Protein AF-A0A962REX4-F1 (afdb_monomer_lite)

Sequence (390 aa):
MAAAGMGGTAQAEADRLYALRTRDGTAVWGGYGGSGVDFFDTALGLSALRSGDPAYASKAAATPSNNGLLSAFCGLATGRISEGAGKQAWPATEAVTGQSAGQGQPSVVITALLLNELHSMQVAVSSSFSVATCGSSTYAFAALTSEAQAWLPDQQNADGGFGERRSDGSSGASSVVVTALVYQALNKQSTPSQPQTSDAQTWLLGAQDPVTGSWQHDALVTAQAIVALPVAAGGQLTDSSGDGITDVVALQLGIDPGLANARQYIGNPSLATPGETYSAFVVEAIKGVSFSLALDGSGPFGLRSGSLPPGLMINASTGQISGTPIQPGSYSFDYLSGDGHVIGRIDVVEPVVVAGDDEVVSLPSWSLTVLGVVLIGVFMRRRRATATPT

Secondary structure (DSSP, 8-state):
-GGGT-HHHHHHHHHHHHHTS-TTS-----SSTT-S-BHHHHHHHHHHHHHH-TTHHHHTTS-GGG-HHHHHHHHHHHS-EEEETTEEE-BSBPPPTT--TTSSSBPHHHHHHHHHHHHHHHHHHTTT-SEEEETTEEEEHHHHHHHHHHHGGGGB-TTS-B-PBPTTSPBPPP-HHHHHHHHHHHHHS-SSPPHHHHHHHHHHHHTS-TTT--STT-HHHHHHHHHHSPPP-GGGG--SS-SSS-HHHHHHTT--TTS--HHHHS-S-SSS-TT-EEEEEEEEEETTS-EEEEPSSSS-EEEEEE-PPTTEEEETTTTEEEE---S-EEEEEEEEESSEEEEEEEEEEPP-----S-------HHHHHHHHHHHHHHHHHHHHTT----

Structure (mmCIF, N/CA/C/O backbone):
data_AF-A0A962REX4-F1
#
_entry.id   AF-A0A962REX4-F1
#
loop_
_atom_site.group_PDB
_atom_site.id
_atom_site.type_symbol
_atom_site.label_atom_id
_atom_site.label_alt_id
_atom_site.label_comp_id
_atom_site.label_asym_id
_atom_site.label_entity_id
_atom_site.label_seq_id
_atom_site.pdbx_PDB_ins_code
_atom_site.Cartn_x
_atom_site.Cartn_y
_atom_site.Cartn_z
_atom_site.occupancy
_atom_site.B_iso_or_equiv
_atom_site.auth_seq_id
_atom_site.auth_comp_id
_atom_site.auth_asym_id
_atom_site.auth_atom_id
_atom_site.pdbx_PDB_model_num
ATOM 1 N N . MET A 1 1 ? -3.098 0.912 -13.110 1.00 53.56 1 MET A N 1
ATOM 2 C CA . MET A 1 1 ? -4.094 0.805 -14.205 1.00 53.56 1 MET A CA 1
ATOM 3 C C . MET A 1 1 ? -5.023 2.012 -14.251 1.00 53.56 1 MET A C 1
ATOM 5 O O . MET A 1 1 ? -4.961 2.737 -15.234 1.00 53.56 1 MET A O 1
ATOM 9 N N . ALA A 1 2 ? -5.802 2.304 -13.201 1.00 44.44 2 ALA A N 1
ATOM 10 C CA . ALA A 1 2 ? -6.689 3.477 -13.181 1.00 44.44 2 ALA A CA 1
ATOM 11 C C . ALA A 1 2 ? -5.942 4.809 -13.416 1.00 44.44 2 ALA A C 1
ATOM 13 O O . ALA A 1 2 ? -6.302 5.569 -14.308 1.00 44.44 2 ALA A O 1
ATOM 14 N N . ALA A 1 3 ? -4.826 5.032 -12.712 1.00 50.00 3 ALA A N 1
ATOM 15 C CA . ALA A 1 3 ? -3.970 6.213 -12.898 1.00 50.00 3 ALA A CA 1
ATOM 16 C C . ALA A 1 3 ? -3.296 6.301 -14.287 1.00 50.00 3 ALA A C 1
ATOM 18 O O . ALA A 1 3 ? -2.842 7.367 -14.679 1.00 50.00 3 ALA A O 1
ATOM 19 N N . ALA A 1 4 ? -3.254 5.194 -15.037 1.00 50.91 4 ALA A N 1
ATOM 20 C CA . ALA A 1 4 ? -2.715 5.127 -16.397 1.00 50.91 4 ALA A CA 1
ATOM 21 C C . ALA A 1 4 ? -3.816 5.260 -17.474 1.00 50.91 4 ALA A C 1
ATOM 23 O O . ALA A 1 4 ? -3.590 4.926 -18.632 1.00 50.91 4 ALA A O 1
ATOM 24 N N . GLY A 1 5 ? -5.032 5.681 -17.097 1.00 59.22 5 GLY A N 1
ATOM 25 C CA . GLY A 1 5 ? -6.163 5.841 -18.019 1.00 59.22 5 GLY A CA 1
ATOM 26 C C . GLY A 1 5 ? -6.875 4.537 -18.401 1.00 59.22 5 GLY A C 1
ATOM 27 O O . GLY A 1 5 ? -7.839 4.562 -19.162 1.00 59.22 5 GLY A O 1
ATOM 28 N N . MET A 1 6 ? -6.467 3.392 -17.846 1.00 69.19 6 MET A N 1
ATOM 29 C CA . MET A 1 6 ? -7.071 2.078 -18.109 1.00 69.19 6 MET A CA 1
ATOM 30 C C . MET A 1 6 ? -8.227 1.776 -17.142 1.00 69.19 6 MET A C 1
ATOM 32 O O . MET A 1 6 ? -8.194 0.790 -16.402 1.00 69.19 6 MET A O 1
ATOM 36 N N . GLY A 1 7 ? -9.246 2.639 -17.117 1.00 73.62 7 GLY A N 1
ATOM 37 C CA . GLY A 1 7 ? -10.366 2.528 -16.172 1.00 73.62 7 GLY A CA 1
ATOM 38 C C . GLY A 1 7 ? -11.144 1.210 -16.287 1.00 73.62 7 GLY A C 1
ATOM 39 O O . GLY A 1 7 ? -11.427 0.579 -15.276 1.00 73.62 7 GLY A O 1
ATOM 40 N N . GLY A 1 8 ? -11.414 0.740 -17.511 1.00 74.62 8 GLY A N 1
ATOM 41 C CA . GLY A 1 8 ? -12.147 -0.515 -17.735 1.00 74.62 8 GLY A CA 1
ATOM 42 C C . GLY A 1 8 ? -11.405 -1.762 -17.236 1.00 74.62 8 GLY A C 1
ATOM 43 O O . GLY A 1 8 ? -12.009 -2.634 -16.620 1.00 74.62 8 GLY A O 1
ATOM 44 N N . THR A 1 9 ? -10.086 -1.830 -17.441 1.00 75.81 9 THR A N 1
ATOM 45 C CA . THR A 1 9 ? -9.257 -2.934 -16.926 1.00 75.81 9 THR A CA 1
ATOM 46 C C . THR A 1 9 ? -9.150 -2.886 -15.404 1.00 75.81 9 THR A C 1
ATOM 48 O O . THR A 1 9 ? -9.207 -3.922 -14.751 1.00 75.81 9 THR A O 1
ATOM 51 N N . ALA A 1 10 ? -9.026 -1.683 -14.832 1.00 75.38 10 ALA A N 1
ATOM 52 C CA . ALA A 1 10 ? -8.995 -1.506 -13.385 1.00 75.38 10 ALA A CA 1
ATOM 53 C C . ALA A 1 10 ? -10.309 -1.962 -12.727 1.00 75.38 10 ALA A C 1
ATOM 55 O O . ALA A 1 10 ? -10.254 -2.660 -11.717 1.00 75.38 10 ALA A O 1
ATOM 56 N N . GLN A 1 11 ? -11.455 -1.652 -13.345 1.00 82.38 11 GLN A N 1
ATOM 57 C CA . GLN A 1 11 ? -12.765 -2.126 -12.898 1.00 82.38 11 GLN A CA 1
ATOM 58 C C . GLN A 1 11 ? -12.853 -3.650 -12.913 1.00 82.38 11 GLN A C 1
ATOM 60 O O . GLN A 1 11 ? -13.224 -4.252 -11.911 1.00 82.38 11 GLN A O 1
ATOM 65 N N . ALA A 1 12 ? -12.506 -4.277 -14.041 1.00 79.56 12 ALA A N 1
ATOM 66 C CA . ALA A 1 12 ? -12.602 -5.727 -14.190 1.00 79.56 12 ALA A CA 1
ATOM 67 C C . ALA A 1 12 ? -11.751 -6.460 -13.142 1.00 79.56 12 ALA A C 1
ATOM 69 O O . ALA A 1 12 ? -12.203 -7.436 -12.544 1.00 79.56 12 ALA A O 1
ATOM 70 N N . GLU A 1 13 ? -10.544 -5.957 -12.869 1.00 82.00 13 GLU A N 1
ATOM 71 C CA . GLU A 1 13 ? -9.688 -6.530 -11.833 1.00 82.00 13 GLU A CA 1
ATOM 72 C C . GLU A 1 13 ? -10.237 -6.283 -10.425 1.00 82.00 13 GLU A C 1
ATOM 74 O O . GLU A 1 13 ? -10.168 -7.172 -9.580 1.00 82.00 13 GLU A O 1
ATOM 79 N N . ALA A 1 14 ? -10.821 -5.112 -10.164 1.00 82.38 14 ALA A N 1
ATOM 80 C CA . ALA A 1 14 ? -11.448 -4.831 -8.881 1.00 82.38 14 ALA A CA 1
ATOM 81 C C . ALA A 1 14 ? -12.676 -5.725 -8.635 1.00 82.38 14 ALA A C 1
ATOM 83 O O . ALA A 1 14 ? -12.845 -6.248 -7.536 1.00 82.38 14 ALA A O 1
ATOM 84 N N . ASP A 1 15 ? -13.502 -5.976 -9.650 1.00 80.94 15 ASP A N 1
ATOM 85 C CA . ASP A 1 15 ? -14.633 -6.902 -9.539 1.00 80.94 15 ASP A CA 1
ATOM 86 C C . ASP A 1 15 ? -14.166 -8.343 -9.307 1.00 80.94 15 ASP A C 1
ATOM 88 O O . ASP A 1 15 ? -14.712 -9.036 -8.442 1.00 80.94 15 ASP A O 1
ATOM 92 N N . ARG A 1 16 ? -13.099 -8.771 -9.995 1.00 78.19 16 ARG A N 1
ATOM 93 C CA . ARG A 1 16 ? -12.457 -10.071 -9.765 1.00 78.19 16 ARG A CA 1
ATOM 94 C C . ARG A 1 16 ? -11.942 -10.196 -8.333 1.00 78.19 16 ARG A C 1
ATOM 96 O O . ARG A 1 16 ? -12.260 -11.159 -7.640 1.00 78.19 16 ARG A O 1
ATOM 103 N N . LEU A 1 17 ? -11.188 -9.204 -7.865 1.00 78.62 17 LEU A N 1
ATOM 104 C CA . LEU A 1 17 ? -10.632 -9.164 -6.515 1.00 78.62 17 LEU A CA 1
ATOM 105 C C . LEU A 1 17 ? -11.730 -9.166 -5.443 1.00 78.62 17 LEU A C 1
ATOM 107 O O . LEU A 1 17 ? -11.599 -9.846 -4.425 1.00 78.62 17 LEU A O 1
ATOM 111 N N . TYR A 1 18 ? -12.828 -8.446 -5.685 1.00 76.88 18 TYR A N 1
ATOM 112 C CA . TYR A 1 18 ? -13.997 -8.415 -4.806 1.00 76.88 18 TYR A CA 1
ATOM 113 C C . TYR A 1 18 ? -14.721 -9.770 -4.739 1.00 76.88 18 TYR A C 1
ATOM 115 O O . TYR A 1 18 ? -15.312 -10.105 -3.707 1.00 76.88 18 TYR A O 1
ATOM 123 N N . ALA A 1 19 ? -14.677 -10.552 -5.822 1.00 72.69 19 ALA A N 1
ATOM 124 C CA . ALA A 1 19 ? -15.233 -11.901 -5.894 1.00 72.69 19 ALA A CA 1
ATOM 125 C C . ALA A 1 19 ? -14.328 -12.971 -5.253 1.00 72.69 19 ALA A C 1
ATOM 127 O O . ALA A 1 19 ? -14.845 -13.963 -4.749 1.00 72.69 19 ALA A O 1
ATOM 128 N N . LEU A 1 20 ? -13.005 -12.756 -5.212 1.00 69.12 20 LEU A N 1
ATOM 129 C CA . LEU A 1 20 ? -12.018 -13.654 -4.584 1.00 69.12 20 LEU A CA 1
ATOM 130 C C . LEU A 1 20 ? -12.032 -13.651 -3.045 1.00 69.12 20 LEU A C 1
ATOM 132 O O . LEU A 1 20 ? -11.232 -14.349 -2.422 1.00 69.12 20 LEU A O 1
ATOM 136 N N . ARG A 1 21 ? -12.934 -12.887 -2.425 1.00 65.69 21 ARG A N 1
ATOM 137 C CA . ARG A 1 21 ? -13.184 -12.934 -0.982 1.00 65.69 21 ARG A CA 1
ATOM 138 C C . ARG A 1 21 ? -13.429 -14.372 -0.505 1.00 65.69 21 ARG A C 1
ATOM 140 O O . ARG A 1 21 ? -13.979 -15.180 -1.255 1.00 65.69 21 ARG A O 1
ATOM 147 N N . THR A 1 22 ? -13.030 -14.700 0.726 1.00 53.88 22 THR A N 1
ATOM 148 C CA . THR A 1 22 ? -13.147 -16.075 1.244 1.00 53.88 22 THR A CA 1
ATOM 149 C C . THR A 1 22 ? -14.566 -16.636 1.062 1.00 53.88 22 THR A C 1
ATOM 151 O O . THR A 1 22 ? -15.564 -15.908 1.128 1.00 53.88 22 THR A O 1
ATOM 154 N N . ARG A 1 23 ? -14.661 -17.955 0.819 1.00 47.84 23 ARG A N 1
ATOM 155 C CA . ARG A 1 23 ? -15.917 -18.690 0.551 1.00 47.84 23 ARG A CA 1
ATOM 156 C C . ARG A 1 23 ? -16.993 -18.518 1.636 1.00 47.84 23 ARG A C 1
ATOM 158 O O . ARG A 1 23 ? -18.156 -18.792 1.355 1.00 47.84 23 ARG A O 1
ATOM 165 N N . ASP A 1 24 ? -16.621 -18.014 2.811 1.00 50.16 24 ASP A N 1
ATOM 166 C CA . ASP A 1 24 ? -17.514 -17.741 3.942 1.00 50.16 24 ASP A CA 1
ATOM 167 C C . ASP A 1 24 ? -18.150 -16.336 3.894 1.00 50.16 24 ASP A C 1
ATOM 169 O O . ASP A 1 24 ? -18.850 -15.926 4.818 1.00 50.16 24 ASP A O 1
ATOM 173 N N . GLY A 1 25 ? -17.933 -15.580 2.811 1.00 52.78 25 GLY A N 1
ATOM 174 C CA . GLY A 1 25 ? -18.589 -14.292 2.581 1.00 52.78 25 GLY A CA 1
ATOM 175 C C . GLY A 1 25 ? -17.895 -13.084 3.218 1.00 52.78 25 GLY A C 1
ATOM 176 O O . GLY A 1 25 ? -18.470 -11.996 3.196 1.00 52.78 25 GLY A O 1
ATOM 177 N N . THR A 1 26 ? -16.668 -13.223 3.733 1.00 56.44 26 THR A N 1
ATOM 178 C CA . THR A 1 26 ? -15.885 -12.102 4.285 1.00 56.44 26 THR A CA 1
ATOM 179 C C . THR A 1 26 ? -14.882 -11.581 3.247 1.00 56.44 26 THR A C 1
ATOM 181 O O . THR A 1 26 ? -14.109 -12.360 2.692 1.00 56.44 26 THR A O 1
ATOM 184 N N . ALA A 1 27 ? -14.858 -10.266 2.964 1.00 54.44 27 ALA A N 1
ATOM 185 C CA . ALA A 1 27 ? -13.838 -9.652 2.087 1.00 54.44 27 ALA A CA 1
ATOM 186 C C . ALA A 1 27 ? -12.521 -9.407 2.821 1.00 54.44 27 ALA A C 1
ATOM 188 O O . ALA A 1 27 ? -12.003 -8.298 2.890 1.00 54.44 27 ALA A O 1
ATOM 189 N N . VAL A 1 28 ? -12.012 -10.477 3.406 1.00 61.69 28 VAL A N 1
ATOM 190 C CA . VAL A 1 28 ? -10.662 -10.541 3.927 1.00 61.69 28 VAL A CA 1
ATOM 191 C C . VAL A 1 28 ? -9.831 -11.272 2.882 1.00 61.69 28 VAL A C 1
ATOM 193 O O . VAL A 1 28 ? -10.227 -12.344 2.418 1.00 61.69 28 VAL A O 1
ATOM 196 N N . TRP A 1 29 ? -8.704 -10.685 2.494 1.00 65.12 29 TRP A N 1
ATOM 197 C CA . TRP A 1 29 ? -7.729 -11.354 1.641 1.00 65.12 29 TRP A CA 1
ATOM 198 C C . TRP A 1 29 ? -6.722 -12.010 2.578 1.00 65.12 29 TRP A C 1
ATOM 200 O O . TRP A 1 29 ? -5.952 -11.332 3.253 1.00 65.12 29 TRP A O 1
ATOM 210 N N . GLY A 1 30 ? -6.845 -13.328 2.726 1.00 55.75 30 GLY A N 1
ATOM 211 C CA . GLY A 1 30 ? -5.923 -14.133 3.516 1.00 55.75 30 GLY A CA 1
ATOM 212 C C . GLY A 1 30 ? -4.706 -14.536 2.689 1.00 55.75 30 GLY A C 1
ATOM 213 O O . GLY A 1 30 ? -4.826 -14.778 1.486 1.00 55.75 30 GLY A O 1
ATOM 214 N N . GLY A 1 31 ? -3.560 -14.661 3.355 1.00 53.03 31 GLY A N 1
ATOM 215 C CA . GLY A 1 31 ? -2.390 -15.337 2.807 1.00 53.03 31 GLY A CA 1
ATOM 216 C C . GLY A 1 31 ? -2.665 -16.827 2.542 1.00 53.03 31 GLY A C 1
ATOM 217 O O . GLY A 1 31 ? -3.754 -17.338 2.815 1.00 53.03 31 GLY A O 1
ATOM 218 N N . TYR A 1 32 ? -1.664 -17.531 1.992 1.00 45.69 32 TYR A N 1
ATOM 219 C CA . TYR A 1 32 ? -1.717 -18.962 1.635 1.00 45.69 32 TYR A CA 1
ATOM 220 C C . TYR A 1 32 ? -2.551 -19.809 2.617 1.00 45.69 32 TYR A C 1
ATOM 222 O O . TYR A 1 32 ? -2.407 -19.691 3.830 1.00 45.69 32 TYR A O 1
ATOM 230 N N . GLY A 1 33 ? -3.406 -20.682 2.065 1.00 39.50 33 GLY A N 1
ATOM 231 C CA . GLY A 1 33 ? -4.506 -21.348 2.774 1.00 39.50 33 GLY A CA 1
ATOM 232 C C . GLY A 1 33 ? -4.202 -21.788 4.211 1.00 39.50 33 GLY A C 1
ATOM 233 O O . GLY A 1 33 ? -3.398 -22.693 4.428 1.00 39.50 33 GLY A O 1
ATOM 234 N N . GLY A 1 34 ? -4.896 -21.173 5.177 1.00 44.81 34 GLY A N 1
ATOM 235 C CA . GLY A 1 34 ? -4.841 -21.538 6.597 1.00 44.81 34 GLY A CA 1
ATOM 236 C C . GLY A 1 34 ? -4.897 -20.370 7.592 1.00 44.81 34 GLY A C 1
ATOM 237 O O . GLY A 1 34 ? -5.187 -20.614 8.761 1.00 44.81 34 GLY A O 1
ATOM 238 N N . SER A 1 35 ? -4.652 -19.125 7.170 1.00 49.56 35 SER A N 1
ATOM 239 C CA . SER A 1 35 ? -4.808 -17.920 8.006 1.00 49.56 35 SER A CA 1
ATOM 240 C C . SER A 1 35 ? -6.197 -17.281 7.839 1.00 49.56 35 SER A C 1
ATOM 242 O O . SER A 1 35 ? -6.775 -17.315 6.755 1.00 49.56 35 SER A O 1
ATOM 244 N N . GLY A 1 36 ? -6.753 -16.729 8.928 1.00 55.03 36 GLY A N 1
ATOM 245 C CA . GLY A 1 36 ? -8.063 -16.058 8.933 1.00 55.03 36 GLY A CA 1
ATOM 246 C C . GLY A 1 36 ? -8.025 -14.689 8.246 1.00 55.03 36 GLY A C 1
ATOM 247 O O . GLY A 1 36 ? -8.785 -14.451 7.309 1.00 55.03 36 GLY A O 1
ATOM 248 N N . VAL A 1 37 ? -7.104 -13.820 8.678 1.00 61.62 37 VAL A N 1
ATOM 249 C CA . VAL A 1 37 ? -6.810 -12.507 8.076 1.00 61.62 37 VAL A CA 1
ATOM 250 C C . VAL A 1 37 ? -5.300 -12.344 7.876 1.00 61.62 37 VAL A C 1
ATOM 252 O O . VAL A 1 37 ? -4.520 -12.521 8.815 1.00 61.62 37 VAL A O 1
ATOM 255 N N . ASP A 1 38 ? -4.887 -11.962 6.664 1.00 75.06 38 ASP A N 1
ATOM 256 C CA . ASP A 1 38 ? -3.573 -11.361 6.412 1.00 75.06 38 ASP A CA 1
ATOM 257 C C . ASP A 1 38 ? -3.760 -9.846 6.280 1.00 75.06 38 ASP A C 1
ATOM 259 O O . ASP A 1 38 ? -4.469 -9.354 5.396 1.00 75.06 38 ASP A O 1
ATOM 263 N N . PHE A 1 39 ? -3.176 -9.099 7.215 1.00 80.50 39 PHE A N 1
ATOM 264 C CA . PHE A 1 39 ? -3.353 -7.654 7.294 1.00 80.50 39 PHE A CA 1
ATOM 265 C C . PHE A 1 39 ? -2.691 -6.918 6.131 1.00 80.50 39 PHE A C 1
ATOM 267 O O . PHE A 1 39 ? -3.194 -5.872 5.716 1.00 80.50 39 PHE A O 1
ATOM 274 N N . PHE A 1 40 ? -1.594 -7.457 5.597 1.00 82.31 40 PHE A N 1
ATOM 275 C CA . PHE A 1 40 ? -0.891 -6.866 4.468 1.00 82.31 40 PHE A CA 1
ATOM 276 C C . PHE A 1 40 ? -1.726 -7.001 3.197 1.00 82.31 40 PHE A C 1
ATOM 278 O O . PHE A 1 40 ? -2.083 -5.996 2.576 1.00 82.31 40 PHE A O 1
ATOM 285 N N . ASP A 1 41 ? -2.115 -8.233 2.865 1.00 79.31 41 ASP A N 1
ATOM 286 C CA . ASP A 1 41 ? -2.917 -8.520 1.675 1.00 79.31 41 ASP A CA 1
ATOM 287 C C . ASP A 1 41 ? -4.290 -7.852 1.758 1.00 79.31 41 ASP A C 1
ATOM 289 O O . ASP A 1 41 ? -4.785 -7.320 0.763 1.00 79.31 41 ASP A O 1
ATOM 293 N N . THR A 1 42 ? -4.884 -7.785 2.953 1.00 82.31 42 THR A N 1
ATOM 294 C CA . THR A 1 42 ? -6.153 -7.080 3.149 1.00 82.31 42 THR A CA 1
ATOM 295 C C . THR A 1 42 ? -6.016 -5.574 2.925 1.00 82.31 42 THR A C 1
ATOM 297 O O . THR A 1 42 ? -6.861 -4.986 2.247 1.00 82.31 42 THR A O 1
ATOM 300 N N . ALA A 1 43 ? -4.953 -4.936 3.426 1.00 87.25 43 ALA A N 1
ATOM 301 C CA . ALA A 1 43 ? -4.703 -3.514 3.180 1.00 87.25 43 ALA A CA 1
ATOM 302 C C . ALA A 1 43 ? -4.509 -3.222 1.681 1.00 87.25 43 ALA A C 1
ATOM 304 O O . ALA A 1 43 ? -5.101 -2.283 1.139 1.00 87.25 43 ALA A O 1
ATOM 305 N N . LEU A 1 44 ? -3.713 -4.048 0.995 1.00 86.56 44 LEU A N 1
ATOM 306 C CA . LEU A 1 44 ? -3.475 -3.910 -0.442 1.00 86.56 44 LEU A CA 1
ATOM 307 C C . LEU A 1 44 ? -4.741 -4.172 -1.259 1.00 86.56 44 LEU A C 1
ATOM 309 O O . LEU A 1 44 ? -5.026 -3.422 -2.195 1.00 86.56 44 LEU A O 1
ATOM 313 N N . GLY A 1 45 ? -5.521 -5.185 -0.884 1.00 84.69 45 GLY A N 1
ATOM 314 C CA . GLY A 1 45 ? -6.777 -5.529 -1.534 1.00 84.69 45 GLY A CA 1
ATOM 315 C C . GLY A 1 45 ? -7.797 -4.395 -1.447 1.00 84.69 45 GLY A C 1
ATOM 316 O O . GLY A 1 45 ? -8.359 -3.985 -2.464 1.00 84.69 45 GLY A O 1
ATOM 317 N N . LEU A 1 46 ? -7.971 -3.805 -0.260 1.00 87.31 46 LEU A N 1
ATOM 318 C CA . LEU A 1 46 ? -8.847 -2.645 -0.060 1.00 87.31 46 LEU A CA 1
ATOM 319 C C . LEU A 1 46 ? -8.400 -1.430 -0.883 1.00 87.31 46 LEU A C 1
ATOM 321 O O . LEU A 1 46 ? -9.232 -0.808 -1.549 1.00 87.31 46 LEU A O 1
ATOM 325 N N . SER A 1 47 ? -7.096 -1.140 -0.915 1.00 89.19 47 SER A N 1
ATOM 326 C CA . SER A 1 47 ? -6.536 -0.050 -1.723 1.00 89.19 47 SER A CA 1
ATOM 327 C C . SER A 1 47 ? -6.742 -0.279 -3.229 1.00 89.19 47 SER A C 1
ATOM 329 O O . SER A 1 47 ? -7.116 0.639 -3.970 1.00 89.19 47 SER A O 1
ATOM 331 N N . ALA A 1 48 ? -6.558 -1.518 -3.695 1.00 85.50 48 ALA A N 1
ATOM 332 C CA . ALA A 1 48 ? -6.782 -1.906 -5.084 1.00 85.50 48 ALA A CA 1
ATOM 333 C C . ALA A 1 48 ? -8.258 -1.761 -5.481 1.00 85.50 48 ALA A C 1
ATOM 335 O O . ALA A 1 48 ? -8.552 -1.151 -6.508 1.00 85.50 48 ALA A O 1
ATOM 336 N N . LEU A 1 49 ? -9.191 -2.223 -4.642 1.00 87.31 49 LEU A N 1
ATOM 337 C CA . LEU A 1 49 ? -10.621 -2.006 -4.867 1.00 87.31 49 LEU A CA 1
ATOM 338 C C . LEU A 1 49 ? -10.963 -0.517 -4.916 1.00 87.31 49 LEU A C 1
ATOM 340 O O . LEU A 1 49 ? -11.605 -0.062 -5.855 1.00 87.31 49 LEU A O 1
ATOM 344 N N . ARG A 1 50 ? -10.502 0.262 -3.935 1.00 89.31 50 ARG A N 1
ATOM 345 C CA . ARG A 1 50 ? -10.806 1.694 -3.834 1.00 89.31 50 ARG A CA 1
ATOM 346 C C . ARG A 1 50 ? -10.273 2.496 -5.020 1.00 89.31 50 ARG A C 1
ATOM 348 O O . ARG A 1 50 ? -10.868 3.501 -5.396 1.00 89.31 50 ARG A O 1
ATOM 355 N N . SER A 1 51 ? -9.147 2.078 -5.592 1.00 86.44 51 SER A N 1
ATOM 356 C CA . SER A 1 51 ? -8.546 2.732 -6.759 1.00 86.44 51 SER A CA 1
ATOM 357 C C . SER A 1 51 ? -9.083 2.224 -8.100 1.00 86.44 51 SER A C 1
ATOM 359 O O . SER A 1 51 ? -9.033 2.964 -9.082 1.00 86.44 51 SER A O 1
ATOM 361 N N . GLY A 1 52 ? -9.562 0.980 -8.161 1.00 83.62 52 GLY A N 1
ATOM 362 C CA . GLY A 1 52 ? -10.012 0.334 -9.393 1.00 83.62 52 GLY A CA 1
ATOM 363 C C . GLY A 1 52 ? -11.519 0.367 -9.631 1.00 83.62 52 GLY A C 1
ATOM 364 O O . GLY A 1 52 ? -11.924 0.281 -10.785 1.00 83.62 52 GLY A O 1
ATOM 365 N N . ASP A 1 53 ? -12.329 0.524 -8.582 1.00 85.44 53 ASP A N 1
ATOM 366 C CA . ASP A 1 53 ? -13.786 0.407 -8.644 1.00 85.44 53 ASP A CA 1
ATOM 367 C C . ASP A 1 53 ? -14.505 1.723 -8.294 1.00 85.44 53 ASP A C 1
ATOM 369 O O . ASP A 1 53 ? -14.606 2.081 -7.117 1.00 85.44 53 ASP A O 1
ATOM 373 N N . PRO A 1 54 ? -15.090 2.445 -9.268 1.00 83.94 54 PRO A N 1
ATOM 374 C CA . PRO A 1 54 ? -15.904 3.628 -9.013 1.00 83.94 54 PRO A CA 1
ATOM 375 C C . PRO A 1 54 ? -17.145 3.341 -8.157 1.00 83.94 54 PRO A C 1
ATOM 377 O O . PRO A 1 54 ? -17.687 4.263 -7.549 1.00 83.94 54 PRO A O 1
ATOM 380 N N . ALA A 1 55 ? -17.601 2.085 -8.077 1.00 83.81 55 ALA A N 1
ATOM 381 C CA . ALA A 1 55 ? -18.722 1.682 -7.236 1.00 83.81 55 ALA A CA 1
ATOM 382 C C . ALA A 1 55 ? -18.306 1.336 -5.793 1.00 83.81 55 ALA A C 1
ATOM 384 O O . ALA A 1 55 ? -19.180 0.985 -4.993 1.00 83.81 55 ALA A O 1
ATOM 385 N N . TYR A 1 56 ? -17.026 1.479 -5.421 1.00 86.25 56 TYR A N 1
ATOM 386 C CA . TYR A 1 56 ? -16.489 1.108 -4.105 1.00 86.25 56 TYR A CA 1
ATOM 387 C C . TYR A 1 56 ? -17.357 1.593 -2.931 1.00 86.25 56 TYR A C 1
ATOM 389 O O . TYR A 1 56 ? -17.776 0.797 -2.092 1.00 86.25 56 TYR A O 1
ATOM 397 N N . ALA A 1 57 ? -17.708 2.884 -2.903 1.00 83.81 57 ALA A N 1
ATOM 398 C CA . ALA A 1 57 ? -18.529 3.457 -1.833 1.00 83.81 57 ALA A CA 1
ATOM 399 C C . ALA A 1 57 ? -19.938 2.840 -1.776 1.00 83.81 57 ALA A C 1
ATOM 401 O O . ALA A 1 57 ? -20.461 2.568 -0.701 1.00 83.81 57 ALA A O 1
ATOM 402 N N . SER A 1 58 ? -20.546 2.550 -2.930 1.00 81.62 58 SER A N 1
ATOM 403 C CA . SER A 1 58 ? -21.874 1.927 -2.987 1.00 81.62 58 SER A CA 1
ATOM 404 C C . SER A 1 58 ? -21.869 0.469 -2.510 1.00 81.62 58 SER A C 1
ATOM 406 O O . SER A 1 58 ? -22.846 0.018 -1.913 1.00 81.62 58 SER A O 1
ATOM 408 N N . LYS A 1 59 ? -20.746 -0.250 -2.673 1.00 79.81 59 LYS A N 1
ATOM 409 C CA . LYS A 1 59 ? -20.563 -1.607 -2.128 1.00 79.81 59 LYS A CA 1
ATOM 410 C C . LYS A 1 59 ? -20.537 -1.610 -0.592 1.00 79.81 59 LYS A C 1
ATOM 412 O O . LYS A 1 59 ? -20.911 -2.614 0.009 1.00 79.81 59 LYS A O 1
ATOM 417 N N . ALA A 1 60 ? -20.180 -0.490 0.046 1.00 76.88 60 ALA A N 1
ATOM 418 C CA . ALA A 1 60 ? -20.263 -0.314 1.500 1.00 76.88 60 ALA A CA 1
ATOM 419 C C . ALA A 1 60 ? -21.694 -0.052 2.005 1.00 76.88 60 ALA A C 1
ATOM 421 O O . ALA A 1 60 ? -21.954 -0.228 3.193 1.00 76.88 60 ALA A O 1
ATOM 422 N N . ALA A 1 61 ? -22.623 0.335 1.127 1.00 70.50 61 ALA A N 1
ATOM 423 C CA . ALA A 1 61 ? -24.042 0.510 1.443 1.00 70.50 61 ALA A CA 1
ATOM 424 C C . ALA A 1 61 ? -24.877 -0.766 1.201 1.00 70.50 61 ALA A C 1
ATOM 426 O O . ALA A 1 61 ? -26.091 -0.765 1.416 1.00 70.50 61 ALA A O 1
ATOM 427 N N . ALA A 1 62 ? -24.248 -1.858 0.746 1.00 67.19 62 ALA A N 1
ATOM 428 C CA . ALA A 1 62 ? -24.911 -3.142 0.549 1.00 67.19 62 ALA A CA 1
ATOM 429 C C . ALA A 1 62 ? -25.445 -3.712 1.876 1.00 67.19 62 ALA A C 1
ATOM 431 O O . ALA A 1 62 ? -24.921 -3.427 2.958 1.00 67.19 62 ALA A O 1
ATOM 432 N N . THR A 1 63 ? -26.485 -4.550 1.792 1.00 62.69 63 THR A N 1
ATOM 433 C CA . THR A 1 63 ? -27.092 -5.210 2.959 1.00 62.69 63 THR A CA 1
ATOM 434 C C . THR A 1 63 ? -26.027 -5.908 3.816 1.00 62.69 63 THR A C 1
ATOM 436 O O . THR A 1 63 ? -25.126 -6.518 3.236 1.00 62.69 63 THR A O 1
ATOM 439 N N . PRO A 1 64 ? -26.133 -5.911 5.162 1.00 63.12 64 PRO A N 1
ATOM 440 C CA . PRO A 1 64 ? -25.081 -6.418 6.055 1.00 63.12 64 PRO A CA 1
ATOM 441 C C . PRO A 1 64 ? -24.576 -7.835 5.739 1.00 63.12 64 PRO A C 1
ATOM 443 O O . PRO A 1 64 ? -23.400 -8.121 5.926 1.00 63.12 64 PRO A O 1
ATOM 446 N N . SER A 1 65 ? -25.438 -8.708 5.209 1.00 60.06 65 SER A N 1
ATOM 447 C CA . SER A 1 65 ? -25.111 -10.084 4.806 1.00 60.06 65 SER A CA 1
ATOM 448 C C . SER A 1 65 ? -24.293 -10.211 3.510 1.00 60.06 65 SER A C 1
ATOM 450 O O . SER A 1 65 ? -23.848 -11.306 3.186 1.00 60.06 65 SER A O 1
ATOM 452 N N . ASN A 1 66 ? -24.103 -9.127 2.753 1.00 63.50 66 ASN A N 1
ATOM 453 C CA . ASN A 1 66 ? -23.342 -9.095 1.497 1.00 63.50 66 ASN A CA 1
ATOM 454 C C . ASN A 1 66 ? -22.385 -7.888 1.445 1.00 63.50 66 ASN A C 1
ATOM 456 O O . ASN A 1 66 ? -22.015 -7.414 0.372 1.00 63.50 66 ASN A O 1
ATOM 460 N N . ASN A 1 67 ? -22.014 -7.352 2.610 1.00 76.88 67 ASN A N 1
ATOM 461 C CA . ASN A 1 67 ? -21.165 -6.175 2.716 1.00 76.88 67 ASN A CA 1
ATOM 462 C C . ASN A 1 67 ? -19.721 -6.583 3.015 1.00 76.88 67 ASN A C 1
ATOM 464 O O . ASN A 1 67 ? -19.269 -6.569 4.159 1.00 76.88 67 ASN A O 1
ATOM 468 N N . GLY A 1 68 ? -18.993 -6.944 1.957 1.00 77.69 68 GLY A N 1
ATOM 469 C CA . GLY A 1 68 ? -17.594 -7.350 2.070 1.00 77.69 68 GLY A CA 1
ATOM 470 C C . GLY A 1 68 ? -16.713 -6.294 2.748 1.00 77.69 68 GLY A C 1
ATOM 471 O O . GLY A 1 68 ? -15.874 -6.640 3.572 1.00 77.69 68 GLY A O 1
ATOM 472 N N . LEU A 1 69 ? -16.949 -5.007 2.475 1.00 83.69 69 LEU A N 1
ATOM 473 C CA . LEU A 1 69 ? -16.181 -3.909 3.069 1.00 83.69 69 LEU A CA 1
ATOM 474 C C . LEU A 1 69 ? -16.406 -3.804 4.584 1.00 83.69 69 LEU A C 1
ATOM 476 O O . LEU A 1 69 ? -15.452 -3.605 5.331 1.00 83.69 69 LEU A O 1
ATOM 480 N N . LEU A 1 70 ? -17.639 -4.004 5.052 1.00 83.88 70 LEU A N 1
ATOM 481 C CA . LEU A 1 70 ? -17.947 -4.087 6.480 1.00 83.88 70 LEU A CA 1
ATOM 482 C C . LEU A 1 70 ? -17.265 -5.295 7.137 1.00 83.88 70 LEU A C 1
ATOM 484 O O . LEU A 1 70 ? -16.713 -5.166 8.227 1.00 83.88 70 LEU A O 1
ATOM 488 N N . SER A 1 71 ? -17.256 -6.455 6.474 1.00 80.56 71 SER A N 1
ATOM 489 C CA . SER A 1 71 ? -16.544 -7.639 6.970 1.00 80.56 71 SER A CA 1
ATOM 490 C C . SER A 1 71 ? -15.034 -7.408 7.063 1.00 80.56 71 SER A C 1
ATOM 492 O O . SER A 1 71 ? -14.435 -7.768 8.073 1.00 80.56 71 SER A O 1
ATOM 494 N N . ALA A 1 72 ? -14.436 -6.772 6.049 1.00 83.88 72 ALA A N 1
ATOM 495 C CA . ALA A 1 72 ? -13.025 -6.396 6.046 1.00 83.88 72 ALA A CA 1
ATOM 496 C C . ALA A 1 72 ? -12.713 -5.451 7.212 1.00 83.88 72 ALA A C 1
ATOM 498 O O . ALA A 1 72 ? -11.823 -5.725 8.011 1.00 83.88 72 ALA A O 1
ATOM 499 N N . PHE A 1 73 ? -13.512 -4.388 7.372 1.00 88.62 73 PHE A N 1
ATOM 500 C CA . PHE A 1 73 ? -13.401 -3.466 8.501 1.00 88.62 73 PHE A CA 1
ATOM 501 C C . PHE A 1 73 ? -13.465 -4.203 9.840 1.00 88.62 73 PHE A C 1
ATOM 503 O O . PHE A 1 73 ? -12.647 -3.944 10.717 1.00 88.62 73 PHE A O 1
ATOM 510 N N . CYS A 1 74 ? -14.406 -5.134 10.000 1.00 85.75 74 CYS A N 1
ATOM 511 C CA . CYS A 1 74 ? -14.545 -5.883 11.239 1.00 85.75 74 CYS A CA 1
ATOM 512 C C . CYS A 1 74 ? -13.339 -6.777 11.532 1.00 85.75 74 CYS A C 1
ATOM 514 O O . CYS A 1 74 ? -12.866 -6.747 12.664 1.00 85.75 74 CYS A O 1
ATOM 516 N N . GLY A 1 75 ? -12.807 -7.494 10.536 1.00 82.25 75 GLY A N 1
ATOM 517 C CA . GLY A 1 75 ? -11.582 -8.285 10.699 1.00 82.25 75 GLY A CA 1
ATOM 518 C C . GLY A 1 75 ? -10.392 -7.417 11.117 1.00 82.25 75 GLY A C 1
ATOM 519 O O . GLY A 1 75 ? -9.697 -7.722 12.084 1.00 82.25 75 GLY A O 1
ATOM 520 N N . LEU A 1 76 ? -10.223 -6.259 10.470 1.00 87.12 76 LEU A N 1
ATOM 521 C CA . LEU A 1 76 ? -9.191 -5.289 10.841 1.00 87.12 76 LEU A CA 1
ATOM 522 C C . LEU A 1 76 ? -9.408 -4.726 12.254 1.00 87.12 76 LEU A C 1
ATOM 524 O O . LEU A 1 76 ? -8.455 -4.593 13.017 1.00 87.12 76 LEU A O 1
ATOM 528 N N . ALA A 1 77 ? -10.643 -4.403 12.636 1.00 88.88 77 ALA A N 1
ATOM 529 C CA . ALA A 1 77 ? -10.951 -3.814 13.936 1.00 88.88 77 ALA A CA 1
ATOM 530 C C . ALA A 1 77 ? -10.715 -4.789 15.103 1.00 88.88 77 ALA A C 1
ATOM 532 O O . ALA A 1 77 ? -10.288 -4.355 16.181 1.00 88.88 77 ALA A O 1
ATOM 533 N N . THR A 1 78 ? -10.977 -6.083 14.896 1.00 85.50 78 THR A N 1
ATOM 534 C CA . THR A 1 78 ? -10.783 -7.133 15.907 1.00 85.50 78 THR A CA 1
ATOM 535 C C . THR A 1 78 ? -9.350 -7.654 15.968 1.00 85.50 78 THR A C 1
ATOM 537 O O . THR A 1 78 ? -8.917 -8.083 17.031 1.00 85.50 78 THR A O 1
ATOM 540 N N . GLY A 1 79 ? -8.600 -7.573 14.868 1.00 82.25 79 GLY A N 1
ATOM 541 C CA . GLY A 1 79 ? -7.240 -8.100 14.729 1.00 82.25 79 GLY A CA 1
ATOM 542 C C . GLY A 1 79 ? -6.111 -7.272 15.365 1.00 82.25 79 GLY A C 1
ATOM 543 O O . GLY A 1 79 ? -4.950 -7.423 14.991 1.00 82.25 79 GLY A O 1
ATOM 544 N N . ARG A 1 80 ? -6.433 -6.356 16.283 1.00 87.94 80 ARG A N 1
ATOM 545 C CA . ARG A 1 80 ? -5.484 -5.399 16.878 1.00 87.94 80 ARG A CA 1
ATOM 546 C C . ARG A 1 80 ? -4.854 -5.904 18.169 1.00 87.94 80 ARG A C 1
ATOM 548 O O . ARG A 1 80 ? -5.434 -6.710 18.892 1.00 87.94 80 ARG A O 1
ATOM 555 N N . ILE A 1 81 ? -3.693 -5.345 18.486 1.00 87.19 81 ILE A N 1
ATOM 556 C CA . ILE A 1 81 ? -2.942 -5.568 19.718 1.00 87.19 81 ILE A CA 1
ATOM 557 C C . ILE A 1 81 ? -2.893 -4.272 20.522 1.00 87.19 81 ILE A C 1
ATOM 559 O O . ILE A 1 81 ? -2.546 -3.210 20.001 1.00 87.19 81 ILE A O 1
ATOM 563 N N . SER A 1 82 ? -3.194 -4.388 21.815 1.00 88.62 82 SER A N 1
ATOM 564 C CA . SER A 1 82 ? -3.114 -3.288 22.773 1.00 88.62 82 SER A CA 1
ATOM 565 C C . SER A 1 82 ? -1.677 -3.086 23.247 1.00 88.62 82 SER A C 1
ATOM 567 O O . SER A 1 82 ? -1.152 -3.919 23.978 1.00 88.62 82 SER A O 1
ATOM 569 N N . GLU A 1 83 ? -1.087 -1.938 22.920 1.00 89.44 83 GLU A N 1
ATOM 570 C CA . GLU A 1 83 ? 0.301 -1.573 23.263 1.00 89.44 83 GLU A CA 1
ATOM 571 C C . GLU A 1 83 ? 0.382 -0.544 24.407 1.00 89.44 83 GLU A C 1
ATOM 573 O O . GLU A 1 83 ? 1.446 -0.019 24.730 1.00 89.44 83 GLU A O 1
ATOM 578 N N . GLY A 1 84 ? -0.751 -0.234 25.039 1.00 85.12 84 GLY A N 1
ATOM 579 C CA . GLY A 1 84 ? -0.836 0.682 26.172 1.00 85.12 84 GLY A CA 1
ATOM 580 C C . GLY A 1 84 ? -2.125 1.495 26.163 1.00 85.12 84 GLY A C 1
ATOM 581 O O . GLY A 1 84 ? -3.011 1.291 25.334 1.00 85.12 84 GLY A O 1
ATOM 582 N N . ALA A 1 85 ? -2.241 2.436 27.100 1.00 89.38 85 ALA A N 1
ATOM 583 C CA . ALA A 1 85 ? -3.413 3.302 27.190 1.00 89.38 85 ALA A CA 1
ATOM 584 C C . ALA A 1 85 ? -3.574 4.139 25.907 1.00 89.38 85 ALA A C 1
ATOM 586 O O . ALA A 1 85 ? -2.732 4.983 25.605 1.00 89.38 85 ALA A O 1
ATOM 587 N N . GLY A 1 86 ? -4.656 3.890 25.162 1.00 87.69 86 GLY A N 1
ATOM 588 C CA . GLY A 1 86 ? -4.973 4.596 23.915 1.00 87.69 86 GLY A CA 1
ATOM 589 C C . GLY A 1 86 ? -4.042 4.281 22.740 1.00 87.69 86 GLY A C 1
ATOM 590 O O . GLY A 1 86 ? -4.025 5.044 21.781 1.00 87.69 86 GLY A O 1
ATOM 591 N N . LYS A 1 87 ? -3.255 3.197 22.811 1.00 92.69 87 LYS A N 1
ATOM 592 C CA . LYS A 1 87 ? -2.309 2.792 21.762 1.00 92.69 87 LYS A CA 1
ATOM 593 C C . LYS A 1 87 ? -2.614 1.379 21.298 1.00 92.69 87 LYS A C 1
ATOM 595 O O . LYS A 1 87 ? -2.611 0.440 22.095 1.00 92.69 87 LYS A O 1
ATOM 600 N N . GLN A 1 88 ? -2.882 1.242 20.007 1.00 92.12 88 GLN A N 1
ATOM 601 C CA . GLN A 1 88 ? -3.169 -0.035 19.364 1.00 92.12 88 GLN A CA 1
ATOM 602 C C . GLN A 1 88 ? -2.341 -0.148 18.090 1.00 92.12 88 GLN A C 1
ATOM 604 O O . GLN A 1 88 ? -2.069 0.850 17.427 1.00 92.12 88 GLN A O 1
ATOM 609 N N . ALA A 1 89 ? -1.974 -1.369 17.736 1.00 92.19 89 ALA A N 1
ATOM 610 C CA . ALA A 1 89 ? -1.232 -1.672 16.523 1.00 92.19 89 ALA A CA 1
ATOM 611 C C . ALA A 1 89 ? -1.694 -3.011 15.946 1.00 92.19 89 ALA A C 1
ATOM 613 O O . ALA A 1 89 ? -2.457 -3.740 16.581 1.00 92.19 89 ALA A O 1
ATOM 614 N N . TRP A 1 90 ? -1.241 -3.339 14.743 1.00 90.50 90 TRP A N 1
ATOM 615 C CA . TRP A 1 90 ? -1.547 -4.618 14.106 1.00 90.50 90 TRP A CA 1
ATOM 616 C C . TRP A 1 90 ? -0.304 -5.490 14.013 1.00 90.50 90 TRP A C 1
ATOM 618 O O . TRP A 1 90 ? 0.783 -4.967 13.753 1.00 90.50 90 TRP A O 1
ATOM 628 N N . PRO A 1 91 ? -0.436 -6.810 14.203 1.00 84.19 91 PRO A N 1
ATOM 629 C CA . PRO A 1 91 ? 0.645 -7.731 13.907 1.00 84.19 91 PRO A CA 1
ATOM 630 C C . PRO A 1 91 ? 0.823 -7.915 12.401 1.00 84.19 91 PRO A C 1
ATOM 632 O O . PRO A 1 91 ? -0.029 -7.527 11.607 1.00 84.19 91 PRO A O 1
ATOM 635 N N . ALA A 1 92 ? 1.925 -8.559 12.015 1.00 72.81 92 ALA A N 1
ATOM 636 C CA . ALA A 1 92 ? 2.139 -9.006 10.639 1.00 72.81 92 ALA A CA 1
ATOM 637 C C . ALA A 1 92 ? 0.997 -9.918 10.143 1.00 72.81 92 ALA A C 1
ATOM 639 O O . ALA A 1 92 ? 0.519 -9.778 9.023 1.00 72.81 92 ALA A O 1
ATOM 640 N N . THR A 1 93 ? 0.542 -10.826 11.007 1.00 66.00 93 THR A N 1
ATOM 641 C CA . THR A 1 93 ? -0.477 -11.843 10.727 1.00 66.00 93 THR A CA 1
ATOM 642 C C . THR A 1 93 ? -1.325 -12.076 11.973 1.00 66.00 93 THR A C 1
ATOM 644 O O . THR A 1 93 ? -0.844 -11.871 13.088 1.00 66.00 93 THR A O 1
ATOM 647 N N . GLU A 1 94 ? -2.568 -12.541 11.828 1.00 63.34 94 GLU A N 1
ATOM 648 C CA . GLU A 1 94 ? -3.311 -13.044 12.990 1.00 63.34 94 GLU A CA 1
ATOM 649 C C . GLU A 1 94 ? -2.599 -14.249 13.625 1.00 63.34 94 GLU A C 1
ATOM 651 O O . GLU A 1 94 ? -2.047 -15.106 12.932 1.00 63.34 94 GLU A O 1
ATOM 656 N N . ALA A 1 95 ? -2.623 -14.330 14.959 1.00 52.72 95 ALA A N 1
ATOM 657 C CA . ALA A 1 95 ? -2.066 -15.465 15.682 1.00 52.72 95 ALA A CA 1
ATOM 658 C C . ALA A 1 95 ? -2.887 -16.733 15.390 1.00 52.72 95 ALA A C 1
ATOM 660 O O . ALA A 1 95 ? -4.062 -16.825 15.752 1.00 52.72 95 ALA A O 1
ATOM 661 N N . VAL A 1 96 ? -2.261 -17.735 14.768 1.00 49.91 96 VAL A N 1
ATOM 662 C CA . VAL A 1 96 ? -2.887 -19.047 14.551 1.00 49.91 96 VAL A CA 1
ATOM 663 C C . VAL A 1 96 ? -2.906 -19.826 15.870 1.00 49.91 96 VAL A C 1
ATOM 665 O O . VAL A 1 96 ? -1.974 -19.746 16.678 1.00 49.91 96 VAL A O 1
ATOM 668 N N . THR A 1 97 ? -3.958 -20.615 16.105 1.00 45.47 97 THR A N 1
ATOM 669 C CA . THR A 1 97 ? -4.061 -21.483 17.286 1.00 45.47 97 THR A CA 1
ATOM 670 C C . THR A 1 97 ? -2.844 -22.416 17.362 1.00 45.47 97 THR A C 1
ATOM 672 O O . THR A 1 97 ? -2.626 -23.228 16.468 1.00 45.47 97 THR A O 1
ATOM 675 N N . GLY A 1 98 ? -2.045 -22.307 18.430 1.00 42.12 98 GLY A N 1
ATOM 676 C CA . GLY A 1 98 ? -0.882 -23.175 18.670 1.00 42.12 98 GLY A CA 1
ATOM 677 C C . GLY A 1 98 ? 0.495 -22.604 18.300 1.00 42.12 98 GLY A C 1
ATOM 678 O O . GLY A 1 98 ? 1.479 -23.332 18.407 1.00 42.12 98 GLY A O 1
ATOM 679 N N . GLN A 1 99 ? 0.611 -21.330 17.912 1.00 45.34 99 GLN A N 1
ATOM 680 C CA . GLN A 1 99 ? 1.918 -20.681 17.729 1.00 45.34 99 GLN A CA 1
ATOM 681 C C . GLN A 1 99 ? 2.476 -20.080 19.035 1.00 45.34 99 GLN A C 1
ATOM 683 O O . GLN A 1 99 ? 1.749 -19.492 19.835 1.00 45.34 99 GLN A O 1
ATOM 688 N N . SER A 1 100 ? 3.790 -20.215 19.245 1.00 39.50 100 SER A N 1
ATOM 689 C CA . SER A 1 100 ? 4.532 -19.624 20.369 1.00 39.50 100 SER A CA 1
ATOM 690 C C . SER A 1 100 ? 4.922 -18.157 20.119 1.00 39.50 100 SER A C 1
ATOM 692 O O . SER A 1 100 ? 5.065 -17.728 18.976 1.00 39.50 100 SER A O 1
ATOM 694 N N . ALA A 1 101 ? 5.103 -17.402 21.210 1.00 39.19 101 ALA A N 1
ATOM 695 C CA . ALA A 1 101 ? 5.334 -15.954 21.257 1.00 39.19 101 ALA A CA 1
ATOM 696 C C . ALA A 1 101 ? 6.333 -15.426 20.201 1.00 39.19 101 ALA A C 1
ATOM 698 O O . ALA A 1 101 ? 7.469 -15.885 20.119 1.00 39.19 101 ALA A O 1
ATOM 699 N N . GLY A 1 102 ? 5.872 -14.446 19.415 1.00 41.41 102 GLY A N 1
ATOM 700 C CA . GLY A 1 102 ? 6.573 -13.839 18.272 1.00 41.41 102 GLY A CA 1
ATOM 701 C C . GLY A 1 102 ? 5.641 -13.504 17.095 1.00 41.41 102 GLY A C 1
ATOM 702 O O . GLY A 1 102 ? 5.958 -12.643 16.289 1.00 41.41 102 GLY A O 1
ATOM 703 N N . GLN A 1 103 ? 4.461 -14.132 17.039 1.00 46.94 103 GLN A N 1
ATOM 704 C CA . GLN A 1 103 ? 3.447 -13.972 15.975 1.00 46.94 103 GLN A CA 1
ATOM 705 C C . GLN A 1 103 ? 2.307 -12.993 16.343 1.00 46.94 103 GLN A C 1
ATOM 707 O O . GLN A 1 103 ? 1.370 -12.809 15.580 1.00 46.94 103 GLN A O 1
ATOM 712 N N . GLY A 1 104 ? 2.386 -12.356 17.516 1.00 62.16 104 GLY A N 1
ATOM 713 C CA . GLY A 1 104 ? 1.455 -11.325 17.996 1.00 62.16 104 GLY A CA 1
ATOM 714 C C . GLY A 1 104 ? 2.179 -10.052 18.434 1.00 62.16 104 GLY A C 1
ATOM 715 O O . GLY A 1 104 ? 1.747 -9.404 19.379 1.00 62.16 104 GLY A O 1
ATOM 716 N N . GLN A 1 105 ? 3.329 -9.750 17.824 1.00 75.75 105 GLN A N 1
ATOM 717 C CA . GLN A 1 105 ? 4.032 -8.485 18.042 1.00 75.75 105 GLN A CA 1
ATOM 718 C C . GLN A 1 105 ? 3.514 -7.439 17.056 1.00 75.75 105 GLN A C 1
ATOM 720 O O . GLN A 1 105 ? 3.239 -7.788 15.906 1.00 75.75 105 GLN A O 1
ATOM 725 N N . PRO A 1 106 ? 3.387 -6.173 17.471 1.00 87.12 106 PRO A N 1
ATOM 726 C CA . PRO A 1 106 ? 2.947 -5.122 16.571 1.00 87.12 106 PRO A CA 1
ATOM 727 C C . PRO A 1 106 ? 3.997 -4.871 15.482 1.00 87.12 106 PRO A C 1
ATOM 729 O O . PRO A 1 106 ? 5.191 -4.761 15.765 1.00 87.12 106 PRO A O 1
ATOM 732 N N . SER A 1 107 ? 3.535 -4.756 14.242 1.00 89.88 107 SER A N 1
ATOM 733 C CA . SER A 1 107 ? 4.352 -4.416 13.082 1.00 89.88 107 SER A CA 1
ATOM 734 C C . SER A 1 107 ? 4.196 -2.937 12.747 1.00 89.88 107 SER A C 1
ATOM 736 O O . SER A 1 107 ? 3.080 -2.421 12.618 1.00 89.88 107 SER A O 1
ATOM 738 N N . VAL A 1 108 ? 5.326 -2.257 12.564 1.00 92.94 108 VAL A N 1
ATOM 739 C CA . VAL A 1 108 ? 5.375 -0.865 12.102 1.00 92.94 108 VAL A CA 1
ATOM 740 C C . VAL A 1 108 ? 4.849 -0.770 10.673 1.00 92.94 108 VAL A C 1
ATOM 742 O O . VAL A 1 108 ? 4.034 0.105 10.378 1.00 92.94 108 VAL A O 1
ATOM 745 N N . VAL A 1 109 ? 5.255 -1.702 9.803 1.00 91.56 109 VAL A N 1
ATOM 746 C CA . VAL A 1 109 ? 4.839 -1.744 8.393 1.00 91.56 109 VAL A CA 1
ATOM 747 C C . VAL A 1 109 ? 3.331 -1.918 8.269 1.00 91.56 109 VAL A C 1
ATOM 749 O O . VAL A 1 109 ? 2.673 -1.111 7.610 1.00 91.56 109 VAL A O 1
ATOM 752 N N . ILE A 1 110 ? 2.771 -2.937 8.926 1.00 91.31 110 ILE A N 1
ATOM 753 C CA . ILE A 1 110 ? 1.337 -3.219 8.839 1.00 91.31 110 ILE A CA 1
ATOM 754 C C . ILE A 1 110 ? 0.521 -2.091 9.455 1.00 91.31 110 ILE A C 1
ATOM 756 O O . ILE A 1 110 ? -0.462 -1.650 8.862 1.00 91.31 110 ILE A O 1
ATOM 760 N N . THR A 1 111 ? 0.936 -1.580 10.614 1.00 94.62 111 THR A N 1
ATOM 761 C CA . THR A 1 111 ? 0.201 -0.503 11.283 1.00 94.62 111 THR A CA 1
ATOM 762 C C . THR A 1 111 ? 0.190 0.774 10.441 1.00 94.62 111 THR A C 1
ATOM 764 O O . THR A 1 111 ? -0.851 1.419 10.341 1.00 94.62 111 THR A O 1
ATOM 767 N N . ALA A 1 112 ? 1.297 1.121 9.776 1.00 94.69 112 ALA A N 1
ATOM 768 C CA . ALA A 1 112 ? 1.345 2.263 8.861 1.00 94.69 112 ALA A CA 1
ATOM 769 C C . ALA A 1 112 ? 0.447 2.062 7.626 1.00 94.69 112 ALA A C 1
ATOM 771 O O . ALA A 1 112 ? -0.335 2.951 7.277 1.00 94.69 112 ALA A O 1
ATOM 772 N N . LEU A 1 113 ? 0.509 0.883 6.997 1.00 92.88 113 LEU A N 1
ATOM 773 C CA . LEU A 1 113 ? -0.336 0.536 5.850 1.00 92.88 113 LEU A CA 1
ATOM 774 C C . LEU A 1 113 ? -1.825 0.611 6.199 1.00 92.88 113 LEU A C 1
ATOM 776 O O . LEU A 1 113 ? -2.592 1.267 5.491 1.00 92.88 113 LEU A O 1
ATOM 780 N N . LEU A 1 114 ? -2.225 -0.008 7.311 1.00 93.44 114 LEU A N 1
ATOM 781 C CA . LEU A 1 114 ? -3.614 -0.029 7.754 1.00 93.44 114 LEU A CA 1
ATOM 782 C C . LEU A 1 114 ? -4.103 1.326 8.244 1.00 93.44 114 LEU A C 1
ATOM 784 O O . LEU A 1 114 ? -5.246 1.668 7.969 1.00 93.44 114 LEU A O 1
ATOM 788 N N . LEU A 1 115 ? -3.272 2.132 8.909 1.00 94.25 115 LEU A N 1
ATOM 789 C CA . LEU A 1 115 ? -3.655 3.495 9.281 1.00 94.25 115 LEU A CA 1
ATOM 790 C C . LEU A 1 115 ? -4.009 4.326 8.037 1.00 94.25 115 LEU A C 1
ATOM 792 O O . LEU A 1 115 ? -5.040 5.004 8.003 1.00 94.25 115 LEU A O 1
ATOM 796 N N . ASN A 1 116 ? -3.172 4.248 7.001 1.00 92.00 116 ASN A N 1
ATOM 797 C CA . ASN A 1 116 ? -3.418 4.918 5.729 1.00 92.00 116 ASN A CA 1
ATOM 798 C C . ASN A 1 116 ? -4.677 4.378 5.023 1.00 92.00 116 ASN A C 1
ATOM 800 O O . ASN A 1 116 ? -5.489 5.166 4.523 1.00 92.00 116 ASN A O 1
ATOM 804 N N . GLU A 1 117 ? -4.857 3.056 4.983 1.00 92.75 117 GLU A N 1
ATOM 805 C CA . GLU A 1 117 ? -6.006 2.454 4.305 1.00 92.75 117 GLU A CA 1
ATOM 806 C C . GLU A 1 117 ? -7.316 2.694 5.060 1.00 92.75 117 GLU A C 1
ATOM 808 O O . GLU A 1 117 ? -8.287 3.110 4.442 1.00 92.75 117 GLU A O 1
ATOM 813 N N . LEU A 1 118 ? -7.350 2.545 6.387 1.00 92.88 118 LEU A N 1
ATOM 814 C CA . LEU A 1 118 ? -8.536 2.823 7.203 1.00 92.88 118 LEU A CA 1
ATOM 815 C C . LEU A 1 118 ? -8.969 4.284 7.097 1.00 92.88 118 LEU A C 1
ATOM 817 O O . LEU A 1 118 ? -10.163 4.554 7.003 1.00 92.88 118 LEU A O 1
ATOM 821 N N . HIS A 1 119 ? -8.022 5.224 7.062 1.00 92.12 119 HIS A N 1
ATOM 822 C CA . HIS A 1 119 ? -8.338 6.631 6.825 1.00 92.12 119 HIS A CA 1
ATOM 823 C C . HIS A 1 119 ? -8.911 6.853 5.419 1.00 92.12 119 HIS A C 1
ATOM 825 O O . HIS A 1 119 ? -9.940 7.508 5.251 1.00 92.12 119 HIS A O 1
ATOM 831 N N . SER A 1 120 ? -8.287 6.267 4.395 1.00 91.50 120 SER A N 1
ATOM 832 C CA . SER A 1 120 ? -8.760 6.386 3.009 1.00 91.50 120 SER A CA 1
ATOM 833 C C . SER A 1 120 ? -10.140 5.745 2.817 1.00 91.50 120 SER A C 1
ATOM 835 O O . SER A 1 120 ? -10.999 6.303 2.131 1.00 91.50 120 SER A O 1
ATOM 837 N N . MET A 1 121 ? -10.375 4.605 3.466 1.00 90.94 121 MET A N 1
ATOM 838 C CA . MET A 1 121 ? -11.660 3.924 3.524 1.00 90.94 121 MET A CA 1
ATOM 839 C C . MET A 1 121 ? -12.696 4.796 4.231 1.00 90.94 121 MET A C 1
ATOM 841 O O . MET A 1 121 ? -13.759 5.017 3.661 1.00 90.94 121 MET A O 1
ATOM 845 N N . GLN A 1 122 ? -12.383 5.348 5.409 1.00 91.50 122 GLN A N 1
ATOM 846 C CA . GLN A 1 122 ? -13.271 6.240 6.159 1.00 91.50 122 GLN A CA 1
ATOM 847 C C . GLN A 1 122 ? -13.754 7.406 5.295 1.00 91.50 122 GLN A C 1
ATOM 849 O O . GLN A 1 122 ? -14.945 7.708 5.289 1.00 91.50 122 GLN A O 1
ATOM 854 N N . VAL A 1 123 ? -12.850 8.048 4.550 1.00 90.31 123 VAL A N 1
ATOM 855 C CA . VAL A 1 123 ? -13.208 9.137 3.631 1.00 90.31 123 VAL A CA 1
ATOM 856 C C . VAL A 1 123 ? -14.135 8.623 2.525 1.00 90.31 123 VAL A C 1
ATOM 858 O O . VAL A 1 123 ? -15.193 9.213 2.290 1.00 90.31 123 VAL A O 1
ATOM 861 N N . ALA A 1 124 ? -13.783 7.501 1.891 1.00 89.94 124 ALA A N 1
ATOM 862 C CA . ALA A 1 124 ? -14.520 6.932 0.764 1.00 89.94 124 ALA A CA 1
ATOM 863 C C . ALA A 1 124 ? -15.925 6.415 1.127 1.00 89.94 124 ALA A C 1
ATOM 865 O O . ALA A 1 124 ? -16.843 6.537 0.319 1.00 89.94 124 ALA A O 1
ATOM 866 N N . VAL A 1 125 ? -16.110 5.852 2.326 1.00 89.81 125 VAL A N 1
ATOM 867 C CA . VAL A 1 125 ? -17.381 5.245 2.774 1.00 89.81 125 VAL A CA 1
ATOM 868 C C . VAL A 1 125 ? -18.120 6.084 3.817 1.00 89.81 125 VAL A C 1
ATOM 870 O O . VAL A 1 125 ? -19.107 5.620 4.384 1.00 89.81 125 VAL A O 1
ATOM 873 N N . SER A 1 126 ? -17.685 7.325 4.055 1.00 87.00 126 SER A N 1
ATOM 874 C CA . SER A 1 126 ? -18.215 8.223 5.096 1.00 87.00 126 SER A CA 1
ATOM 875 C C . SER A 1 126 ? -19.737 8.418 5.062 1.00 87.00 126 SER A C 1
ATOM 877 O O . SER A 1 126 ? -20.356 8.602 6.109 1.00 87.00 126 SER A O 1
ATOM 879 N N . SER A 1 127 ? -20.352 8.347 3.879 1.00 85.38 127 SER A N 1
ATOM 880 C CA . SER A 1 127 ? -21.807 8.422 3.687 1.00 85.38 127 SER A CA 1
ATOM 881 C C . SER A 1 127 ? -22.551 7.115 3.989 1.00 85.38 127 SER A C 1
ATOM 883 O O . SER A 1 127 ? -23.767 7.135 4.158 1.00 85.38 127 SER A O 1
ATOM 885 N N . SER A 1 128 ? -21.837 5.989 4.038 1.00 86.31 128 SER A N 1
ATOM 886 C CA . SER A 1 128 ? -22.386 4.648 4.268 1.00 86.31 128 SER A CA 1
ATOM 887 C C . SER A 1 128 ? -22.300 4.254 5.738 1.00 86.31 128 SER A C 1
ATOM 889 O O . SER A 1 128 ? -23.308 3.875 6.330 1.00 86.31 128 SER A O 1
ATOM 891 N N . PHE A 1 129 ? -21.114 4.358 6.346 1.00 87.12 129 PHE A N 1
ATOM 892 C CA . PHE A 1 129 ? -20.938 4.152 7.781 1.00 87.12 129 PHE A CA 1
ATOM 893 C C . PHE A 1 129 ? -19.643 4.791 8.293 1.00 87.12 129 PHE A C 1
ATOM 895 O O . PHE A 1 129 ? -18.632 4.858 7.599 1.00 87.12 129 PHE A O 1
ATOM 902 N N . SER A 1 130 ? -19.667 5.225 9.550 1.00 88.38 130 SER A N 1
ATOM 903 C CA . SER A 1 130 ? -18.489 5.693 10.299 1.00 88.38 130 SER A CA 1
ATOM 904 C C . SER A 1 130 ? -18.195 4.831 11.533 1.00 88.38 130 SER A C 1
ATOM 906 O O . SER A 1 130 ? -17.118 4.919 12.131 1.00 88.38 130 SER A O 1
ATOM 908 N N . VAL A 1 131 ? -19.163 3.987 11.898 1.00 90.06 131 VAL A N 1
ATOM 909 C CA . VAL A 1 131 ? -19.167 3.092 13.050 1.00 90.06 131 VAL A CA 1
ATOM 910 C C . VAL A 1 131 ? -19.798 1.774 12.616 1.00 90.06 131 VAL A C 1
ATOM 912 O O . VAL A 1 131 ? -20.788 1.778 11.886 1.00 90.06 131 VAL A O 1
ATOM 915 N N . ALA A 1 132 ? -19.243 0.658 13.077 1.00 89.31 132 ALA A N 1
ATOM 916 C CA . ALA A 1 132 ? -19.763 -0.672 12.808 1.00 89.31 132 ALA A CA 1
ATOM 917 C C . ALA A 1 132 ? -19.726 -1.550 14.060 1.00 89.31 132 ALA A C 1
ATOM 919 O O . ALA A 1 132 ? -18.785 -1.500 14.853 1.00 89.31 132 ALA A O 1
ATOM 920 N N . THR A 1 133 ? -20.758 -2.375 14.220 1.00 89.69 133 THR A N 1
ATOM 921 C CA . THR A 1 133 ? -20.808 -3.406 15.258 1.00 89.69 133 THR A CA 1
ATOM 922 C C . THR A 1 133 ? -20.273 -4.711 14.685 1.00 89.69 133 THR A C 1
ATOM 924 O O . THR A 1 133 ? -20.849 -5.278 13.760 1.00 89.69 133 THR A O 1
ATOM 927 N N . CYS A 1 134 ? -19.163 -5.176 15.246 1.00 87.25 134 CYS A N 1
ATOM 928 C CA . CYS A 1 134 ? -18.456 -6.385 14.856 1.00 87.25 134 CYS A CA 1
ATOM 929 C C . CYS A 1 134 ? -18.574 -7.394 16.003 1.00 87.25 134 CYS A C 1
ATOM 931 O O . CYS A 1 134 ? -17.945 -7.246 17.054 1.00 87.25 134 CYS A O 1
ATOM 933 N N . GLY A 1 135 ? -19.445 -8.391 15.833 1.00 84.81 135 GLY A N 1
ATOM 934 C CA . GLY A 1 135 ? -19.823 -9.296 16.918 1.00 84.81 135 GLY A CA 1
ATOM 935 C C . GLY A 1 135 ? -20.564 -8.548 18.031 1.00 84.81 135 GLY A C 1
ATOM 936 O O . GLY A 1 135 ? -21.617 -7.963 17.792 1.00 84.81 135 GLY A O 1
ATOM 937 N N . SER A 1 136 ? -20.018 -8.564 19.248 1.00 87.81 136 SER A N 1
ATOM 938 C CA . SER A 1 136 ? -20.590 -7.874 20.415 1.00 87.81 136 SER A CA 1
ATOM 939 C C . SER A 1 136 ? -20.052 -6.458 20.637 1.00 87.81 136 SER A C 1
ATOM 941 O O . SER A 1 136 ? -20.516 -5.773 21.547 1.00 87.81 136 SER A O 1
ATOM 943 N N . SER A 1 137 ? -19.055 -6.034 19.859 1.00 90.44 137 SER A N 1
ATOM 944 C CA . SER A 1 137 ? -18.311 -4.795 20.091 1.00 90.44 137 SER A CA 1
ATOM 945 C C . SER A 1 137 ? -18.543 -3.799 18.963 1.00 90.44 137 SER A C 1
ATOM 947 O O . SER A 1 137 ? -18.648 -4.172 17.797 1.00 90.44 137 SER A O 1
ATOM 949 N N . THR A 1 138 ? -18.602 -2.516 19.305 1.00 93.38 138 THR A N 1
ATOM 950 C CA . THR A 1 138 ? -18.788 -1.432 18.336 1.00 93.38 138 THR A CA 1
ATOM 951 C C . THR A 1 138 ? -17.480 -0.679 18.144 1.00 93.38 138 THR A C 1
ATOM 953 O O . THR A 1 138 ? -16.867 -0.241 19.115 1.00 93.38 138 THR A O 1
ATOM 956 N N . TYR A 1 139 ? -17.073 -0.511 16.888 1.00 93.31 139 TYR A N 1
ATOM 957 C CA . TYR A 1 139 ? -15.820 0.123 16.495 1.00 93.31 139 TYR A CA 1
ATOM 958 C C . TYR A 1 139 ? -16.094 1.310 15.576 1.00 93.31 139 TYR A C 1
ATOM 960 O O . TYR A 1 139 ? -16.910 1.228 14.659 1.00 93.31 139 TYR A O 1
ATOM 968 N N . ALA A 1 140 ? -15.393 2.416 15.811 1.00 94.00 140 ALA A N 1
ATOM 969 C CA . ALA A 1 140 ? -15.458 3.620 14.991 1.00 94.00 140 ALA A CA 1
ATOM 970 C C . ALA A 1 140 ? -14.134 3.813 14.251 1.00 94.00 140 ALA A C 1
ATOM 972 O O . ALA A 1 140 ? -13.084 3.677 14.878 1.00 94.00 140 ALA A O 1
ATOM 973 N N . PHE A 1 141 ? -14.170 4.204 12.971 1.00 92.44 141 PHE A N 1
ATOM 974 C CA . PHE A 1 141 ? -12.948 4.490 12.200 1.00 92.44 141 PHE A CA 1
ATOM 975 C C . PHE A 1 141 ? -12.019 5.457 12.936 1.00 92.44 141 PHE A C 1
ATOM 977 O O . PHE A 1 141 ? -10.839 5.169 13.090 1.00 92.44 141 PHE A O 1
ATOM 984 N N . ALA A 1 142 ? -12.579 6.550 13.463 1.00 91.19 142 ALA A N 1
ATOM 985 C CA . ALA A 1 142 ? -11.821 7.571 14.180 1.00 91.19 142 ALA A CA 1
ATOM 986 C C . ALA A 1 142 ? -11.067 7.017 15.402 1.00 91.19 142 ALA A C 1
ATOM 988 O O . ALA A 1 142 ? -9.948 7.442 15.672 1.00 91.19 142 ALA A O 1
ATOM 989 N N . ALA A 1 143 ? -11.648 6.052 16.126 1.00 91.81 143 ALA A N 1
ATOM 990 C CA . ALA A 1 143 ? -10.966 5.413 17.248 1.00 91.81 143 ALA A CA 1
ATOM 991 C C . ALA A 1 143 ? -9.794 4.557 16.744 1.00 91.81 143 ALA A C 1
ATOM 993 O O . ALA A 1 143 ? -8.672 4.744 17.205 1.00 91.81 143 ALA A O 1
ATOM 994 N N . LEU A 1 144 ? -10.034 3.709 15.731 1.00 92.38 144 LEU A N 1
ATOM 995 C CA . LEU A 1 144 ? -9.003 2.843 15.144 1.00 92.38 144 LEU A CA 1
ATOM 996 C C . LEU A 1 144 ? -7.797 3.645 14.639 1.00 92.38 144 LEU A C 1
ATOM 998 O O . LEU A 1 144 ? -6.655 3.282 14.917 1.00 92.38 144 LEU A O 1
ATOM 1002 N N . THR A 1 145 ? -8.047 4.730 13.900 1.00 92.62 145 THR A N 1
ATOM 1003 C CA . THR A 1 145 ? -6.980 5.556 13.328 1.00 92.62 145 THR A CA 1
ATOM 1004 C C . THR A 1 145 ? -6.245 6.347 14.405 1.00 92.62 145 THR A C 1
ATOM 1006 O O . THR A 1 145 ? -5.017 6.385 14.384 1.00 92.62 145 THR A O 1
ATOM 1009 N N . SER A 1 146 ? -6.958 6.918 15.384 1.00 92.06 146 SER A N 1
ATOM 1010 C CA . SER A 1 146 ? -6.330 7.695 16.462 1.00 92.06 146 SER A CA 1
ATOM 1011 C C . SER A 1 146 ? -5.419 6.851 17.360 1.00 92.06 146 SER A C 1
ATOM 1013 O O . SER A 1 146 ? -4.328 7.296 17.713 1.00 92.06 146 SER A O 1
ATOM 1015 N N . GLU A 1 147 ? -5.812 5.615 17.680 1.00 93.25 147 GLU A N 1
ATOM 1016 C CA . GLU A 1 147 ? -5.026 4.715 18.533 1.00 93.25 147 GLU A CA 1
ATOM 1017 C C . GLU A 1 147 ? -3.742 4.237 17.834 1.00 93.25 147 GLU A C 1
ATOM 1019 O O . GLU A 1 147 ? -2.697 4.108 18.473 1.00 93.25 147 GLU A O 1
ATOM 1024 N N . ALA A 1 148 ? -3.797 4.027 16.516 1.00 93.38 148 ALA A N 1
ATOM 1025 C CA . ALA A 1 148 ? -2.631 3.682 15.704 1.00 93.38 148 ALA A CA 1
ATOM 1026 C C . ALA A 1 148 ? -1.700 4.881 15.475 1.00 93.38 148 ALA A C 1
ATOM 1028 O O . ALA A 1 148 ? -0.477 4.759 15.574 1.00 93.38 148 ALA A O 1
ATOM 1029 N N . GLN A 1 149 ? -2.274 6.065 15.239 1.00 92.88 149 GLN A N 1
ATOM 1030 C CA . GLN A 1 149 ? -1.536 7.325 15.139 1.00 92.88 149 GLN A CA 1
ATOM 1031 C C . GLN A 1 149 ? -0.840 7.690 16.459 1.00 92.88 149 GLN A C 1
ATOM 1033 O O . GLN A 1 149 ? 0.195 8.349 16.436 1.00 92.88 149 GLN A O 1
ATOM 1038 N N . ALA A 1 150 ? -1.372 7.259 17.604 1.00 92.12 150 ALA A N 1
ATOM 1039 C CA . ALA A 1 150 ? -0.732 7.446 18.903 1.00 92.12 150 ALA A CA 1
ATOM 1040 C C . ALA A 1 150 ? 0.445 6.484 19.151 1.00 92.12 150 ALA A C 1
ATOM 1042 O O . ALA A 1 150 ? 1.302 6.787 19.979 1.00 92.12 150 ALA A O 1
ATOM 1043 N N . TRP A 1 151 ? 0.489 5.332 18.472 1.00 93.88 151 TRP A N 1
ATOM 1044 C CA . TRP A 1 151 ? 1.528 4.314 18.658 1.00 93.88 151 TRP A CA 1
ATOM 1045 C C . TRP A 1 151 ? 2.711 4.461 17.692 1.00 93.88 151 TRP A C 1
ATOM 1047 O O . TRP A 1 151 ? 3.862 4.336 18.109 1.00 93.88 151 TRP A O 1
ATOM 1057 N N . LEU A 1 152 ? 2.447 4.746 16.411 1.00 94.38 152 LEU A N 1
ATOM 1058 C CA . LEU A 1 152 ? 3.483 4.834 15.369 1.00 94.38 152 LEU A CA 1
ATOM 1059 C C . LEU A 1 152 ? 4.634 5.809 15.687 1.00 94.38 152 LEU A C 1
ATOM 1061 O O . LEU A 1 152 ? 5.782 5.419 15.491 1.00 94.38 152 LEU A O 1
ATOM 1065 N N . PRO A 1 153 ? 4.392 7.034 16.191 1.00 93.81 153 PRO A N 1
ATOM 1066 C CA . PRO A 1 153 ? 5.457 8.000 16.462 1.00 93.81 153 PRO A CA 1
ATOM 1067 C C . PRO A 1 153 ? 6.454 7.541 17.534 1.00 93.81 153 PRO A C 1
ATOM 1069 O O . PRO A 1 153 ? 7.600 7.980 17.519 1.00 93.81 153 PRO A O 1
ATOM 1072 N N . ASP A 1 154 ? 6.053 6.639 18.436 1.00 93.06 154 ASP A N 1
ATOM 1073 C CA . ASP A 1 154 ? 6.953 6.070 19.450 1.00 93.06 154 ASP A CA 1
ATOM 1074 C C . ASP A 1 154 ? 7.980 5.098 18.850 1.00 93.06 154 ASP A C 1
ATOM 1076 O O . ASP A 1 154 ? 8.947 4.736 19.516 1.00 93.06 154 ASP A O 1
ATOM 1080 N N . GLN A 1 155 ? 7.768 4.645 17.610 1.00 94.12 155 GLN A N 1
ATOM 1081 C CA . GLN A 1 155 ? 8.629 3.662 16.947 1.00 94.12 155 GLN A CA 1
ATOM 1082 C C . GLN A 1 155 ? 9.810 4.309 16.210 1.00 94.12 155 GLN A C 1
ATOM 1084 O O . GLN A 1 155 ? 10.580 3.611 15.549 1.00 94.12 155 GLN A O 1
ATOM 1089 N N . GLN A 1 156 ? 9.942 5.635 16.283 1.00 96.12 156 GLN A N 1
ATOM 1090 C CA . GLN A 1 156 ? 10.990 6.358 15.580 1.00 96.12 156 GLN A CA 1
ATOM 1091 C C . GLN A 1 156 ? 12.360 6.090 16.206 1.00 96.12 156 GLN A C 1
ATOM 1093 O O . GLN A 1 156 ? 12.538 6.145 17.424 1.00 96.12 156 GLN A O 1
ATOM 1098 N N . ASN A 1 157 ? 13.348 5.834 15.357 1.00 96.44 157 ASN A N 1
ATOM 1099 C CA . ASN A 1 157 ? 14.733 5.716 15.776 1.00 96.44 157 ASN A CA 1
ATOM 1100 C C . ASN A 1 157 ? 15.348 7.098 16.032 1.00 96.44 157 ASN A C 1
ATOM 1102 O O . ASN A 1 157 ? 14.885 8.120 15.532 1.00 96.44 157 ASN A O 1
ATOM 1106 N N . ALA A 1 158 ? 16.456 7.130 16.772 1.00 95.56 158 ALA A N 1
ATOM 1107 C CA . ALA A 1 158 ? 17.156 8.376 17.097 1.00 95.56 158 ALA A CA 1
ATOM 1108 C C . ALA A 1 158 ? 17.702 9.133 15.869 1.00 95.56 158 ALA A C 1
ATOM 1110 O O . ALA A 1 158 ? 18.015 10.315 15.976 1.00 95.56 158 ALA A O 1
ATOM 1111 N N . ASP A 1 159 ? 17.839 8.465 14.720 1.00 96.00 159 ASP A N 1
ATOM 1112 C CA . ASP A 1 159 ? 18.235 9.091 13.458 1.00 96.00 159 ASP A CA 1
ATOM 1113 C C . ASP A 1 159 ? 17.067 9.792 12.740 1.00 96.00 159 ASP A C 1
ATOM 1115 O O . ASP A 1 159 ? 17.297 10.472 11.746 1.00 96.00 159 ASP A O 1
ATOM 1119 N N . GLY A 1 160 ? 15.832 9.655 13.234 1.00 95.88 160 GLY A N 1
ATOM 1120 C CA . GLY A 1 160 ? 14.616 10.195 12.621 1.00 95.88 160 GLY A CA 1
ATOM 1121 C C . GLY A 1 160 ? 13.927 9.233 11.646 1.00 95.88 160 GLY A C 1
ATOM 1122 O O . GLY A 1 160 ? 12.814 9.514 11.196 1.00 95.88 160 GLY A O 1
ATOM 1123 N N . GLY A 1 161 ? 14.538 8.088 11.339 1.00 95.94 161 GLY A N 1
ATOM 1124 C CA . GLY A 1 161 ? 13.953 7.058 10.485 1.00 95.94 161 GLY A CA 1
ATOM 1125 C C . GLY A 1 161 ? 13.126 6.026 11.258 1.00 95.94 161 GLY A C 1
ATOM 1126 O O . GLY A 1 161 ? 13.066 6.024 12.489 1.00 95.94 161 GLY A O 1
ATOM 1127 N N . PHE A 1 162 ? 12.490 5.119 10.518 1.00 96.25 162 PHE A N 1
ATOM 1128 C CA . PHE A 1 162 ? 11.712 4.008 11.069 1.00 96.25 162 PHE A CA 1
ATOM 1129 C C . PHE A 1 162 ? 12.203 2.665 10.531 1.00 96.25 162 PHE A C 1
ATOM 1131 O O . PHE A 1 162 ? 12.548 2.522 9.352 1.00 96.25 162 PHE A O 1
ATOM 1138 N N . GLY A 1 163 ? 12.193 1.661 11.402 1.00 91.00 163 GLY A N 1
ATOM 1139 C CA . GLY A 1 163 ? 12.482 0.268 11.083 1.00 91.00 163 GLY A CA 1
ATOM 1140 C C . GLY A 1 163 ? 11.414 -0.653 11.661 1.00 91.00 163 GLY A C 1
ATOM 1141 O O . GLY A 1 163 ? 10.704 -0.280 12.591 1.00 91.00 163 GLY A O 1
ATOM 1142 N N . GLU A 1 164 ? 11.293 -1.858 11.109 1.00 89.25 164 GLU A N 1
ATOM 1143 C CA . GLU A 1 164 ? 10.388 -2.867 11.667 1.00 89.25 164 GLU A CA 1
ATOM 1144 C C . GLU A 1 164 ? 10.907 -3.374 13.020 1.00 89.25 164 GLU A C 1
ATOM 1146 O O . GLU A 1 164 ? 12.119 -3.443 13.237 1.00 89.25 164 GLU A O 1
ATOM 1151 N N . ARG A 1 165 ? 10.016 -3.738 13.944 1.00 85.19 165 ARG A N 1
ATOM 1152 C CA . ARG A 1 165 ? 10.421 -4.281 15.244 1.00 85.19 165 ARG A CA 1
ATOM 1153 C C . ARG A 1 165 ? 11.064 -5.654 15.077 1.00 85.19 165 ARG A C 1
ATOM 1155 O O . ARG A 1 165 ? 10.622 -6.493 14.294 1.00 85.19 165 ARG A O 1
ATOM 1162 N N . ARG A 1 166 ? 12.131 -5.893 15.836 1.00 80.81 166 ARG A N 1
ATOM 1163 C CA . ARG A 1 166 ? 12.760 -7.211 15.940 1.00 80.81 166 ARG A CA 1
ATOM 1164 C C . ARG A 1 166 ? 11.985 -8.085 16.918 1.00 80.81 166 ARG A C 1
ATOM 1166 O O . ARG A 1 166 ? 11.284 -7.588 17.794 1.00 80.81 166 ARG A O 1
ATOM 1173 N N . SER A 1 167 ? 12.206 -9.394 16.829 1.00 76.81 167 SER A N 1
ATOM 1174 C CA . SER A 1 167 ? 11.577 -10.387 17.709 1.00 76.81 167 SER A CA 1
ATOM 1175 C C . SER A 1 167 ? 11.870 -10.180 19.200 1.00 76.81 167 SER A C 1
ATOM 1177 O O . SER A 1 167 ? 11.111 -10.657 20.040 1.00 76.81 167 SER A O 1
ATOM 1179 N N . ASP A 1 168 ? 12.960 -9.487 19.541 1.00 77.25 168 ASP A N 1
ATOM 1180 C CA . ASP A 1 168 ? 13.330 -9.121 20.915 1.00 77.25 168 ASP A CA 1
ATOM 1181 C C . ASP A 1 168 ? 12.642 -7.834 21.418 1.00 77.25 168 ASP A C 1
ATOM 1183 O O . ASP A 1 168 ? 12.882 -7.400 22.543 1.00 77.25 168 ASP A O 1
ATOM 1187 N N . GLY A 1 169 ? 11.781 -7.224 20.597 1.00 76.38 169 GLY A N 1
ATOM 1188 C CA . GLY A 1 169 ? 11.054 -5.996 20.900 1.00 76.38 169 GLY A CA 1
ATOM 1189 C C . GLY A 1 169 ? 11.821 -4.706 20.602 1.00 76.38 169 GLY A C 1
ATOM 1190 O O . GLY A 1 169 ? 11.213 -3.637 20.712 1.00 76.38 169 GLY A O 1
ATOM 1191 N N . SER A 1 170 ? 13.100 -4.785 20.210 1.00 82.31 170 SER A N 1
ATOM 1192 C CA . SER A 1 170 ? 13.912 -3.628 19.811 1.00 82.31 170 SER A CA 1
ATOM 1193 C C . SER A 1 170 ? 13.515 -3.084 18.437 1.00 82.31 170 SER A C 1
ATOM 1195 O O . SER A 1 170 ? 13.039 -3.821 17.569 1.00 82.31 170 SER A O 1
ATOM 1197 N N . SER A 1 171 ? 13.749 -1.791 18.209 1.00 85.81 171 SER A N 1
ATOM 1198 C CA . SER A 1 171 ? 13.528 -1.168 16.902 1.00 85.81 171 SER A CA 1
ATOM 1199 C C . SER A 1 171 ? 14.567 -1.641 15.888 1.00 85.81 171 SER A C 1
ATOM 1201 O O . SER A 1 171 ? 15.778 -1.596 16.140 1.00 85.81 171 SER A O 1
ATOM 1203 N N . GLY A 1 172 ? 14.107 -2.102 14.726 1.00 87.00 172 GLY A N 1
ATOM 1204 C CA . GLY A 1 172 ? 14.957 -2.400 13.579 1.00 87.00 172 GLY A CA 1
ATOM 1205 C C . GLY A 1 172 ? 15.701 -1.169 13.073 1.00 87.00 172 GLY A C 1
ATOM 1206 O O . GLY A 1 172 ? 15.369 -0.033 13.406 1.00 87.00 172 GLY A O 1
ATOM 1207 N N . ALA A 1 173 ? 16.723 -1.396 12.248 1.00 90.12 173 ALA A N 1
ATOM 1208 C CA . ALA A 1 173 ? 17.423 -0.300 11.586 1.00 90.12 173 ALA A CA 1
ATOM 1209 C C . ALA A 1 173 ? 16.460 0.483 10.680 1.00 90.12 173 ALA A C 1
ATOM 1211 O O . ALA A 1 173 ? 15.573 -0.108 10.056 1.00 90.12 173 ALA A O 1
ATOM 1212 N N . SER A 1 174 ? 16.661 1.797 10.602 1.00 94.75 174 SER A N 1
ATOM 1213 C CA . SER A 1 174 ? 15.870 2.669 9.741 1.00 94.75 174 SER A CA 1
ATOM 1214 C C . SER A 1 174 ? 15.993 2.244 8.279 1.00 94.75 174 SER A C 1
ATOM 1216 O O . SER A 1 174 ? 17.091 1.993 7.780 1.00 94.75 174 SER A O 1
ATOM 1218 N N . SER A 1 175 ? 14.860 2.143 7.587 1.00 94.06 175 SER A N 1
ATOM 1219 C CA . SER A 1 175 ? 14.808 1.767 6.172 1.00 94.06 175 SER A CA 1
ATOM 1220 C C . SER A 1 175 ? 13.917 2.718 5.386 1.00 94.06 175 SER A C 1
ATOM 1222 O O . SER A 1 175 ? 12.951 3.265 5.923 1.00 94.06 175 SER A O 1
ATOM 1224 N N . VAL A 1 176 ? 14.220 2.893 4.099 1.00 93.19 176 VAL A N 1
ATOM 1225 C CA . VAL A 1 176 ? 13.475 3.808 3.223 1.00 93.19 176 VAL A CA 1
ATOM 1226 C C . VAL A 1 176 ? 12.010 3.404 3.118 1.00 93.19 176 VAL A C 1
ATOM 1228 O O . VAL A 1 176 ? 11.140 4.244 3.313 1.00 93.19 176 VAL A O 1
ATOM 1231 N N . VAL A 1 177 ? 11.729 2.121 2.881 1.00 91.75 177 VAL A N 1
ATOM 1232 C CA . VAL A 1 177 ? 10.357 1.623 2.705 1.00 91.75 177 VAL A CA 1
ATOM 1233 C C . VAL A 1 177 ? 9.522 1.842 3.966 1.00 91.75 177 VAL A C 1
ATOM 1235 O O . VAL A 1 177 ? 8.435 2.410 3.884 1.00 91.75 177 VAL A O 1
ATOM 1238 N N . VAL A 1 178 ? 10.033 1.449 5.138 1.00 93.94 178 VAL A N 1
ATOM 1239 C CA . VAL A 1 178 ? 9.294 1.597 6.404 1.00 93.94 178 VAL A CA 1
ATOM 1240 C C . VAL A 1 178 ? 9.100 3.077 6.736 1.00 93.94 178 VAL A C 1
ATOM 1242 O O . VAL A 1 178 ? 7.985 3.494 7.037 1.00 93.94 178 VAL A O 1
ATOM 1245 N N . THR A 1 179 ? 10.151 3.891 6.613 1.00 96.25 179 THR A N 1
ATOM 1246 C CA . THR A 1 179 ? 10.079 5.337 6.882 1.00 96.25 179 THR A CA 1
ATOM 1247 C C . THR A 1 179 ? 9.093 6.035 5.945 1.00 96.25 179 THR A C 1
ATOM 1249 O O . THR A 1 179 ? 8.288 6.841 6.403 1.00 96.25 179 THR A O 1
ATOM 1252 N N . ALA A 1 180 ? 9.092 5.693 4.653 1.00 95.50 180 ALA A N 1
ATOM 1253 C CA . ALA A 1 180 ? 8.157 6.231 3.667 1.00 95.50 180 ALA A CA 1
ATOM 1254 C C . ALA A 1 180 ? 6.702 5.855 3.983 1.00 95.50 180 ALA A C 1
ATOM 1256 O O . ALA A 1 180 ? 5.823 6.716 3.937 1.00 95.50 180 ALA A O 1
ATOM 1257 N N . LEU A 1 181 ? 6.438 4.599 4.354 1.00 94.25 181 LEU A N 1
ATOM 1258 C CA . LEU A 1 181 ? 5.100 4.150 4.750 1.00 94.25 181 LEU A CA 1
ATOM 1259 C C . LEU A 1 181 ? 4.596 4.881 5.999 1.00 94.25 181 LEU A C 1
ATOM 1261 O O . LEU A 1 181 ? 3.467 5.373 6.006 1.00 94.25 181 LEU A O 1
ATOM 1265 N N . VAL A 1 182 ? 5.433 4.994 7.035 1.00 95.19 182 VAL A N 1
ATOM 1266 C CA . VAL A 1 182 ? 5.077 5.703 8.273 1.00 95.19 182 VAL A CA 1
ATOM 1267 C C . VAL A 1 182 ? 4.853 7.189 8.002 1.00 95.19 182 VAL A C 1
ATOM 1269 O O . VAL A 1 182 ? 3.833 7.732 8.427 1.00 95.19 182 VAL A O 1
ATOM 1272 N N . TYR A 1 183 ? 5.748 7.835 7.250 1.00 94.69 183 TYR A N 1
ATOM 1273 C CA . TYR A 1 183 ? 5.593 9.233 6.848 1.00 94.69 183 TYR A CA 1
ATOM 1274 C C . TYR A 1 183 ? 4.262 9.457 6.129 1.00 94.69 183 TYR A C 1
ATOM 1276 O O . TYR A 1 183 ? 3.492 10.336 6.512 1.00 94.69 183 TYR A O 1
ATOM 1284 N N . GLN A 1 184 ? 3.953 8.628 5.128 1.00 92.25 184 GLN A N 1
ATOM 1285 C CA . GLN A 1 184 ? 2.713 8.734 4.369 1.00 92.25 184 GLN A CA 1
ATOM 1286 C C . GLN A 1 184 ? 1.480 8.561 5.266 1.00 92.25 184 GLN A C 1
ATOM 1288 O O . GLN A 1 184 ? 0.511 9.312 5.131 1.00 92.25 184 GLN A O 1
ATOM 1293 N N . ALA A 1 185 ? 1.509 7.585 6.176 1.00 92.44 185 ALA A N 1
ATOM 1294 C CA . ALA A 1 185 ? 0.408 7.311 7.088 1.00 92.44 185 ALA A CA 1
ATOM 1295 C C . ALA A 1 185 ? 0.161 8.480 8.050 1.00 92.44 185 ALA A C 1
ATOM 1297 O O . ALA A 1 185 ? -0.981 8.920 8.178 1.00 92.44 185 ALA A O 1
ATOM 1298 N N . LEU A 1 186 ? 1.219 9.008 8.676 1.00 91.38 186 LEU A N 1
ATOM 1299 C CA . LEU A 1 186 ? 1.133 10.118 9.628 1.00 91.38 186 LEU A CA 1
ATOM 1300 C C . LEU A 1 186 ? 0.763 11.440 8.947 1.00 91.38 186 LEU A C 1
ATOM 1302 O O . LEU A 1 186 ? -0.108 12.147 9.444 1.00 91.38 186 LEU A O 1
ATOM 1306 N N . ASN A 1 187 ? 1.359 11.749 7.792 1.00 88.94 187 ASN A N 1
ATOM 1307 C CA . ASN A 1 187 ? 1.099 12.989 7.056 1.00 88.94 187 ASN A CA 1
ATOM 1308 C C . ASN A 1 187 ? -0.347 13.074 6.533 1.00 88.94 187 ASN A C 1
ATOM 1310 O O . ASN A 1 187 ? -0.898 14.163 6.386 1.00 88.94 187 ASN A O 1
ATOM 1314 N N . LYS A 1 188 ? -0.988 11.926 6.270 1.00 84.94 188 LYS A N 1
ATOM 1315 C CA . LYS A 1 188 ? -2.400 11.868 5.864 1.00 84.94 188 LYS A CA 1
ATOM 1316 C C . LYS A 1 188 ? -3.391 12.029 7.017 1.00 84.94 188 LYS A C 1
ATOM 1318 O O . LYS A 1 188 ? -4.523 12.433 6.764 1.00 84.94 188 LYS A O 1
ATOM 1323 N N . GLN A 1 189 ? -3.006 11.746 8.264 1.00 78.75 189 GLN A N 1
ATOM 1324 C CA . GLN A 1 189 ? -3.889 11.991 9.406 1.00 78.75 189 GLN A CA 1
ATOM 1325 C C . GLN A 1 189 ? -3.927 13.498 9.696 1.00 78.75 189 GLN A C 1
ATOM 1327 O O . GLN A 1 189 ? -2.962 14.087 10.177 1.00 78.75 189 GLN A O 1
ATOM 1332 N N . SER A 1 190 ? -5.042 14.151 9.380 1.00 59.72 190 SER A N 1
ATOM 1333 C CA . SER A 1 190 ? -5.217 15.591 9.579 1.00 59.72 190 SER A CA 1
ATOM 1334 C C . SER A 1 190 ? -5.069 15.978 11.063 1.00 59.72 190 SER A C 1
ATOM 1336 O O . SER A 1 190 ? -5.912 15.612 11.866 1.00 59.72 190 SER A O 1
ATOM 1338 N N . THR A 1 191 ? -4.019 16.742 11.391 1.00 62.81 191 THR A N 1
ATOM 1339 C CA . THR A 1 191 ? -3.700 17.475 12.645 1.00 62.81 191 THR A CA 1
ATOM 1340 C C . THR A 1 191 ? -3.879 16.815 14.033 1.00 62.81 191 THR A C 1
ATOM 1342 O O . THR A 1 191 ? -4.911 16.220 14.324 1.00 62.81 191 THR A O 1
ATOM 1345 N N . PRO A 1 192 ? -2.954 17.083 14.983 1.00 59.38 192 PRO A N 1
ATOM 1346 C CA . PRO A 1 192 ? -1.796 17.972 14.850 1.00 59.38 192 PRO A CA 1
ATOM 1347 C C . PRO A 1 192 ? -0.620 17.304 14.125 1.00 59.38 192 PRO A C 1
ATOM 1349 O O . PRO A 1 192 ? -0.424 16.094 14.206 1.00 59.38 192 PRO A O 1
ATOM 1352 N N . SER A 1 193 ? 0.162 18.122 13.415 1.00 69.56 193 SER A N 1
ATOM 1353 C CA . SER A 1 193 ? 1.437 17.702 12.829 1.00 69.56 193 SER A CA 1
ATOM 1354 C C . SER A 1 193 ? 2.365 17.194 13.929 1.00 69.56 193 SER A C 1
ATOM 1356 O O . SER A 1 193 ? 2.543 17.877 14.941 1.00 69.56 193 SER A O 1
ATOM 1358 N N . GLN A 1 194 ? 2.975 16.032 13.727 1.00 81.19 194 GLN A N 1
ATOM 1359 C CA . GLN A 1 194 ? 3.899 15.457 14.700 1.00 81.19 194 GLN A CA 1
ATOM 1360 C C . GLN A 1 194 ? 5.355 15.719 14.287 1.00 81.19 194 GLN A C 1
ATOM 1362 O O . GLN A 1 194 ? 5.660 15.551 13.104 1.00 81.19 194 GLN A O 1
ATOM 1367 N N . PRO A 1 195 ? 6.263 16.086 15.214 1.00 88.50 195 PRO A N 1
ATOM 1368 C CA . PRO A 1 195 ? 7.692 16.267 14.919 1.00 88.50 195 PRO A CA 1
ATOM 1369 C C . PRO A 1 195 ? 8.323 15.064 14.204 1.00 88.50 195 PRO A C 1
ATOM 1371 O O . PRO A 1 195 ? 9.080 15.215 13.250 1.00 88.50 195 PRO A O 1
ATOM 1374 N N . GLN A 1 196 ? 7.894 13.856 14.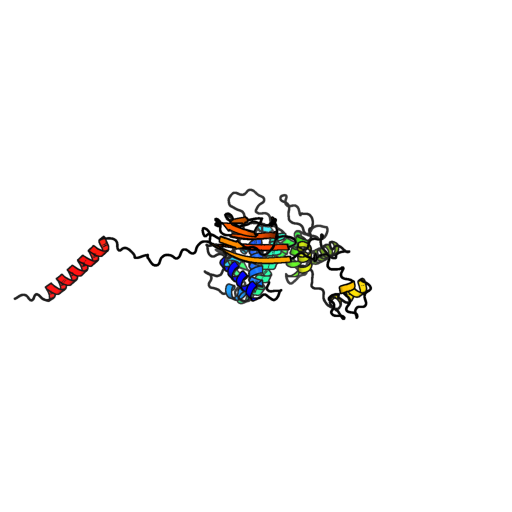564 1.00 93.19 196 GLN A N 1
ATOM 1375 C CA . GLN A 1 196 ? 8.344 12.612 13.945 1.00 93.19 196 GLN A CA 1
ATOM 1376 C C . GLN A 1 196 ? 8.033 12.553 12.441 1.00 93.19 196 GLN A C 1
ATOM 1378 O O . GLN A 1 196 ? 8.734 11.893 11.681 1.00 93.19 196 GLN A O 1
ATOM 1383 N N . THR A 1 197 ? 7.007 13.280 11.982 1.00 91.69 197 THR A N 1
ATOM 1384 C CA . THR A 1 197 ? 6.677 13.390 10.553 1.00 91.69 197 THR A CA 1
ATOM 1385 C C . THR A 1 197 ? 7.718 14.235 9.813 1.00 91.69 197 THR A C 1
ATOM 1387 O O . THR A 1 197 ? 8.166 13.839 8.738 1.00 91.69 197 THR A O 1
ATOM 1390 N N . SER A 1 198 ? 8.152 15.367 10.382 1.00 91.56 198 SER A N 1
ATOM 1391 C CA . SER A 1 198 ? 9.211 16.196 9.783 1.00 91.56 198 SER A CA 1
ATOM 1392 C C . SER A 1 198 ? 10.580 15.522 9.834 1.00 91.56 198 SER A C 1
ATOM 1394 O O . SER A 1 198 ? 11.352 15.623 8.879 1.00 91.56 198 SER A O 1
ATOM 1396 N N . ASP A 1 199 ? 10.863 14.792 10.909 1.00 95.25 199 ASP A N 1
ATOM 1397 C CA . ASP A 1 199 ? 12.113 14.049 11.066 1.00 95.25 199 ASP A CA 1
ATOM 1398 C C . ASP A 1 199 ? 12.193 12.902 10.046 1.00 95.25 199 ASP A C 1
ATOM 1400 O O . ASP A 1 199 ? 13.203 12.765 9.358 1.00 95.25 199 ASP A O 1
ATOM 1404 N N . ALA A 1 200 ? 11.095 12.162 9.840 1.00 95.56 200 ALA A N 1
ATOM 1405 C CA . ALA A 1 200 ? 11.006 11.127 8.807 1.00 95.56 200 ALA A CA 1
ATOM 1406 C C . ALA A 1 200 ? 11.203 11.685 7.394 1.00 95.56 200 ALA A C 1
ATOM 1408 O O . ALA A 1 200 ? 11.910 11.089 6.582 1.00 95.56 200 ALA A O 1
ATOM 1409 N N . GLN A 1 201 ? 10.601 12.841 7.093 1.00 94.62 201 GLN A N 1
ATOM 1410 C CA . GLN A 1 201 ? 10.788 13.509 5.806 1.00 94.62 201 GLN A CA 1
ATOM 1411 C C . GLN A 1 201 ? 12.248 13.913 5.596 1.00 94.62 201 GLN A C 1
ATOM 1413 O O . GLN A 1 201 ? 12.812 13.670 4.532 1.00 94.62 201 GLN A O 1
ATOM 1418 N N . THR A 1 202 ? 12.862 14.510 6.618 1.00 95.38 202 THR A N 1
ATOM 1419 C CA . THR A 1 202 ? 14.267 14.930 6.582 1.00 95.38 202 THR A CA 1
ATOM 1420 C C . THR A 1 202 ? 15.182 13.728 6.377 1.00 95.38 202 THR A C 1
ATOM 1422 O O . THR A 1 202 ? 16.078 13.776 5.537 1.00 95.38 202 THR A O 1
ATOM 1425 N N . TRP A 1 203 ? 14.917 12.625 7.079 1.00 97.25 203 TRP A N 1
ATOM 1426 C CA . TRP A 1 203 ? 15.654 11.376 6.925 1.00 97.25 203 TRP A CA 1
ATOM 1427 C C . TRP A 1 203 ? 15.512 10.800 5.510 1.00 97.25 203 TRP A C 1
ATOM 1429 O O . TRP A 1 203 ? 16.515 10.441 4.899 1.00 97.25 203 TRP A O 1
ATOM 1439 N N . LEU A 1 204 ? 14.296 10.766 4.944 1.00 96.31 204 LEU A N 1
ATOM 1440 C CA . LEU A 1 204 ? 14.061 10.283 3.577 1.00 96.31 204 LEU A CA 1
ATOM 1441 C C . LEU A 1 204 ? 14.823 11.114 2.546 1.00 96.31 204 LEU A C 1
ATOM 1443 O O . LEU A 1 204 ? 15.485 10.543 1.686 1.00 96.31 204 LEU A O 1
ATOM 1447 N N . LEU A 1 205 ? 14.772 12.443 2.647 1.00 93.88 205 LEU A N 1
ATOM 1448 C CA . LEU A 1 205 ? 15.515 13.332 1.750 1.00 93.88 205 LEU A CA 1
ATOM 1449 C C . LEU A 1 205 ? 17.032 13.170 1.918 1.00 93.88 205 LEU A C 1
ATOM 1451 O O . LEU A 1 205 ? 17.759 13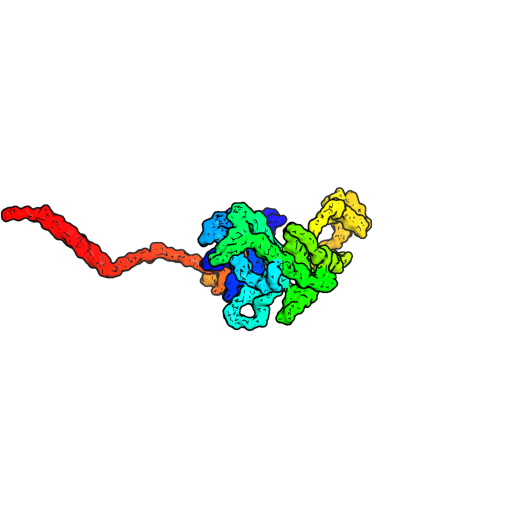.184 0.932 1.00 93.88 205 LEU A O 1
ATOM 1455 N N . GLY A 1 206 ? 17.512 12.954 3.146 1.00 94.44 206 GLY A N 1
ATOM 1456 C CA . GLY A 1 206 ? 18.921 12.658 3.417 1.00 94.44 206 GLY A CA 1
ATOM 1457 C C . GLY A 1 206 ? 19.382 11.287 2.909 1.00 94.44 206 GLY A C 1
ATOM 1458 O O . GLY A 1 206 ? 20.564 11.106 2.634 1.00 94.44 206 GLY A O 1
ATOM 1459 N N . ALA A 1 207 ? 18.461 10.329 2.765 1.00 93.31 207 ALA A N 1
ATOM 1460 C CA . ALA A 1 207 ? 18.728 8.998 2.224 1.00 93.31 207 ALA A CA 1
ATOM 1461 C C . ALA A 1 207 ? 18.688 8.937 0.684 1.00 93.31 207 ALA A C 1
ATOM 1463 O O . ALA A 1 207 ? 18.988 7.883 0.117 1.00 93.31 207 ALA A O 1
ATOM 1464 N N . GLN A 1 208 ? 18.293 10.023 0.012 1.00 94.12 208 GLN A N 1
ATOM 1465 C CA . GLN A 1 208 ? 18.272 10.096 -1.446 1.00 94.12 208 GLN A CA 1
ATOM 1466 C C . GLN A 1 208 ? 19.701 10.132 -1.993 1.00 94.12 208 GLN A C 1
ATOM 1468 O O . GLN A 1 208 ? 20.543 10.897 -1.520 1.00 94.12 208 GLN A O 1
ATOM 1473 N N . ASP A 1 209 ? 19.976 9.329 -3.019 1.00 81.88 209 ASP A N 1
ATOM 1474 C CA . ASP A 1 209 ? 21.253 9.389 -3.715 1.00 81.88 209 ASP A CA 1
ATOM 1475 C C . ASP A 1 209 ? 21.366 10.729 -4.473 1.00 81.88 209 ASP A C 1
ATOM 1477 O O . ASP A 1 209 ? 20.528 11.018 -5.333 1.00 81.88 209 ASP A O 1
ATOM 1481 N N . PRO A 1 210 ? 22.382 11.565 -4.191 1.00 78.12 210 PRO A N 1
ATOM 1482 C CA . PRO A 1 210 ? 22.473 12.910 -4.757 1.00 78.12 210 PRO A CA 1
ATOM 1483 C C . PRO A 1 210 ? 22.871 12.924 -6.239 1.00 78.12 210 PRO A C 1
ATOM 1485 O O . PRO A 1 210 ? 22.816 13.977 -6.869 1.00 78.12 210 PRO A O 1
ATOM 1488 N N . VAL A 1 211 ? 23.308 11.788 -6.792 1.00 73.38 211 VAL A N 1
ATOM 1489 C CA . VAL A 1 211 ? 23.747 11.667 -8.188 1.00 73.38 211 VAL A CA 1
ATOM 1490 C C . VAL A 1 211 ? 22.614 11.138 -9.058 1.00 73.38 211 VAL A C 1
ATOM 1492 O O . VAL A 1 211 ? 22.365 11.661 -10.140 1.00 73.38 211 VAL A O 1
ATOM 1495 N N . THR A 1 212 ? 21.931 10.094 -8.597 1.00 74.25 212 THR A N 1
ATOM 1496 C CA . THR A 1 212 ? 20.886 9.405 -9.364 1.00 74.25 212 THR A CA 1
ATOM 1497 C C . THR A 1 212 ? 19.477 9.863 -9.005 1.00 74.25 212 THR A C 1
ATOM 1499 O O . THR A 1 212 ? 18.540 9.573 -9.745 1.00 74.25 212 THR A O 1
ATOM 1502 N N . GLY A 1 213 ? 19.299 10.530 -7.861 1.00 80.88 213 GLY A N 1
ATOM 1503 C CA . GLY A 1 213 ? 17.989 10.881 -7.310 1.00 80.88 213 GLY A CA 1
ATOM 1504 C C . GLY A 1 213 ? 17.177 9.674 -6.827 1.00 80.88 213 GLY A C 1
ATOM 1505 O O . GLY A 1 213 ? 16.035 9.843 -6.399 1.00 80.88 213 GLY A O 1
ATOM 1506 N N . SER A 1 214 ? 17.739 8.465 -6.902 1.00 82.62 214 SER A N 1
ATOM 1507 C CA . SER A 1 214 ? 17.084 7.229 -6.484 1.00 82.62 214 SER A CA 1
ATOM 1508 C C . SER A 1 214 ? 17.244 6.989 -4.985 1.00 82.62 214 SER A C 1
ATOM 1510 O O . SER A 1 214 ? 18.126 7.546 -4.330 1.00 82.62 214 SER A O 1
ATOM 1512 N N . TRP A 1 215 ? 16.421 6.099 -4.442 1.00 86.62 215 TRP A N 1
ATOM 1513 C CA . TRP A 1 215 ? 16.669 5.509 -3.136 1.00 86.62 215 TRP A CA 1
ATOM 1514 C C . TRP A 1 215 ? 17.186 4.093 -3.330 1.00 86.62 215 TRP A C 1
ATOM 1516 O O . TRP A 1 215 ? 16.511 3.245 -3.911 1.00 86.62 215 TRP A O 1
ATOM 1526 N N . GLN A 1 216 ? 18.401 3.847 -2.838 1.00 84.12 216 GLN A N 1
ATOM 1527 C CA . GLN A 1 216 ? 19.078 2.546 -2.902 1.00 84.12 216 GLN A CA 1
ATOM 1528 C C . GLN A 1 216 ? 19.255 1.972 -4.320 1.00 84.12 216 GLN A C 1
ATOM 1530 O O . GLN A 1 216 ? 19.551 0.788 -4.448 1.00 84.12 216 GLN A O 1
ATOM 1535 N N . HIS A 1 217 ? 19.113 2.784 -5.375 1.00 76.06 217 HIS A N 1
ATOM 1536 C CA . HIS A 1 217 ? 19.135 2.324 -6.769 1.00 76.06 217 HIS A CA 1
ATOM 1537 C C . HIS A 1 217 ? 18.081 1.246 -7.084 1.00 76.06 217 HIS A C 1
ATOM 1539 O O . HIS A 1 217 ? 18.223 0.500 -8.051 1.00 76.06 217 HIS A O 1
ATOM 1545 N N . ASP A 1 218 ? 17.015 1.173 -6.285 1.00 82.44 218 ASP A N 1
ATOM 1546 C CA . ASP A 1 218 ? 15.927 0.217 -6.458 1.00 82.44 218 ASP A CA 1
ATOM 1547 C C . ASP A 1 218 ? 14.654 0.952 -6.887 1.00 82.44 218 ASP A C 1
ATOM 1549 O O . ASP A 1 218 ? 14.240 1.940 -6.273 1.00 82.44 218 ASP A O 1
ATOM 1553 N N . ALA A 1 219 ? 14.034 0.484 -7.971 1.00 82.19 219 ALA A N 1
ATOM 1554 C CA . ALA A 1 219 ? 12.873 1.139 -8.563 1.00 82.19 219 ALA A CA 1
ATOM 1555 C C . ALA A 1 219 ? 11.638 1.104 -7.647 1.00 82.19 219 ALA A C 1
ATOM 1557 O O . ALA A 1 219 ? 10.893 2.082 -7.602 1.00 82.19 219 ALA A O 1
ATOM 1558 N N . LEU A 1 220 ? 11.426 0.018 -6.897 1.00 82.19 220 LEU A N 1
ATOM 1559 C CA . LEU A 1 220 ? 10.292 -0.119 -5.982 1.00 82.19 220 LEU A CA 1
ATOM 1560 C C . LEU A 1 220 ? 10.497 0.736 -4.732 1.00 82.19 220 LEU A C 1
ATOM 1562 O O . LEU A 1 220 ? 9.579 1.439 -4.313 1.00 82.19 220 LEU A O 1
ATOM 1566 N N . VAL A 1 221 ? 11.709 0.735 -4.173 1.00 83.38 221 VAL A N 1
ATOM 1567 C CA . VAL A 1 221 ? 12.069 1.588 -3.031 1.00 83.38 221 VAL A CA 1
ATOM 1568 C C . VAL A 1 221 ? 11.957 3.066 -3.411 1.00 83.38 221 VAL A C 1
ATOM 1570 O O . VAL A 1 221 ? 11.372 3.856 -2.670 1.00 83.38 221 VAL A O 1
ATOM 1573 N N . THR A 1 222 ? 12.453 3.430 -4.594 1.00 84.81 222 THR A N 1
ATOM 1574 C CA . THR A 1 222 ? 12.360 4.792 -5.137 1.00 84.81 222 THR A CA 1
ATOM 1575 C C . THR A 1 222 ? 10.906 5.200 -5.358 1.00 84.81 222 THR A C 1
ATOM 1577 O O . THR A 1 222 ? 10.498 6.269 -4.910 1.00 84.81 222 THR A O 1
ATOM 1580 N N . ALA A 1 223 ? 10.092 4.342 -5.980 1.00 85.56 223 ALA A N 1
ATOM 1581 C CA . ALA A 1 223 ? 8.670 4.612 -6.174 1.00 85.56 223 ALA A CA 1
ATOM 1582 C C . ALA A 1 223 ? 7.941 4.806 -4.837 1.00 85.56 223 ALA A C 1
ATOM 1584 O O . ALA A 1 223 ? 7.149 5.738 -4.701 1.00 85.56 223 ALA A O 1
ATOM 1585 N N . GLN A 1 224 ? 8.242 3.981 -3.831 1.00 88.56 224 GLN A N 1
ATOM 1586 C CA . GLN A 1 224 ? 7.639 4.095 -2.506 1.00 88.56 224 GLN A CA 1
ATOM 1587 C C . GLN A 1 224 ? 8.017 5.409 -1.807 1.00 88.56 224 GLN A C 1
ATOM 1589 O O . GLN A 1 224 ? 7.153 6.047 -1.204 1.00 88.56 224 GLN A O 1
ATOM 1594 N N . ALA A 1 225 ? 9.279 5.836 -1.904 1.00 91.31 225 ALA A N 1
ATOM 1595 C CA . ALA A 1 225 ? 9.728 7.116 -1.362 1.00 91.31 225 ALA A CA 1
ATOM 1596 C C . ALA A 1 225 ? 9.030 8.300 -2.055 1.00 91.31 225 ALA A C 1
ATOM 1598 O O . ALA A 1 225 ? 8.500 9.182 -1.381 1.00 91.31 225 ALA A O 1
ATOM 1599 N N . ILE A 1 226 ? 8.952 8.283 -3.389 1.00 89.94 226 ILE A N 1
ATOM 1600 C CA . ILE A 1 226 ? 8.306 9.341 -4.182 1.00 89.94 226 ILE A CA 1
ATOM 1601 C C . ILE A 1 226 ? 6.806 9.437 -3.879 1.00 89.94 226 ILE A C 1
ATOM 1603 O O . ILE A 1 226 ? 6.286 10.537 -3.728 1.00 89.94 226 ILE A O 1
ATOM 1607 N N . VAL A 1 227 ? 6.104 8.305 -3.757 1.00 86.44 227 VAL A N 1
ATOM 1608 C CA . VAL A 1 227 ? 4.665 8.275 -3.424 1.00 86.44 227 VAL A CA 1
ATOM 1609 C C . VAL A 1 227 ? 4.388 8.789 -2.008 1.00 86.44 227 VAL A C 1
ATOM 1611 O O . VAL A 1 227 ? 3.293 9.289 -1.732 1.00 86.44 227 VAL A O 1
ATOM 1614 N N . ALA A 1 228 ? 5.347 8.634 -1.096 1.00 89.75 228 ALA A N 1
ATOM 1615 C CA . ALA A 1 228 ? 5.218 9.107 0.271 1.00 89.75 228 ALA A CA 1
ATOM 1616 C C . ALA A 1 228 ? 5.463 10.614 0.383 1.00 89.75 228 ALA A C 1
ATOM 1618 O O . ALA A 1 228 ? 4.702 11.289 1.076 1.00 89.75 228 ALA A O 1
ATOM 1619 N N . LEU A 1 229 ? 6.507 11.126 -0.276 1.00 89.56 229 LEU A N 1
ATOM 1620 C CA . LEU A 1 229 ? 6.917 12.526 -0.192 1.00 89.56 229 LEU A CA 1
ATOM 1621 C C . LEU A 1 229 ? 5.840 13.479 -0.746 1.00 89.56 229 LEU A C 1
ATOM 1623 O O . LEU A 1 229 ? 5.075 13.113 -1.641 1.00 89.56 229 LEU A O 1
ATOM 1627 N N . PRO A 1 230 ? 5.760 14.721 -0.231 1.00 83.19 230 PRO A N 1
ATOM 1628 C CA . PRO A 1 230 ? 4.829 15.709 -0.752 1.00 83.19 230 PRO A CA 1
ATOM 1629 C C . PRO A 1 230 ? 5.074 15.950 -2.236 1.00 83.19 230 PRO A C 1
ATOM 1631 O O . PRO A 1 230 ? 6.220 16.070 -2.674 1.00 83.19 230 PRO A O 1
ATOM 1634 N N . VAL A 1 231 ? 3.987 16.083 -2.994 1.00 73.50 231 VAL A N 1
ATOM 1635 C CA . VAL A 1 231 ? 4.066 16.543 -4.380 1.00 73.50 231 VAL A CA 1
ATOM 1636 C C . VAL A 1 231 ? 4.770 17.898 -4.375 1.00 73.50 231 VAL A C 1
ATOM 1638 O O . VAL A 1 231 ? 4.356 18.806 -3.647 1.00 73.50 231 VAL A O 1
ATOM 1641 N N . ALA A 1 232 ? 5.844 18.024 -5.159 1.00 69.75 232 ALA A N 1
ATOM 1642 C CA . ALA A 1 232 ? 6.514 19.304 -5.345 1.00 69.75 232 ALA A CA 1
ATOM 1643 C C . ALA A 1 232 ? 5.477 20.343 -5.792 1.00 69.75 232 ALA A C 1
ATOM 1645 O O . ALA A 1 232 ? 4.604 20.051 -6.605 1.00 69.75 232 ALA A O 1
ATOM 1646 N N . ALA A 1 233 ? 5.526 21.545 -5.230 1.00 66.75 233 ALA A N 1
ATOM 1647 C CA . ALA A 1 233 ? 4.535 22.580 -5.494 1.00 66.75 233 ALA A CA 1
ATOM 1648 C C . ALA A 1 233 ? 5.214 23.909 -5.827 1.00 66.75 233 ALA A C 1
ATOM 1650 O O . ALA A 1 233 ? 6.355 24.169 -5.441 1.00 66.75 233 ALA A O 1
A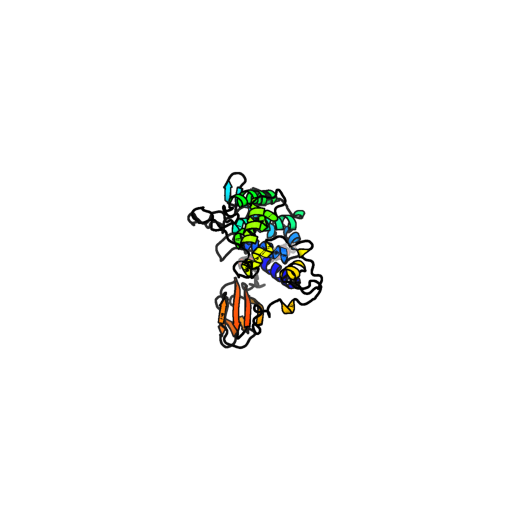TOM 1651 N N . GLY A 1 234 ? 4.489 24.779 -6.531 1.00 70.56 234 GLY A N 1
ATOM 1652 C CA . GLY A 1 234 ? 4.983 26.100 -6.917 1.00 70.56 234 GLY A CA 1
ATOM 1653 C C . GLY A 1 234 ? 6.025 26.043 -8.036 1.00 70.56 234 GLY A C 1
ATOM 1654 O O . GLY A 1 234 ? 5.972 25.173 -8.900 1.00 70.56 234 GLY A O 1
ATOM 1655 N N . GLY A 1 235 ? 6.976 26.984 -8.019 1.00 67.38 235 GLY A N 1
ATOM 1656 C CA . GLY A 1 235 ? 7.949 27.184 -9.102 1.00 67.38 235 GLY A CA 1
ATOM 1657 C C . GLY A 1 235 ? 8.883 26.000 -9.386 1.00 67.38 235 GLY A C 1
ATOM 1658 O O . GLY A 1 235 ? 9.559 25.999 -10.405 1.00 67.38 235 GLY A O 1
ATOM 1659 N N . GLN A 1 236 ? 8.905 24.986 -8.512 1.00 70.81 236 GLN A N 1
ATOM 1660 C CA . GLN A 1 236 ? 9.634 23.733 -8.731 1.00 70.81 236 GLN A CA 1
ATOM 1661 C C . GLN A 1 236 ? 9.029 22.861 -9.831 1.00 70.81 236 GLN A C 1
ATOM 1663 O O . GLN A 1 236 ? 9.740 22.024 -10.363 1.00 70.81 236 GLN A O 1
ATOM 1668 N N . LEU A 1 237 ? 7.746 23.037 -10.159 1.00 74.44 237 LEU A N 1
ATOM 1669 C CA . LEU A 1 237 ? 7.081 22.321 -11.251 1.00 74.44 237 LEU A CA 1
ATOM 1670 C C . LEU A 1 237 ? 7.027 23.123 -12.551 1.00 74.44 237 LEU A C 1
ATOM 1672 O O . LEU A 1 237 ? 6.527 22.608 -13.549 1.00 74.44 237 LEU A O 1
ATOM 1676 N N . THR A 1 238 ? 7.463 24.386 -12.540 1.00 82.81 238 THR A N 1
ATOM 1677 C CA . THR A 1 238 ? 7.486 25.181 -13.765 1.00 82.81 238 THR A CA 1
ATOM 1678 C C . THR A 1 238 ? 8.412 24.489 -14.748 1.00 82.81 238 THR A C 1
ATOM 1680 O O . THR A 1 238 ? 9.566 24.251 -14.421 1.00 82.81 238 THR A O 1
ATOM 1683 N N . ASP A 1 239 ? 7.890 24.146 -15.914 1.00 80.19 239 ASP A N 1
ATOM 1684 C CA . ASP A 1 239 ? 8.644 23.692 -17.075 1.00 80.19 239 ASP A CA 1
ATOM 1685 C C . ASP A 1 239 ? 8.230 24.619 -18.214 1.00 80.19 239 ASP A C 1
ATOM 1687 O O . ASP A 1 239 ? 7.212 24.419 -18.882 1.00 80.19 239 ASP A O 1
ATOM 1691 N N . SER A 1 240 ? 8.968 25.718 -18.344 1.00 82.88 240 SER A N 1
ATOM 1692 C CA . SER A 1 240 ? 8.693 26.773 -19.316 1.00 82.88 240 SER A CA 1
ATOM 1693 C C . SER A 1 240 ? 8.868 26.281 -20.755 1.00 82.88 240 SER A C 1
ATOM 1695 O O . SER A 1 240 ? 8.288 26.858 -21.677 1.00 82.88 240 SER A O 1
ATOM 1697 N N . SER A 1 241 ? 9.642 25.211 -20.950 1.00 78.38 241 SER A N 1
ATOM 1698 C CA . SER A 1 241 ? 9.960 24.639 -22.257 1.00 78.38 241 SER A CA 1
ATOM 1699 C C . SER A 1 241 ? 9.046 23.474 -22.665 1.00 78.38 241 SER A C 1
ATOM 1701 O O . SER A 1 241 ? 8.915 23.185 -23.857 1.00 78.38 241 SER A O 1
ATOM 1703 N N . GLY A 1 242 ? 8.382 22.835 -21.699 1.00 76.88 242 GLY A N 1
ATOM 1704 C CA . GLY A 1 242 ? 7.521 21.671 -21.895 1.00 76.88 242 GLY A CA 1
ATOM 1705 C C . GLY A 1 242 ? 8.279 20.394 -22.267 1.00 76.88 242 GLY A C 1
ATOM 1706 O O . GLY A 1 242 ? 7.705 19.522 -22.927 1.00 76.88 242 GLY A O 1
ATOM 1707 N N . ASP A 1 243 ? 9.563 20.290 -21.924 1.00 69.75 243 ASP A N 1
ATOM 1708 C CA . ASP A 1 243 ? 10.424 19.170 -22.309 1.00 69.75 243 ASP A CA 1
ATOM 1709 C C . ASP A 1 243 ? 10.549 18.071 -21.241 1.00 69.75 243 ASP A C 1
ATOM 1711 O O . ASP A 1 243 ? 11.180 17.036 -21.484 1.00 69.75 243 ASP A O 1
ATOM 1715 N N . GLY A 1 244 ? 9.881 18.256 -20.100 1.00 72.69 244 GLY A N 1
ATOM 1716 C CA . GLY A 1 244 ? 9.835 17.312 -18.991 1.00 72.69 244 GLY A CA 1
ATOM 1717 C C . GLY A 1 244 ? 10.919 17.528 -17.935 1.00 72.69 244 GLY A C 1
ATOM 1718 O O . GLY A 1 244 ? 10.918 16.805 -16.937 1.00 72.69 244 GLY A O 1
ATOM 1719 N N . ILE A 1 245 ? 11.818 18.504 -18.110 1.00 76.31 245 ILE A N 1
ATOM 1720 C CA . ILE A 1 245 ? 12.735 18.972 -17.068 1.00 76.31 245 ILE A CA 1
ATOM 1721 C C . ILE A 1 245 ? 12.204 20.297 -16.522 1.00 76.31 245 ILE A C 1
ATOM 1723 O O . ILE A 1 245 ? 12.092 21.289 -17.227 1.00 76.31 245 ILE A O 1
ATOM 1727 N N . THR A 1 246 ? 11.914 20.344 -15.225 1.00 84.31 246 THR A N 1
ATOM 1728 C CA . THR A 1 246 ? 11.471 21.589 -14.578 1.00 84.31 246 THR A CA 1
ATOM 1729 C C . THR A 1 246 ? 12.574 22.653 -14.610 1.00 84.31 246 THR A C 1
ATOM 1731 O O . THR A 1 246 ? 13.742 22.316 -14.419 1.00 84.31 246 THR A O 1
ATOM 1734 N N . ASP A 1 247 ? 12.219 23.931 -14.717 1.00 84.75 247 ASP A N 1
ATOM 1735 C CA . ASP A 1 247 ? 13.109 25.096 -14.766 1.00 84.75 247 ASP A CA 1
ATOM 1736 C C . ASP A 1 247 ? 14.143 25.102 -13.632 1.00 84.75 247 ASP A C 1
ATOM 1738 O O . ASP A 1 247 ? 15.301 25.466 -13.831 1.00 84.75 247 ASP A O 1
ATOM 1742 N N . VAL A 1 248 ? 13.749 24.668 -12.429 1.00 84.12 248 VAL A N 1
ATOM 1743 C CA . VAL A 1 248 ? 14.657 24.568 -11.274 1.00 84.12 248 VAL A CA 1
ATOM 1744 C C . VAL A 1 248 ? 15.747 23.522 -11.512 1.00 84.12 248 VAL A C 1
ATOM 1746 O O . VAL A 1 248 ? 16.916 23.779 -11.228 1.00 84.12 248 VAL A O 1
ATOM 1749 N N . VAL A 1 249 ? 15.378 22.366 -12.065 1.00 80.38 249 VAL A N 1
ATOM 1750 C CA . VAL A 1 249 ? 16.324 21.304 -12.435 1.00 80.38 249 VAL A CA 1
ATOM 1751 C C . VAL A 1 249 ? 17.161 21.732 -13.642 1.00 80.38 249 VAL A C 1
ATOM 1753 O O . VAL A 1 249 ? 18.371 21.522 -13.635 1.00 80.38 249 VAL A O 1
ATOM 1756 N N . ALA A 1 250 ? 16.571 22.409 -14.632 1.00 82.69 250 ALA A N 1
ATOM 1757 C CA . ALA A 1 250 ? 17.297 22.958 -15.777 1.00 82.69 250 ALA A CA 1
ATOM 1758 C C . ALA A 1 250 ? 18.411 23.916 -15.319 1.00 82.69 250 ALA A C 1
ATOM 1760 O O . ALA A 1 250 ? 19.570 23.736 -15.689 1.00 82.69 250 ALA A O 1
ATOM 1761 N N . LEU A 1 251 ? 18.104 24.851 -14.413 1.00 85.88 251 LEU A N 1
ATOM 1762 C CA . LEU A 1 251 ? 19.095 25.762 -13.830 1.00 85.88 251 LEU A CA 1
ATOM 1763 C C . LEU A 1 251 ? 20.194 25.029 -13.045 1.00 85.88 251 LEU A C 1
ATOM 1765 O O . LEU A 1 251 ? 21.363 25.399 -13.147 1.00 85.88 251 LEU A O 1
ATOM 1769 N N . GLN A 1 252 ? 19.847 23.987 -12.282 1.00 83.94 252 GLN A N 1
ATOM 1770 C CA . GLN A 1 252 ? 20.825 23.169 -11.548 1.00 83.94 252 GLN A CA 1
ATOM 1771 C C . GLN A 1 252 ? 21.759 22.387 -12.480 1.00 83.94 252 GLN A C 1
ATOM 1773 O O . GLN A 1 252 ? 22.935 22.213 -12.164 1.00 83.94 252 GLN A O 1
ATOM 1778 N N . LEU A 1 253 ? 21.254 21.954 -13.636 1.00 77.88 253 LEU A N 1
ATOM 1779 C CA . LEU A 1 253 ? 22.021 21.266 -14.674 1.00 77.88 253 LEU A CA 1
ATOM 1780 C C . LEU A 1 253 ? 22.773 22.232 -15.613 1.00 77.88 253 LEU A C 1
ATOM 1782 O O . LEU A 1 253 ? 23.513 21.777 -16.486 1.00 77.88 253 LEU A O 1
ATOM 1786 N N . GLY A 1 254 ? 22.613 23.552 -15.447 1.00 83.38 254 GLY A N 1
ATOM 1787 C CA . GLY A 1 254 ? 23.225 24.569 -16.312 1.00 83.38 254 GLY A CA 1
ATOM 1788 C C . GLY A 1 254 ? 22.590 24.670 -17.706 1.00 83.38 254 GLY A C 1
ATOM 1789 O O . GLY A 1 254 ? 23.256 25.067 -18.661 1.00 83.38 254 GLY A O 1
ATOM 1790 N N . ILE A 1 255 ? 21.322 24.285 -17.823 1.00 83.56 255 ILE A N 1
ATOM 1791 C CA . ILE A 1 255 ? 20.503 24.285 -19.038 1.00 83.56 255 ILE A CA 1
ATOM 1792 C C . ILE A 1 255 ? 19.647 25.562 -19.061 1.00 83.56 255 ILE A C 1
ATOM 1794 O O . ILE A 1 255 ? 19.197 26.023 -18.014 1.00 83.56 255 ILE A O 1
ATOM 1798 N N . ASP A 1 256 ? 19.414 26.136 -20.246 1.00 84.94 256 ASP A N 1
ATOM 1799 C CA . ASP A 1 256 ? 18.460 27.240 -20.427 1.00 84.94 256 ASP A CA 1
ATOM 1800 C C . ASP A 1 256 ? 17.009 26.737 -20.248 1.00 84.94 256 ASP A C 1
ATOM 1802 O O . ASP A 1 256 ? 16.559 25.943 -21.077 1.00 84.94 256 ASP A O 1
ATOM 1806 N N . PRO A 1 257 ? 16.256 27.207 -19.230 1.00 85.69 257 PRO A N 1
ATOM 1807 C CA . PRO A 1 257 ? 14.872 26.782 -18.987 1.00 85.69 257 PRO A CA 1
ATOM 1808 C C . PRO A 1 257 ? 13.885 27.133 -20.110 1.00 85.69 257 PRO A C 1
ATOM 1810 O O . PRO A 1 257 ? 12.778 26.607 -20.152 1.00 85.69 257 PRO A O 1
ATOM 1813 N N . GLY A 1 258 ? 14.246 28.051 -21.014 1.00 85.44 258 GLY A N 1
ATOM 1814 C CA . GLY A 1 258 ? 13.413 28.420 -22.160 1.00 85.44 258 GLY A CA 1
ATOM 1815 C C . GLY A 1 258 ? 13.571 27.502 -23.375 1.00 85.44 258 GLY A C 1
ATOM 1816 O O . GLY A 1 258 ? 12.857 27.683 -24.364 1.00 85.44 258 GLY A O 1
ATOM 1817 N N . LEU A 1 259 ? 14.510 26.551 -23.344 1.00 81.88 259 LEU A N 1
ATOM 1818 C CA . LEU A 1 259 ? 14.874 25.736 -24.497 1.00 81.88 259 LEU A CA 1
ATOM 1819 C C . LEU A 1 259 ? 14.531 24.262 -24.267 1.00 81.88 259 LEU A C 1
ATOM 1821 O O . LEU A 1 259 ? 15.149 23.609 -23.439 1.00 81.88 259 LEU A O 1
ATOM 1825 N N . ALA A 1 260 ? 13.618 23.725 -25.080 1.00 80.38 260 ALA A N 1
ATOM 1826 C CA . ALA A 1 260 ? 13.207 22.324 -25.014 1.00 80.38 260 ALA A CA 1
ATOM 1827 C C . ALA A 1 260 ? 14.315 21.385 -25.531 1.00 80.38 260 ALA A C 1
ATOM 1829 O O . ALA A 1 260 ? 14.370 21.053 -26.720 1.00 80.38 260 ALA A O 1
ATOM 1830 N N . ASN A 1 261 ? 15.229 20.978 -24.654 1.00 75.56 261 ASN A N 1
ATOM 1831 C CA . ASN A 1 261 ? 16.432 20.219 -24.997 1.00 75.56 261 ASN A CA 1
ATOM 1832 C C . ASN A 1 261 ? 16.707 19.040 -24.051 1.00 75.56 261 ASN A C 1
ATOM 1834 O O . ASN A 1 261 ? 17.775 18.432 -24.154 1.00 75.56 261 ASN A O 1
ATOM 1838 N N . ALA A 1 262 ? 15.746 18.652 -23.208 1.00 67.62 262 ALA A N 1
ATOM 1839 C CA . ALA A 1 262 ? 15.852 17.539 -22.267 1.00 67.62 262 ALA A CA 1
ATOM 1840 C C . ALA A 1 262 ? 16.471 16.271 -22.870 1.00 67.62 262 ALA A C 1
ATOM 1842 O O . ALA A 1 262 ? 17.262 15.597 -22.218 1.00 67.62 262 ALA A O 1
ATOM 1843 N N . ARG A 1 263 ? 16.204 15.970 -24.150 1.00 63.84 263 ARG A N 1
ATOM 1844 C CA . ARG A 1 263 ? 16.787 14.820 -24.872 1.00 63.84 263 ARG A CA 1
ATOM 1845 C C . ARG A 1 263 ? 18.319 14.811 -24.960 1.00 63.84 263 ARG A C 1
ATOM 1847 O O . ARG A 1 263 ? 18.885 13.753 -25.207 1.00 63.84 263 ARG A O 1
ATOM 1854 N N . GLN A 1 264 ? 18.979 15.957 -24.824 1.00 71.12 264 GLN A N 1
ATOM 1855 C CA . GLN A 1 264 ? 20.439 16.074 -24.851 1.00 71.12 264 GLN A CA 1
ATOM 1856 C C . GLN A 1 264 ? 21.071 15.817 -23.472 1.00 71.12 264 GLN A C 1
ATOM 1858 O O . GLN A 1 264 ? 22.249 15.468 -23.398 1.00 71.12 264 GLN A O 1
ATOM 1863 N N . TYR A 1 265 ? 20.295 15.983 -22.397 1.00 63.12 265 TYR A N 1
ATOM 1864 C CA . TYR A 1 265 ? 20.770 15.959 -21.010 1.00 63.12 265 TYR A CA 1
ATOM 1865 C C . TYR A 1 265 ? 20.246 14.768 -20.208 1.00 63.12 265 TYR A C 1
ATOM 1867 O O . TYR A 1 265 ? 20.914 14.294 -19.292 1.00 63.12 265 TYR A O 1
ATOM 1875 N N . ILE A 1 266 ? 19.093 14.227 -20.592 1.00 59.47 266 ILE A N 1
ATOM 1876 C CA . ILE A 1 266 ? 18.703 12.871 -20.237 1.00 59.47 266 ILE A CA 1
ATOM 1877 C C . ILE A 1 266 ? 19.658 11.972 -21.016 1.00 59.47 266 ILE A C 1
ATOM 1879 O O . ILE A 1 266 ? 19.613 11.932 -22.247 1.00 59.47 266 ILE A O 1
ATOM 1883 N N . GLY A 1 267 ? 20.569 11.296 -20.309 1.00 56.16 267 GLY A N 1
ATOM 1884 C CA . GLY A 1 267 ? 21.427 10.290 -20.927 1.00 56.16 267 GLY A CA 1
ATOM 1885 C C . GLY A 1 267 ? 20.571 9.371 -21.796 1.00 56.16 267 GLY A C 1
ATOM 1886 O O . GLY A 1 267 ? 19.470 9.006 -21.382 1.00 56.16 267 GLY A O 1
ATOM 1887 N N . ASN A 1 268 ? 21.051 9.056 -23.007 1.00 51.88 268 ASN A N 1
ATOM 1888 C CA . ASN A 1 268 ? 20.413 8.112 -23.933 1.00 51.88 268 ASN A CA 1
ATOM 1889 C C . ASN A 1 268 ? 19.821 6.974 -23.095 1.00 51.88 268 ASN A C 1
ATOM 1891 O O . ASN A 1 268 ? 20.612 6.411 -22.339 1.00 51.88 268 ASN A O 1
ATOM 1895 N N . PRO A 1 269 ? 18.494 6.738 -23.094 1.00 49.53 269 PRO A N 1
ATOM 1896 C CA . PRO A 1 269 ? 17.816 6.078 -21.985 1.00 49.53 269 PRO A CA 1
ATOM 1897 C C . PRO A 1 269 ? 18.492 4.742 -21.702 1.00 49.53 269 PRO A C 1
ATOM 1899 O O . PRO A 1 269 ? 18.249 3.763 -22.386 1.00 49.53 269 PRO A O 1
ATOM 1902 N N . SER A 1 270 ? 19.389 4.704 -20.720 1.00 46.97 270 SER A N 1
ATOM 1903 C CA . SER A 1 270 ? 20.195 3.515 -20.436 1.00 46.97 270 SER A CA 1
ATOM 1904 C C . SER A 1 270 ? 19.403 2.513 -19.601 1.00 46.97 270 SER A C 1
ATOM 1906 O O . SER A 1 270 ? 19.793 1.355 -19.499 1.00 46.97 270 SER A O 1
ATOM 1908 N N . LEU A 1 271 ? 18.267 2.963 -19.050 1.00 47.94 271 LEU A N 1
ATOM 1909 C CA . LEU A 1 271 ? 17.229 2.148 -18.421 1.00 47.94 271 LEU A CA 1
ATOM 1910 C C . LEU A 1 271 ? 16.172 1.640 -19.412 1.00 47.94 271 LEU A C 1
ATOM 1912 O O . LEU A 1 271 ? 15.460 0.696 -19.089 1.00 47.94 271 LEU A O 1
ATOM 1916 N N . ALA A 1 272 ? 16.065 2.225 -20.608 1.00 41.91 272 ALA A N 1
ATOM 1917 C CA . ALA A 1 272 ? 15.415 1.545 -21.719 1.00 41.91 272 ALA A CA 1
ATOM 1918 C C . ALA A 1 272 ? 16.526 0.833 -22.474 1.00 41.91 272 ALA A C 1
ATOM 1920 O O . ALA A 1 272 ? 17.095 1.400 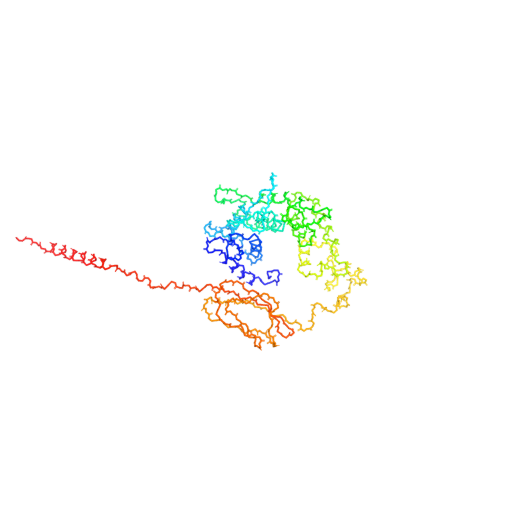-23.399 1.00 41.91 272 ALA A O 1
ATOM 1921 N N . THR A 1 273 ? 16.883 -0.378 -22.057 1.00 44.28 273 THR A N 1
ATOM 1922 C CA . THR A 1 273 ? 17.740 -1.249 -22.864 1.00 44.28 273 THR A CA 1
ATOM 1923 C C . THR A 1 273 ? 17.160 -1.294 -24.281 1.00 44.28 273 THR A C 1
ATOM 1925 O O . THR A 1 273 ? 16.064 -1.830 -24.468 1.00 44.28 273 THR A O 1
ATOM 1928 N N . PRO A 1 274 ? 17.817 -0.689 -25.293 1.00 43.19 274 PRO A N 1
ATOM 1929 C CA . PRO A 1 274 ? 17.313 -0.749 -26.653 1.00 43.19 274 PRO A CA 1
ATOM 1930 C C . PRO A 1 274 ? 17.321 -2.217 -27.070 1.00 43.19 274 PRO A C 1
ATOM 1932 O O . PRO A 1 274 ? 18.386 -2.821 -27.152 1.00 43.19 274 PRO A O 1
ATOM 1935 N N . GLY A 1 275 ? 16.137 -2.793 -27.269 1.00 52.84 275 GLY A N 1
ATOM 1936 C CA . GLY A 1 275 ? 15.975 -4.208 -27.602 1.00 52.84 275 GLY A CA 1
ATOM 1937 C C . GLY A 1 275 ? 15.130 -5.007 -26.613 1.00 52.84 275 GLY A C 1
ATOM 1938 O O . GLY A 1 275 ? 14.533 -5.977 -27.054 1.00 52.84 275 GLY A O 1
ATOM 1939 N N . GLU A 1 276 ? 14.981 -4.578 -25.350 1.00 57.97 276 GLU A N 1
ATOM 1940 C CA . GLU A 1 276 ? 14.175 -5.320 -24.365 1.00 57.97 276 GLU A CA 1
ATOM 1941 C C . GLU A 1 276 ? 12.676 -5.060 -24.551 1.00 57.97 276 GLU A C 1
ATOM 1943 O O . GLU A 1 276 ? 12.165 -3.971 -24.272 1.00 57.97 276 GLU A O 1
ATOM 1948 N N . THR A 1 277 ? 11.955 -6.061 -25.053 1.00 65.38 277 THR A N 1
ATOM 1949 C CA . THR A 1 277 ? 10.504 -5.982 -25.289 1.00 65.38 277 THR A CA 1
ATOM 1950 C C . THR A 1 277 ? 9.735 -6.644 -24.156 1.00 65.38 277 THR A C 1
ATOM 1952 O O . THR A 1 277 ? 9.940 -7.815 -23.877 1.00 65.38 277 THR A O 1
ATOM 1955 N N . TYR A 1 278 ? 8.817 -5.915 -23.517 1.00 70.56 278 TYR A N 1
ATOM 1956 C CA . TYR A 1 278 ? 7.932 -6.462 -22.486 1.00 70.56 278 TYR A CA 1
ATOM 1957 C C . TYR A 1 278 ? 6.548 -6.728 -23.077 1.00 70.56 278 TYR A C 1
ATOM 1959 O O . TYR A 1 278 ? 5.927 -5.832 -23.649 1.00 70.56 278 TYR A O 1
ATOM 1967 N N . SER A 1 279 ? 6.042 -7.942 -22.899 1.00 75.62 279 SER A N 1
ATOM 1968 C CA . SER A 1 279 ? 4.651 -8.312 -23.162 1.00 75.62 279 SER A CA 1
ATOM 1969 C C . SER A 1 279 ? 3.989 -8.737 -21.855 1.00 75.62 279 SER A C 1
ATOM 1971 O O . SER A 1 279 ? 4.654 -9.260 -20.959 1.00 75.62 279 SER A O 1
ATOM 1973 N N . ALA A 1 280 ? 2.690 -8.472 -21.712 1.00 80.00 280 ALA A N 1
ATOM 1974 C CA . ALA A 1 280 ? 1.954 -8.839 -20.511 1.00 80.00 280 ALA A CA 1
ATOM 1975 C C . ALA A 1 280 ? 0.580 -9.418 -20.838 1.00 80.00 280 ALA A C 1
ATOM 1977 O O . ALA A 1 280 ? -0.106 -8.925 -21.734 1.00 80.00 280 ALA A O 1
ATOM 1978 N N . PHE A 1 281 ? 0.164 -10.435 -20.085 1.00 82.19 281 PHE A N 1
ATOM 1979 C CA . PHE A 1 281 ? -1.163 -11.031 -20.220 1.00 82.19 281 PHE A CA 1
ATOM 1980 C C . PHE A 1 281 ? -1.723 -11.509 -18.881 1.00 82.19 281 PHE A C 1
ATOM 1982 O O . PHE A 1 281 ? -0.997 -11.813 -17.932 1.00 82.19 281 PHE A O 1
ATOM 1989 N N . VAL A 1 282 ? -3.048 -11.627 -18.845 1.00 81.81 282 VAL A N 1
ATOM 1990 C CA . VAL A 1 282 ? -3.805 -12.251 -17.762 1.00 81.81 282 VAL A CA 1
ATOM 1991 C C . VAL A 1 282 ? -4.800 -13.211 -18.396 1.00 81.81 282 VAL A C 1
ATOM 1993 O O . VAL A 1 282 ? -5.504 -12.835 -19.333 1.00 81.81 282 VAL A O 1
ATOM 1996 N N . VAL A 1 283 ? -4.850 -14.447 -17.909 1.00 88.56 283 VAL A N 1
ATOM 1997 C CA . VAL A 1 283 ? -5.748 -15.483 -18.432 1.00 88.56 283 VAL A CA 1
ATOM 1998 C C . VAL A 1 283 ? -6.294 -16.351 -17.306 1.00 88.56 283 VAL A C 1
ATOM 2000 O O . VAL A 1 283 ? -5.634 -16.562 -16.289 1.00 88.56 283 VAL A O 1
ATOM 2003 N N . GLU A 1 284 ? -7.495 -16.879 -17.505 1.00 89.56 284 GLU A N 1
ATOM 2004 C CA . GLU A 1 284 ? -8.134 -17.811 -16.580 1.00 89.56 284 GLU A CA 1
ATOM 2005 C C . GLU A 1 284 ? -7.917 -19.267 -17.021 1.00 89.56 284 GLU A C 1
ATOM 2007 O O . GLU A 1 284 ? -7.942 -19.588 -18.212 1.00 89.56 284 GLU A O 1
ATOM 2012 N N . ALA A 1 285 ? -7.721 -20.159 -16.053 1.00 89.06 285 ALA A N 1
ATOM 2013 C CA . ALA A 1 285 ? -7.676 -21.603 -16.236 1.00 89.06 285 ALA A CA 1
ATOM 2014 C C . ALA A 1 285 ? -8.614 -22.289 -15.234 1.00 89.06 285 ALA A C 1
ATOM 2016 O O . ALA A 1 285 ? -8.796 -21.820 -14.115 1.00 89.06 285 ALA A O 1
ATOM 2017 N N . ILE A 1 286 ? -9.186 -23.433 -15.602 1.00 90.88 286 ILE A N 1
ATOM 2018 C CA . ILE A 1 286 ? -10.099 -24.173 -14.722 1.00 90.88 286 ILE A CA 1
ATOM 2019 C C . ILE A 1 286 ? -9.357 -25.371 -14.131 1.00 90.88 286 ILE A C 1
ATOM 2021 O O . ILE A 1 286 ? -8.761 -26.166 -14.862 1.00 90.88 286 ILE A O 1
ATOM 2025 N N . LYS A 1 287 ? -9.406 -25.528 -12.805 1.00 89.31 287 LYS A N 1
ATOM 2026 C CA . LYS A 1 287 ? -8.815 -26.673 -12.102 1.00 89.31 287 LYS A CA 1
ATOM 2027 C C . LYS A 1 287 ? -9.346 -27.989 -12.677 1.00 89.31 287 LYS A C 1
ATOM 2029 O O . LYS A 1 287 ? -10.553 -28.194 -12.783 1.00 89.31 287 LYS A O 1
ATOM 2034 N N . GLY A 1 288 ? -8.432 -28.896 -13.014 1.00 89.88 288 GLY A N 1
ATOM 2035 C CA . GLY A 1 288 ? -8.760 -30.202 -13.589 1.00 89.88 288 GLY A CA 1
ATOM 2036 C C . GLY A 1 288 ? -9.076 -30.192 -15.091 1.00 89.88 288 GLY A C 1
ATOM 2037 O O . GLY A 1 288 ? -9.289 -31.264 -15.653 1.00 89.88 288 GLY A O 1
ATOM 2038 N N . VAL A 1 289 ? -9.069 -29.031 -15.755 1.00 93.19 289 VAL A N 1
ATOM 2039 C CA . VAL A 1 289 ? -9.286 -28.908 -17.206 1.00 93.19 289 VAL A CA 1
ATOM 2040 C C . VAL A 1 289 ? -7.953 -28.684 -17.915 1.00 93.19 289 VAL A C 1
ATOM 2042 O O . VAL A 1 289 ? -7.106 -27.928 -17.444 1.00 93.19 289 VAL A O 1
ATOM 2045 N N . SER A 1 290 ? -7.754 -29.333 -19.063 1.00 95.00 290 SER A N 1
ATOM 2046 C CA . SER A 1 290 ? -6.553 -29.126 -19.873 1.00 95.00 290 SER A CA 1
ATOM 2047 C C . SER A 1 290 ? -6.436 -27.664 -20.304 1.00 95.00 290 SER A C 1
ATOM 2049 O O . SER A 1 290 ? -7.354 -27.119 -20.917 1.00 95.00 290 SER A O 1
ATOM 2051 N N . PHE A 1 291 ? -5.287 -27.060 -20.034 1.00 96.00 291 PHE A N 1
ATOM 2052 C CA . PHE A 1 291 ? -4.963 -25.688 -20.391 1.00 96.00 291 PHE A CA 1
ATOM 2053 C C . PHE A 1 291 ? -3.830 -25.676 -21.420 1.00 96.00 291 PHE A C 1
ATOM 2055 O O . PHE A 1 291 ? -2.891 -26.472 -21.326 1.00 96.00 291 PHE A O 1
ATOM 2062 N N . SER A 1 292 ? -3.905 -24.772 -22.398 1.00 95.69 292 SER A N 1
ATOM 2063 C CA . SER A 1 292 ? -2.815 -24.514 -23.337 1.0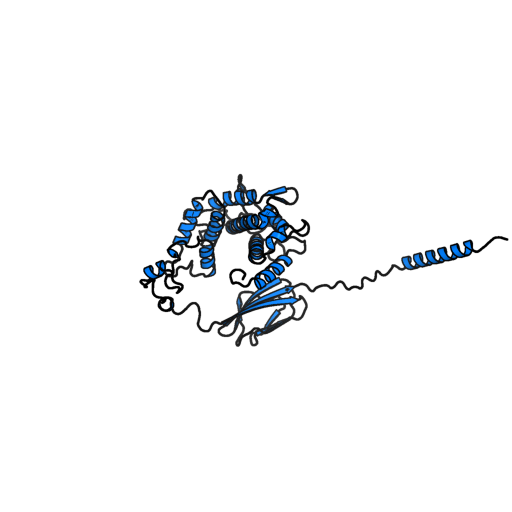0 95.69 292 SER A CA 1
ATOM 2064 C C . SER A 1 292 ? -2.779 -23.041 -23.730 1.00 95.69 292 SER A C 1
ATOM 2066 O O . SER A 1 292 ? -3.794 -22.487 -24.144 1.00 95.69 292 SER A O 1
ATOM 2068 N N . LEU A 1 293 ? -1.604 -22.430 -23.616 1.00 93.56 293 LEU A N 1
ATOM 2069 C CA . LEU A 1 293 ? -1.331 -21.053 -24.009 1.00 93.56 293 LEU A CA 1
ATOM 2070 C C . LEU A 1 293 ? 0.052 -20.989 -24.658 1.00 93.56 293 LEU A C 1
ATOM 2072 O O . LEU A 1 293 ? 1.011 -21.528 -24.111 1.00 93.56 293 LEU A O 1
ATOM 2076 N N . ALA A 1 294 ? 0.165 -20.320 -25.800 1.00 91.69 294 ALA A N 1
ATOM 2077 C CA . ALA A 1 294 ? 1.455 -19.982 -26.390 1.00 91.69 294 ALA A CA 1
ATOM 2078 C C . ALA A 1 294 ? 1.859 -18.574 -25.941 1.00 91.69 294 ALA A C 1
ATOM 2080 O O . ALA A 1 294 ? 1.048 -17.655 -26.034 1.00 91.69 294 ALA A O 1
ATOM 2081 N N . LEU A 1 295 ? 3.083 -18.426 -25.435 1.00 88.50 295 LEU A N 1
ATOM 2082 C CA . LEU A 1 295 ? 3.661 -17.116 -25.152 1.00 88.50 295 LEU A CA 1
ATOM 2083 C C . LEU A 1 295 ? 4.179 -16.467 -26.438 1.00 88.50 295 LEU A C 1
ATOM 2085 O O . LEU A 1 295 ? 4.705 -17.153 -27.317 1.00 88.50 295 LEU A O 1
ATOM 2089 N N . ASP A 1 296 ? 4.069 -15.144 -26.517 1.00 77.75 296 ASP A N 1
ATOM 2090 C CA . ASP A 1 296 ? 4.675 -14.366 -27.592 1.00 77.75 296 ASP A CA 1
ATOM 2091 C C . ASP A 1 296 ? 6.204 -14.316 -27.418 1.00 77.75 296 ASP A C 1
ATOM 2093 O O . ASP A 1 296 ? 6.707 -14.145 -26.307 1.00 77.75 296 ASP A O 1
ATOM 2097 N N . GLY A 1 297 ? 6.947 -14.457 -28.521 1.00 75.12 297 GLY A N 1
ATOM 2098 C CA . GLY A 1 297 ? 8.408 -14.343 -28.547 1.00 75.12 297 GLY A CA 1
ATOM 2099 C C . GLY A 1 297 ? 9.118 -15.474 -29.298 1.00 75.12 297 GLY A C 1
ATOM 2100 O O . GLY A 1 297 ? 8.506 -16.441 -29.750 1.00 75.12 297 GLY A O 1
ATOM 2101 N N . SER A 1 298 ? 10.432 -15.328 -29.481 1.00 72.19 298 SER A N 1
ATOM 2102 C CA . SER A 1 298 ? 11.274 -16.306 -30.174 1.00 72.19 298 SER A CA 1
ATOM 2103 C C . SER A 1 298 ? 12.569 -16.537 -29.405 1.00 72.19 298 SER A C 1
ATOM 2105 O O . SER A 1 298 ? 13.399 -15.636 -29.304 1.00 72.19 298 SER A O 1
ATOM 2107 N N . GLY A 1 299 ? 12.766 -17.745 -28.886 1.00 75.44 299 GLY A N 1
ATOM 2108 C CA . GLY A 1 299 ? 13.985 -18.109 -28.170 1.00 75.44 299 GLY A CA 1
ATOM 2109 C C . GLY A 1 299 ? 13.728 -19.137 -27.072 1.00 75.44 299 GLY A C 1
ATOM 2110 O O . GLY A 1 299 ? 12.601 -19.605 -26.917 1.00 75.44 299 GLY A O 1
ATOM 2111 N N . PRO A 1 300 ? 14.769 -19.525 -26.319 1.00 83.19 300 PRO A N 1
ATOM 2112 C CA . PRO A 1 300 ? 14.584 -20.342 -25.135 1.00 83.19 300 PRO A CA 1
ATOM 2113 C C . PRO A 1 300 ? 13.825 -19.544 -24.065 1.00 83.19 300 PRO A C 1
ATOM 2115 O O . PRO A 1 300 ? 14.265 -18.469 -23.664 1.00 83.19 300 PRO A O 1
ATOM 2118 N N . PHE A 1 301 ? 12.705 -20.088 -23.599 1.00 88.31 301 PHE A N 1
ATOM 2119 C CA . PHE A 1 301 ? 11.898 -19.523 -22.527 1.00 88.31 301 PHE A CA 1
ATOM 2120 C C . PHE A 1 301 ? 12.456 -19.956 -21.174 1.00 88.31 301 PHE A C 1
ATOM 2122 O O . PHE A 1 301 ? 12.525 -21.152 -20.873 1.00 88.31 301 PHE A O 1
ATOM 2129 N N . GLY A 1 302 ? 12.845 -18.983 -20.354 1.00 87.38 302 GLY A N 1
ATOM 2130 C CA . GLY A 1 302 ? 13.404 -19.213 -19.022 1.00 87.38 302 GLY A CA 1
ATOM 2131 C C . GLY A 1 302 ? 12.619 -18.477 -17.947 1.00 87.38 302 GLY A C 1
ATOM 2132 O O . GLY A 1 302 ? 12.379 -17.280 -18.074 1.00 87.38 302 GLY A O 1
ATOM 2133 N N . LEU A 1 303 ? 12.217 -19.182 -16.887 1.00 87.56 303 LEU A N 1
ATOM 2134 C CA . LEU A 1 303 ? 11.534 -18.557 -15.756 1.00 87.56 303 LEU A CA 1
ATOM 2135 C C . LEU A 1 303 ? 12.538 -17.698 -14.983 1.00 87.56 303 LEU A C 1
ATOM 2137 O O . LEU A 1 303 ? 13.521 -18.221 -14.458 1.00 87.56 303 LEU A O 1
ATOM 2141 N N . ARG A 1 304 ? 12.285 -16.393 -14.910 1.00 85.88 304 ARG A N 1
ATOM 2142 C CA . ARG A 1 304 ? 13.125 -15.443 -14.174 1.00 85.88 304 ARG A CA 1
ATOM 2143 C C . ARG A 1 304 ? 12.620 -15.236 -12.753 1.00 85.88 304 ARG A C 1
ATOM 2145 O O . ARG A 1 304 ? 13.416 -15.212 -11.817 1.00 85.88 304 ARG A O 1
ATOM 2152 N N . SER A 1 305 ? 11.307 -15.094 -12.587 1.00 78.12 305 SER A N 1
ATOM 2153 C CA . SER A 1 305 ? 10.670 -14.959 -11.275 1.00 78.12 305 SER A CA 1
ATOM 2154 C C . SER A 1 305 ? 9.219 -15.446 -11.288 1.00 78.12 305 SER A C 1
ATOM 2156 O O . SER A 1 305 ? 8.597 -15.547 -12.346 1.00 78.12 305 SER A O 1
ATOM 2158 N N . GLY A 1 306 ? 8.686 -15.756 -10.104 1.00 85.38 306 GLY A N 1
ATOM 2159 C CA . GLY A 1 306 ? 7.338 -16.298 -9.934 1.00 85.38 306 GLY A CA 1
ATOM 2160 C C . GLY A 1 306 ? 7.258 -17.807 -10.161 1.00 85.38 306 GLY A C 1
ATOM 2161 O O . GLY A 1 306 ? 8.254 -18.522 -10.048 1.00 85.38 306 GLY A O 1
ATOM 2162 N N . SER A 1 307 ? 6.058 -18.306 -10.442 1.00 87.25 307 SER A N 1
ATOM 2163 C CA . SER A 1 307 ? 5.819 -19.729 -10.697 1.00 87.25 307 SER A CA 1
ATOM 2164 C C . SER A 1 307 ? 4.598 -19.942 -11.586 1.00 87.25 307 SER A C 1
ATOM 2166 O O . SER A 1 307 ? 3.679 -19.125 -11.619 1.00 87.25 307 SER A O 1
ATOM 2168 N N . LEU A 1 308 ? 4.586 -21.056 -12.321 1.00 91.12 308 LEU A N 1
ATOM 2169 C CA . LEU A 1 308 ? 3.376 -21.527 -12.992 1.00 91.12 308 LEU A CA 1
ATOM 2170 C C . LEU A 1 308 ? 2.440 -22.204 -11.980 1.00 91.12 308 LEU A C 1
ATOM 2172 O O . LEU A 1 308 ? 2.925 -22.780 -10.999 1.00 91.12 308 LEU A O 1
ATOM 2176 N N . PRO A 1 309 ? 1.119 -22.212 -12.235 1.00 93.75 309 PRO A N 1
ATOM 2177 C CA . PRO A 1 309 ? 0.198 -23.025 -11.459 1.00 93.75 309 PRO A CA 1
ATOM 2178 C C . PRO A 1 309 ? 0.644 -24.495 -11.404 1.00 93.75 309 PRO A C 1
ATOM 2180 O O . PRO A 1 309 ? 1.041 -25.047 -12.437 1.00 93.75 309 PRO A O 1
ATOM 2183 N N . PRO A 1 310 ? 0.546 -25.168 -10.243 1.00 91.69 310 PRO A N 1
ATOM 2184 C CA . PRO A 1 310 ? 0.842 -26.588 -10.128 1.00 91.69 310 PRO A CA 1
ATOM 2185 C C . PRO A 1 310 ? 0.079 -27.397 -11.180 1.00 91.69 310 PRO A C 1
ATOM 2187 O O . PRO A 1 310 ? -1.133 -27.241 -11.324 1.00 91.69 310 PRO A O 1
ATOM 2190 N N . GLY A 1 311 ? 0.787 -28.264 -11.906 1.00 91.38 311 GLY A N 1
ATOM 2191 C CA . GLY A 1 311 ? 0.224 -29.069 -12.997 1.00 91.38 311 GLY A CA 1
ATOM 2192 C C . GLY A 1 311 ? 0.309 -28.428 -14.387 1.00 91.38 311 GLY A C 1
ATOM 2193 O O . GLY A 1 311 ? -0.024 -29.091 -15.370 1.00 91.38 311 GLY A O 1
ATOM 2194 N N . LEU A 1 312 ? 0.801 -27.188 -14.493 1.00 95.00 312 LEU A N 1
ATOM 2195 C CA . LEU A 1 312 ? 1.211 -26.571 -15.755 1.00 95.00 312 LEU A CA 1
ATOM 2196 C C . LEU A 1 312 ? 2.734 -26.568 -15.892 1.00 95.00 312 LEU A C 1
ATOM 2198 O O . LEU A 1 312 ? 3.467 -26.391 -14.921 1.00 95.00 312 LEU A O 1
ATOM 2202 N N . MET A 1 313 ? 3.208 -26.736 -17.121 1.00 94.12 313 MET A N 1
ATOM 2203 C CA . MET A 1 313 ? 4.621 -26.649 -17.477 1.00 94.12 313 MET A CA 1
ATOM 2204 C C . MET A 1 313 ? 4.774 -25.847 -18.763 1.00 94.12 313 MET A C 1
ATOM 2206 O O . MET A 1 313 ? 3.904 -25.894 -19.633 1.00 94.12 313 MET A O 1
ATOM 2210 N N . ILE A 1 314 ? 5.895 -25.145 -18.901 1.00 93.06 314 ILE A N 1
ATOM 2211 C CA . ILE A 1 314 ? 6.268 -24.500 -20.156 1.00 93.06 314 ILE A CA 1
ATOM 2212 C C . ILE A 1 314 ? 7.223 -25.392 -20.942 1.00 93.06 314 ILE A C 1
ATOM 2214 O O . ILE A 1 314 ? 8.162 -25.975 -20.397 1.00 93.06 314 ILE A O 1
ATOM 2218 N N . ASN A 1 315 ? 7.011 -25.474 -22.248 1.00 92.25 315 ASN A N 1
ATOM 2219 C CA . ASN A 1 315 ? 8.017 -25.987 -23.155 1.00 92.25 315 ASN A CA 1
ATOM 2220 C C . ASN A 1 315 ? 9.027 -24.870 -23.453 1.00 92.25 315 ASN A C 1
ATOM 2222 O O . ASN A 1 315 ? 8.735 -23.942 -24.207 1.00 92.25 315 ASN A O 1
ATOM 2226 N N . ALA A 1 316 ? 10.226 -24.987 -22.878 1.00 89.88 316 ALA A N 1
ATOM 2227 C CA . ALA A 1 316 ? 11.276 -23.976 -22.978 1.00 89.88 316 ALA A CA 1
ATOM 2228 C C . ALA A 1 316 ? 11.711 -23.654 -24.420 1.00 89.88 316 ALA A C 1
ATOM 2230 O O . ALA A 1 316 ? 12.293 -22.606 -24.644 1.00 89.88 316 ALA A O 1
ATOM 2231 N N . SER A 1 317 ? 11.450 -24.506 -25.414 1.00 88.31 317 SER A N 1
ATOM 2232 C CA . SER A 1 317 ? 11.832 -24.241 -26.811 1.00 88.31 317 SER A CA 1
ATOM 2233 C C . SER A 1 317 ? 10.740 -23.559 -27.634 1.00 88.31 317 SER A C 1
ATOM 2235 O O . SER A 1 317 ? 11.033 -23.022 -28.696 1.00 88.31 317 SER A O 1
ATOM 2237 N N . THR A 1 318 ? 9.485 -23.620 -27.188 1.00 89.50 318 THR A N 1
ATOM 2238 C CA . THR A 1 318 ? 8.321 -23.152 -27.967 1.00 89.50 318 THR A CA 1
ATOM 2239 C C . THR A 1 318 ? 7.480 -22.113 -27.237 1.00 89.50 318 THR A C 1
ATOM 2241 O O . THR A 1 318 ? 6.593 -21.531 -27.846 1.00 89.50 318 THR A O 1
ATOM 2244 N N . GLY A 1 319 ? 7.710 -21.906 -25.938 1.00 88.50 319 GLY A N 1
ATOM 2245 C CA . GLY A 1 319 ? 6.917 -20.986 -25.123 1.00 88.50 319 GLY A CA 1
ATOM 2246 C C . GLY A 1 319 ? 5.513 -21.496 -24.827 1.00 88.50 319 GLY A C 1
ATOM 2247 O O . GLY A 1 319 ? 4.686 -20.753 -24.310 1.00 88.50 319 GLY A O 1
ATOM 2248 N N . GLN A 1 320 ? 5.210 -22.758 -25.147 1.00 93.88 320 GLN A N 1
ATOM 2249 C CA . GLN A 1 320 ? 3.887 -23.314 -24.912 1.00 93.88 320 GLN A CA 1
ATOM 2250 C C . GLN A 1 320 ? 3.737 -23.742 -23.452 1.00 93.88 320 GLN A C 1
ATOM 2252 O O . GLN A 1 320 ? 4.361 -24.708 -23.007 1.00 93.88 320 GLN A O 1
ATOM 2257 N N . ILE A 1 321 ? 2.882 -23.039 -22.718 1.00 95.06 321 ILE A N 1
ATOM 2258 C CA . ILE A 1 321 ? 2.404 -23.439 -21.399 1.00 95.06 321 ILE A CA 1
ATOM 2259 C C . ILE A 1 321 ? 1.276 -24.441 -21.609 1.00 95.06 321 ILE A C 1
ATOM 2261 O O . ILE A 1 321 ? 0.296 -24.156 -22.296 1.00 95.06 321 ILE A O 1
ATOM 2265 N N . SER A 1 322 ? 1.407 -25.631 -21.036 1.00 96.44 322 SER A N 1
ATOM 2266 C CA . SER A 1 322 ? 0.386 -26.669 -21.136 1.00 96.44 322 SER A CA 1
ATOM 2267 C C . SER A 1 322 ? 0.343 -27.557 -19.901 1.00 96.44 322 SER A C 1
ATOM 2269 O O . SER A 1 322 ? 1.310 -27.646 -19.143 1.00 96.44 322 SER A O 1
ATOM 2271 N N . GLY A 1 323 ? -0.797 -28.205 -19.689 1.00 95.69 323 GLY A N 1
ATOM 2272 C CA . GLY A 1 323 ? -0.986 -29.148 -18.596 1.00 95.69 323 GLY A CA 1
ATOM 2273 C C . GLY A 1 323 ? -2.403 -29.111 -18.051 1.00 95.69 323 GLY A C 1
ATOM 2274 O O . GLY A 1 323 ? -3.333 -28.678 -18.727 1.00 95.69 323 GLY A O 1
ATOM 2275 N N . THR A 1 324 ? -2.573 -29.596 -16.827 1.00 96.25 324 THR A N 1
ATOM 2276 C CA . THR A 1 324 ? -3.852 -29.563 -16.113 1.00 96.25 324 THR A CA 1
ATOM 2277 C C . THR A 1 324 ? -3.602 -28.962 -14.737 1.00 96.25 324 THR A C 1
ATOM 2279 O O . THR A 1 324 ? -2.925 -29.599 -13.929 1.00 96.25 324 THR A O 1
ATOM 2282 N N . PRO A 1 325 ? -4.097 -27.747 -14.453 1.00 94.94 325 PRO A N 1
ATOM 2283 C CA . PRO A 1 325 ? -3.840 -27.104 -13.181 1.00 94.94 325 PRO A CA 1
ATOM 2284 C C . PRO A 1 325 ? -4.581 -27.850 -12.065 1.00 94.94 325 PRO A C 1
ATOM 2286 O O . PRO A 1 325 ? -5.756 -28.198 -12.209 1.00 94.94 325 PRO A O 1
ATOM 2289 N N . ILE A 1 326 ? -3.897 -28.112 -10.951 1.00 91.06 326 ILE A N 1
ATOM 2290 C CA . ILE A 1 326 ? -4.437 -28.925 -9.842 1.00 91.06 326 ILE A CA 1
ATOM 2291 C C . ILE A 1 326 ? -4.827 -28.103 -8.612 1.00 91.06 326 ILE A C 1
ATOM 2293 O O . ILE A 1 326 ? -5.556 -28.598 -7.751 1.00 91.06 326 ILE A O 1
ATOM 2297 N N . GLN A 1 327 ? -4.375 -26.852 -8.532 1.00 83.62 327 GLN A N 1
ATOM 2298 C CA . GLN A 1 327 ? -4.601 -25.985 -7.383 1.00 83.62 327 GLN A CA 1
ATOM 2299 C C . GLN A 1 327 ? -5.151 -24.623 -7.833 1.00 83.62 327 GLN A C 1
ATOM 2301 O O . GLN A 1 327 ? -4.527 -23.983 -8.678 1.00 83.62 327 GLN A O 1
ATOM 2306 N N . PRO A 1 328 ? -6.302 -24.181 -7.289 1.00 79.50 328 PRO A N 1
ATOM 2307 C CA . PRO A 1 328 ? -6.789 -22.820 -7.475 1.00 79.50 328 PRO A CA 1
ATOM 2308 C C . PRO A 1 328 ? -5.832 -21.793 -6.877 1.00 79.50 328 PRO A C 1
ATOM 2310 O O . PRO A 1 328 ? -5.230 -22.034 -5.830 1.00 79.50 328 PRO A O 1
ATOM 2313 N N . GLY A 1 329 ? -5.740 -20.632 -7.511 1.00 77.75 329 GLY A N 1
ATOM 2314 C CA . GLY A 1 329 ? -4.856 -19.556 -7.079 1.00 77.75 329 GLY A CA 1
ATOM 2315 C C . GLY A 1 329 ? -4.521 -18.602 -8.217 1.00 77.75 329 GLY A C 1
ATOM 2316 O O . GLY A 1 329 ? -4.790 -18.890 -9.381 1.00 77.75 329 GLY A O 1
ATOM 2317 N N . SER A 1 330 ? -3.937 -17.457 -7.872 1.00 80.44 330 SER A N 1
ATOM 2318 C CA . SER A 1 330 ? -3.389 -16.510 -8.849 1.00 80.44 330 SER A CA 1
ATOM 2319 C C . SER A 1 330 ? -1.877 -16.698 -8.917 1.00 80.44 330 SER A C 1
ATOM 2321 O O . SER A 1 330 ? -1.193 -16.537 -7.908 1.00 80.44 330 SER A O 1
ATOM 2323 N N . TYR A 1 331 ? -1.361 -17.048 -10.092 1.00 78.50 331 TYR A N 1
ATOM 2324 C CA . TYR A 1 331 ? 0.054 -17.352 -10.294 1.00 78.50 331 TYR A CA 1
ATOM 2325 C C . TYR A 1 331 ? 0.655 -16.358 -11.283 1.00 78.50 331 TYR A C 1
ATOM 2327 O O . TYR A 1 331 ? 0.348 -16.411 -12.476 1.00 78.50 331 TYR A O 1
ATOM 2335 N N . SER A 1 332 ? 1.486 -15.447 -10.778 1.00 84.56 332 SER A N 1
ATOM 2336 C CA . SER A 1 332 ? 2.213 -14.463 -11.585 1.00 84.56 332 SER A CA 1
ATOM 2337 C C . SER A 1 332 ? 3.646 -14.923 -11.836 1.00 84.56 332 SER A C 1
ATOM 2339 O O . SER A 1 332 ? 4.285 -15.489 -10.946 1.00 84.56 332 SER A O 1
ATOM 2341 N N . PHE A 1 333 ? 4.161 -14.654 -13.030 1.00 87.12 333 PHE A N 1
ATOM 2342 C CA . PHE A 1 333 ? 5.511 -15.029 -13.434 1.00 87.12 333 PHE A CA 1
ATOM 2343 C C . PHE A 1 333 ? 6.090 -14.079 -14.485 1.00 87.12 333 PHE A C 1
ATOM 2345 O O . PHE A 1 333 ? 5.361 -13.405 -15.208 1.00 87.12 333 PHE A O 1
ATOM 2352 N N . ASP A 1 334 ? 7.416 -14.079 -14.582 1.00 88.50 334 ASP A N 1
ATOM 2353 C CA . ASP A 1 334 ? 8.199 -13.373 -15.596 1.00 88.50 334 ASP A CA 1
ATOM 2354 C C . ASP A 1 334 ? 9.067 -14.390 -16.346 1.00 88.50 334 ASP A C 1
ATOM 2356 O O . ASP A 1 334 ? 9.934 -15.036 -15.742 1.00 88.50 334 ASP A O 1
ATOM 2360 N N . TYR A 1 335 ? 8.810 -14.559 -17.644 1.00 88.00 335 TYR A N 1
ATOM 2361 C CA . TYR A 1 335 ? 9.623 -15.379 -18.539 1.00 88.00 335 TYR A CA 1
ATOM 2362 C C . TYR A 1 335 ? 10.502 -14.515 -19.430 1.00 88.00 335 TYR A C 1
ATOM 2364 O O . TYR A 1 335 ? 10.023 -13.604 -20.096 1.00 88.00 335 TYR A O 1
ATOM 2372 N N . LEU A 1 336 ? 11.773 -14.886 -19.526 1.00 86.69 336 LEU A N 1
ATOM 2373 C CA . LEU A 1 336 ? 12.665 -14.376 -20.556 1.00 86.69 336 LEU A CA 1
ATOM 2374 C C . LEU A 1 336 ? 12.402 -15.122 -21.871 1.00 86.69 336 LEU A C 1
ATOM 2376 O O . LEU A 1 336 ? 12.351 -16.352 -21.862 1.00 86.69 336 LEU A O 1
ATOM 2380 N N . SER A 1 337 ? 12.276 -14.397 -22.980 1.00 82.50 337 SER A N 1
ATOM 2381 C CA . SER A 1 337 ? 12.154 -14.917 -24.344 1.00 82.50 337 SER A CA 1
ATOM 2382 C C . SER A 1 337 ? 13.032 -14.103 -25.298 1.00 82.50 337 SER A C 1
ATOM 2384 O O . SER A 1 337 ? 12.608 -13.063 -25.803 1.00 82.50 337 SER A O 1
ATOM 2386 N N . GLY A 1 338 ? 14.236 -14.596 -25.598 1.00 78.56 338 GLY A N 1
ATOM 2387 C CA . GLY A 1 338 ? 15.206 -13.837 -26.396 1.00 78.56 338 GLY A CA 1
ATOM 2388 C C . GLY A 1 338 ? 15.659 -12.578 -25.647 1.00 78.56 338 GLY A C 1
ATOM 2389 O O . GLY A 1 338 ? 15.981 -12.674 -24.465 1.00 78.56 338 GLY A O 1
ATOM 2390 N N . ASP A 1 339 ? 15.626 -11.425 -26.318 1.00 68.44 339 ASP A N 1
ATOM 2391 C CA . ASP A 1 339 ? 15.885 -10.096 -25.737 1.00 68.44 339 ASP A CA 1
ATOM 2392 C C . ASP A 1 339 ? 14.583 -9.482 -25.182 1.00 68.44 339 ASP A C 1
ATOM 2394 O O . ASP A 1 339 ? 14.259 -8.334 -25.450 1.00 68.44 339 ASP A O 1
ATOM 2398 N N . GLY A 1 340 ? 13.713 -10.266 -24.549 1.00 76.62 340 GLY A N 1
ATOM 2399 C CA . GLY A 1 340 ? 12.400 -9.778 -24.138 1.00 76.62 340 GLY A CA 1
ATOM 2400 C C . GLY A 1 340 ? 11.826 -10.518 -22.946 1.00 76.62 340 GLY A C 1
ATOM 2401 O O . GLY A 1 340 ? 12.232 -11.629 -22.608 1.00 76.62 340 GLY A O 1
ATOM 2402 N N . HIS A 1 341 ? 10.847 -9.889 -22.317 1.00 84.75 341 HIS A N 1
ATOM 2403 C CA . HIS A 1 341 ? 10.176 -10.320 -21.109 1.00 84.75 341 HIS A CA 1
ATOM 2404 C C . HIS A 1 341 ? 8.692 -10.571 -21.365 1.00 84.75 341 HIS A C 1
ATOM 2406 O O . HIS A 1 341 ? 8.003 -9.782 -22.015 1.00 84.75 341 HIS A O 1
ATOM 2412 N N . VAL A 1 342 ? 8.177 -11.652 -20.794 1.00 86.00 342 VAL A N 1
ATOM 2413 C CA . VAL A 1 342 ? 6.762 -12.012 -20.826 1.00 86.00 342 VAL A CA 1
ATOM 2414 C C . VAL A 1 342 ? 6.257 -12.095 -19.391 1.00 86.00 342 VAL A C 1
ATOM 2416 O O . VAL A 1 342 ? 6.528 -13.062 -18.676 1.00 86.00 342 VAL A O 1
ATOM 2419 N N . ILE A 1 343 ? 5.507 -11.078 -18.974 1.00 86.44 343 ILE A N 1
ATOM 2420 C CA . ILE A 1 343 ? 4.896 -10.991 -17.648 1.00 86.44 343 ILE A CA 1
ATOM 2421 C C . ILE A 1 343 ? 3.490 -11.591 -17.725 1.00 86.44 343 ILE A C 1
ATOM 2423 O O . ILE A 1 343 ? 2.569 -11.001 -18.288 1.00 86.44 343 ILE A O 1
ATOM 2427 N N . GLY A 1 344 ? 3.308 -12.782 -17.167 1.00 86.25 344 GLY A N 1
ATOM 2428 C CA . GLY A 1 344 ? 2.039 -13.503 -17.214 1.00 86.25 344 GLY A CA 1
ATOM 2429 C C . GLY A 1 344 ? 1.394 -13.643 -15.844 1.00 86.25 344 GLY A C 1
ATOM 2430 O O . GLY A 1 344 ? 2.085 -13.826 -14.842 1.00 86.25 344 GLY A O 1
ATOM 2431 N N . ARG A 1 345 ? 0.059 -13.627 -15.808 1.00 88.12 345 ARG A N 1
ATOM 2432 C CA . ARG A 1 345 ? -0.724 -14.152 -14.682 1.00 88.12 345 ARG A CA 1
ATOM 2433 C C . ARG A 1 345 ? -1.716 -15.201 -15.172 1.00 88.12 345 ARG A C 1
ATOM 2435 O O . ARG A 1 345 ? -2.503 -14.927 -16.077 1.00 88.12 345 ARG A O 1
ATOM 2442 N N . ILE A 1 346 ? -1.692 -16.382 -14.556 1.00 87.81 346 ILE A N 1
ATOM 2443 C CA . ILE A 1 346 ? -2.705 -17.424 -14.757 1.00 87.81 346 ILE A CA 1
ATOM 2444 C C . ILE A 1 346 ? -3.526 -17.556 -13.481 1.00 87.81 346 ILE A C 1
ATOM 2446 O O . ILE A 1 346 ? -3.001 -17.882 -12.414 1.00 87.81 346 ILE A O 1
ATOM 2450 N N . ASP A 1 347 ? -4.823 -17.318 -13.615 1.00 85.50 347 ASP A N 1
ATOM 2451 C CA . ASP A 1 347 ? -5.793 -17.411 -12.538 1.00 85.50 347 ASP A CA 1
ATOM 2452 C C . ASP A 1 347 ? -6.510 -18.761 -12.617 1.00 85.50 347 ASP A C 1
ATOM 2454 O O . ASP A 1 347 ? -7.312 -18.992 -13.518 1.00 85.50 347 ASP A O 1
ATOM 2458 N N . VAL A 1 348 ? -6.201 -19.677 -11.697 1.00 85.81 348 VAL A N 1
ATOM 2459 C CA . VAL A 1 348 ? -6.856 -20.988 -11.636 1.00 85.81 348 VAL A CA 1
ATOM 2460 C C . VAL A 1 348 ? -8.109 -20.897 -10.776 1.00 85.81 348 VAL A C 1
ATOM 2462 O O . VAL A 1 348 ? -8.021 -20.682 -9.564 1.00 85.81 348 VAL A O 1
ATOM 2465 N N . VAL A 1 349 ? -9.268 -21.116 -11.391 1.00 84.75 349 VAL A N 1
ATOM 2466 C CA . VAL A 1 349 ? -10.573 -21.147 -10.723 1.00 84.75 349 VAL A CA 1
ATOM 2467 C C . VAL A 1 349 ? -11.043 -22.583 -10.490 1.00 84.75 349 VAL A C 1
ATOM 2469 O O . VAL A 1 349 ? -10.667 -23.515 -11.206 1.00 84.75 349 VAL A O 1
ATOM 2472 N N . GLU A 1 350 ? -11.868 -22.787 -9.463 1.00 84.38 350 GLU A N 1
ATOM 2473 C CA . GLU A 1 350 ? -12.569 -24.064 -9.279 1.00 84.38 350 GLU A CA 1
ATOM 2474 C C . GLU A 1 350 ? -13.571 -24.276 -10.432 1.00 84.38 350 GLU A C 1
ATOM 2476 O O . GLU A 1 350 ? -14.179 -23.304 -10.889 1.00 84.38 350 GLU A O 1
ATOM 2481 N N . PRO A 1 351 ? -13.778 -25.517 -10.911 1.00 82.38 351 PRO A N 1
ATOM 2482 C CA . PRO A 1 351 ? -14.794 -25.788 -11.914 1.00 82.38 351 PRO A CA 1
ATOM 2483 C C . PRO A 1 351 ? -16.163 -25.371 -11.382 1.00 82.38 351 PRO A C 1
ATOM 2485 O O . PRO A 1 351 ? -16.541 -25.703 -10.254 1.00 82.38 351 PRO A O 1
ATOM 2488 N N . VAL A 1 352 ? -16.919 -24.654 -12.212 1.00 76.44 352 VAL A N 1
ATOM 2489 C CA . VAL A 1 352 ? -18.322 -24.369 -11.927 1.00 76.44 352 VAL A CA 1
ATOM 2490 C C . VAL A 1 352 ? -19.053 -25.705 -11.917 1.00 76.44 352 VAL A C 1
ATOM 2492 O O . VAL A 1 352 ? -19.258 -26.326 -12.959 1.00 76.44 352 VAL A O 1
ATOM 2495 N N . VAL A 1 353 ? -19.434 -26.165 -10.727 1.00 66.56 353 VAL A N 1
ATOM 2496 C CA . VAL A 1 353 ? -20.390 -27.257 -10.597 1.00 66.56 353 VAL A CA 1
ATOM 2497 C C . VAL A 1 353 ? -21.727 -26.663 -11.010 1.00 66.56 353 VAL A C 1
ATOM 2499 O O . VAL A 1 353 ? -22.391 -25.999 -10.216 1.00 66.56 353 VAL A O 1
ATOM 2502 N N . VAL A 1 354 ? -22.110 -26.846 -12.273 1.00 53.00 354 VAL A N 1
ATOM 2503 C CA . VAL A 1 354 ? -23.521 -26.731 -12.628 1.00 53.00 354 VAL A CA 1
ATOM 2504 C C . VAL A 1 354 ? -24.178 -27.853 -11.839 1.00 53.00 354 VAL A C 1
ATOM 2506 O O . VAL A 1 354 ? -23.986 -29.025 -12.161 1.00 53.00 354 VAL A O 1
ATOM 2509 N N . ALA A 1 355 ? -24.843 -27.510 -10.733 1.00 51.19 355 ALA A N 1
ATOM 2510 C CA . ALA A 1 355 ? -25.781 -28.427 -10.113 1.00 51.19 355 ALA A CA 1
ATOM 2511 C C . ALA A 1 355 ? -26.707 -28.850 -11.250 1.00 51.19 355 ALA A C 1
ATOM 2513 O O . ALA A 1 355 ? -27.373 -28.000 -11.837 1.00 51.19 355 ALA A O 1
ATOM 2514 N N . GLY A 1 356 ? -26.613 -30.111 -11.671 1.00 46.16 356 GLY A N 1
ATOM 2515 C CA . GLY A 1 356 ? -27.475 -30.604 -12.728 1.00 46.16 356 GLY A CA 1
ATOM 2516 C C . GLY A 1 356 ? -28.910 -30.292 -12.329 1.00 46.16 356 GLY A C 1
ATOM 2517 O O . GLY A 1 356 ? -29.295 -30.562 -11.191 1.00 46.16 356 GLY A O 1
ATOM 2518 N N . ASP A 1 357 ? -29.678 -29.734 -13.258 1.00 52.66 357 ASP A N 1
ATOM 2519 C CA . ASP A 1 357 ? -31.137 -29.614 -13.180 1.00 52.66 357 ASP A CA 1
ATOM 2520 C C . ASP A 1 357 ? -31.803 -31.010 -13.226 1.00 52.66 357 ASP A C 1
ATOM 2522 O O . ASP A 1 357 ? -32.762 -31.236 -13.950 1.00 52.66 357 ASP A O 1
ATOM 2526 N N . ASP A 1 358 ? -31.290 -31.967 -12.452 1.00 51.22 358 ASP A N 1
ATOM 2527 C CA . ASP A 1 358 ? -31.778 -33.337 -12.339 1.00 51.22 358 ASP A CA 1
ATOM 2528 C C . ASP A 1 358 ? -31.786 -33.803 -10.871 1.00 51.22 358 ASP A C 1
ATOM 2530 O O . ASP A 1 358 ? -31.650 -34.993 -10.580 1.00 51.22 358 ASP A O 1
ATOM 2534 N N . GLU A 1 359 ? -32.057 -32.907 -9.911 1.00 48.41 359 GLU A N 1
ATOM 2535 C CA . GLU A 1 359 ? -32.756 -33.355 -8.698 1.00 48.41 359 GLU A CA 1
ATOM 2536 C C . GLU A 1 359 ? -34.235 -33.578 -9.048 1.00 48.41 359 GLU A C 1
ATOM 2538 O O . GLU A 1 359 ? -35.150 -32.896 -8.583 1.00 48.41 359 GLU A O 1
ATOM 2543 N N . VAL A 1 360 ? -34.486 -34.578 -9.898 1.00 53.28 360 VAL A N 1
ATOM 2544 C CA . VAL A 1 360 ? -35.781 -35.244 -9.905 1.00 53.28 360 VAL A CA 1
ATOM 2545 C C . VAL A 1 360 ? -35.865 -35.897 -8.535 1.00 53.28 360 VAL A C 1
ATOM 2547 O O . VAL A 1 360 ? -35.289 -36.961 -8.317 1.00 53.28 360 VAL A O 1
ATOM 2550 N N . VAL A 1 361 ? -36.522 -35.229 -7.584 1.00 55.91 361 VAL A N 1
ATOM 2551 C CA . VAL A 1 361 ? -36.830 -35.803 -6.274 1.00 55.91 361 VAL A CA 1
ATOM 2552 C C . VAL A 1 361 ? -37.537 -37.126 -6.543 1.00 55.91 361 VAL A C 1
ATOM 2554 O O . VAL A 1 361 ? -38.718 -37.162 -6.899 1.00 55.91 361 VAL A O 1
ATOM 2557 N N . SER A 1 362 ? -36.800 -38.232 -6.434 1.00 61.53 362 SER A N 1
ATOM 2558 C CA . SER A 1 362 ? -37.373 -39.556 -6.571 1.00 61.53 362 SER A CA 1
ATOM 2559 C C . SER A 1 362 ? -38.268 -39.730 -5.361 1.00 61.53 362 SER A C 1
ATOM 2561 O O . SER A 1 362 ? -37.796 -39.919 -4.237 1.00 61.53 362 SER A O 1
ATOM 2563 N N . LEU A 1 363 ? -39.567 -39.586 -5.585 1.00 61.47 363 LEU A N 1
ATOM 2564 C CA . LEU A 1 363 ? -40.576 -39.838 -4.580 1.00 61.47 363 LEU A CA 1
ATOM 2565 C C . LEU A 1 363 ? -40.313 -41.235 -3.986 1.00 61.47 363 LEU A C 1
ATOM 2567 O O . LEU A 1 363 ? -40.328 -42.222 -4.728 1.00 61.47 363 LEU A O 1
ATOM 2571 N N . PRO A 1 364 ? -40.021 -41.353 -2.678 1.00 69.75 364 PRO A N 1
ATOM 2572 C CA . PRO A 1 364 ? -39.725 -42.647 -2.074 1.00 69.75 364 PRO A CA 1
ATOM 2573 C C . PRO A 1 364 ? -40.926 -43.579 -2.254 1.00 69.75 364 PRO A C 1
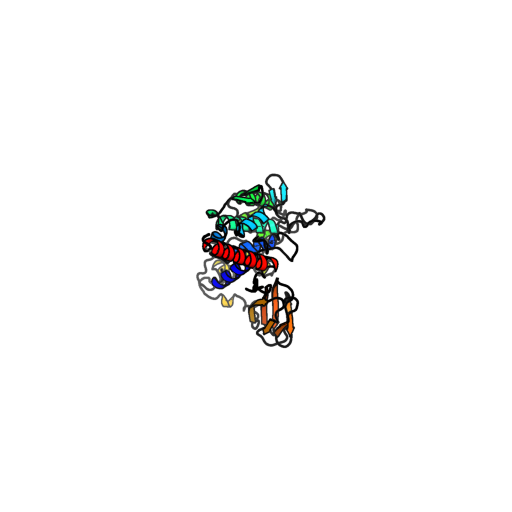ATOM 2575 O O . PRO A 1 364 ? -42.063 -43.115 -2.224 1.00 69.75 364 PRO A O 1
ATOM 2578 N N . SER A 1 365 ? -40.714 -44.886 -2.429 1.00 69.81 365 SER A N 1
ATOM 2579 C CA . SER A 1 365 ? -41.748 -45.839 -2.886 1.00 69.81 365 SER A CA 1
ATOM 2580 C C . SER A 1 365 ? -43.074 -45.782 -2.109 1.00 69.81 365 SER A C 1
ATOM 2582 O O . SER A 1 365 ? -44.133 -46.061 -2.673 1.00 69.81 365 SER A O 1
ATOM 2584 N N . TRP A 1 366 ? -43.025 -45.372 -0.835 1.00 74.88 366 TRP A N 1
ATOM 2585 C CA . TRP A 1 366 ? -44.192 -45.158 0.026 1.00 74.88 366 TRP A CA 1
ATOM 2586 C C . TRP A 1 366 ? -45.104 -44.009 -0.438 1.00 74.88 366 TRP A C 1
ATOM 2588 O O . TRP A 1 366 ? -46.318 -44.066 -0.265 1.00 74.88 366 TRP A O 1
ATOM 2598 N N . SER A 1 367 ? -44.553 -42.963 -1.048 1.00 75.19 367 SER A N 1
ATOM 2599 C CA . SER A 1 367 ? -45.302 -41.769 -1.458 1.00 75.19 367 SER A CA 1
ATOM 2600 C C . SER A 1 367 ? -46.202 -42.032 -2.671 1.00 75.19 367 SER A C 1
ATOM 2602 O O . SER A 1 367 ? -47.340 -41.564 -2.696 1.00 75.19 367 SER A O 1
ATOM 2604 N N . LEU A 1 368 ? -45.783 -42.900 -3.601 1.00 73.75 368 LEU A N 1
ATOM 2605 C CA . LEU A 1 368 ? -46.656 -43.426 -4.660 1.00 73.75 368 LEU A CA 1
ATOM 2606 C C . LEU A 1 368 ? -47.768 -44.322 -4.098 1.00 73.75 368 LEU A C 1
ATOM 2608 O O . LEU A 1 368 ? -48.899 -44.290 -4.585 1.00 73.75 368 LEU A O 1
ATOM 2612 N N . THR A 1 369 ? -47.479 -45.088 -3.043 1.00 76.12 369 THR A N 1
ATOM 2613 C CA . THR A 1 369 ? -48.493 -45.915 -2.373 1.00 76.12 369 THR A CA 1
ATOM 2614 C C . THR A 1 369 ? -49.526 -45.049 -1.657 1.00 76.12 369 THR A C 1
ATOM 2616 O O . THR A 1 369 ? -50.721 -45.305 -1.782 1.00 76.12 369 THR A O 1
ATOM 2619 N N . VAL A 1 370 ? -49.099 -43.980 -0.977 1.00 79.31 370 VAL A N 1
ATOM 2620 C CA . VAL A 1 370 ? -50.002 -43.001 -0.351 1.00 79.31 370 VAL A CA 1
ATOM 2621 C C . VAL A 1 370 ? -50.870 -42.316 -1.406 1.00 79.31 370 VAL A C 1
ATOM 2623 O O . VAL A 1 370 ? -52.086 -42.246 -1.233 1.00 79.31 370 VAL A O 1
ATOM 2626 N N . LEU A 1 371 ? -50.291 -41.884 -2.530 1.00 77.62 371 LEU A N 1
ATOM 2627 C CA . LEU A 1 371 ? -51.048 -41.265 -3.621 1.00 77.62 371 LEU A CA 1
ATOM 2628 C C . LEU A 1 371 ? -52.098 -42.228 -4.206 1.00 77.62 371 LEU A C 1
ATOM 2630 O O . LEU A 1 371 ? -53.249 -41.843 -4.423 1.00 77.62 371 LEU A O 1
ATOM 2634 N N . GLY A 1 372 ? -51.729 -43.500 -4.392 1.00 77.50 372 GLY A N 1
ATOM 2635 C CA . GLY A 1 372 ? -52.638 -44.557 -4.838 1.00 77.50 372 GLY A CA 1
ATOM 2636 C C . GLY A 1 372 ? -53.790 -44.804 -3.860 1.00 77.50 372 GLY A C 1
ATOM 2637 O O . GLY A 1 372 ? -54.949 -44.856 -4.271 1.00 77.50 372 GLY A O 1
ATOM 2638 N N . VAL A 1 373 ? -53.505 -44.882 -2.557 1.00 78.88 373 VAL A N 1
ATOM 2639 C CA . VAL A 1 373 ? -54.527 -45.060 -1.509 1.00 78.88 373 VAL A CA 1
ATOM 2640 C C . VAL A 1 373 ? -55.471 -43.857 -1.442 1.00 78.88 373 VAL A C 1
ATOM 2642 O O . VAL A 1 373 ? -56.685 -44.038 -1.329 1.00 78.88 373 VAL A O 1
ATOM 2645 N N . VAL A 1 374 ? -54.949 -42.635 -1.574 1.00 81.00 374 VAL A N 1
ATOM 2646 C CA . VAL A 1 374 ? -55.760 -41.408 -1.593 1.00 81.00 374 VAL A CA 1
ATOM 2647 C C . VAL A 1 374 ? -56.690 -41.387 -2.808 1.00 81.00 374 VAL A C 1
ATOM 2649 O O . VAL A 1 374 ? -57.884 -41.127 -2.653 1.00 81.00 374 VAL A O 1
ATOM 2652 N N . LEU A 1 375 ? -56.197 -41.728 -4.002 1.00 78.94 375 LEU A N 1
ATOM 2653 C CA . LEU A 1 375 ? -57.014 -41.784 -5.220 1.00 78.94 375 LEU A CA 1
ATOM 2654 C C . LEU A 1 375 ? -58.104 -42.861 -5.142 1.00 78.94 375 LEU A C 1
ATOM 2656 O O . LEU A 1 375 ? -59.254 -42.590 -5.497 1.00 78.94 375 LEU A O 1
ATOM 2660 N N . ILE A 1 376 ? -57.785 -44.049 -4.617 1.00 79.81 376 ILE A N 1
ATOM 2661 C CA . ILE A 1 376 ? -58.769 -45.116 -4.377 1.00 79.81 376 ILE A CA 1
ATOM 2662 C C . ILE A 1 376 ? -59.819 -44.652 -3.360 1.00 79.81 376 ILE A C 1
ATOM 2664 O O . ILE A 1 376 ? -61.017 -44.838 -3.585 1.00 79.81 376 ILE A O 1
ATOM 2668 N N . GLY A 1 377 ? -59.398 -43.985 -2.282 1.00 75.06 377 GLY A N 1
ATOM 2669 C CA . GLY A 1 377 ? -60.291 -43.404 -1.282 1.00 75.06 377 GLY A CA 1
ATOM 2670 C C . GLY A 1 377 ? -61.252 -42.374 -1.880 1.00 75.06 377 GLY A C 1
ATOM 2671 O O . GLY A 1 377 ? -62.456 -42.437 -1.626 1.00 75.06 377 GLY A O 1
ATOM 2672 N N . VAL A 1 378 ? -60.760 -41.475 -2.739 1.00 75.81 378 VAL A N 1
ATOM 2673 C CA . VAL A 1 378 ? -61.587 -40.493 -3.464 1.00 75.81 378 VAL A CA 1
ATOM 2674 C C . VAL A 1 378 ? -62.576 -41.188 -4.407 1.00 75.81 378 VAL A C 1
ATOM 2676 O O . VAL A 1 378 ? -63.753 -40.815 -4.445 1.00 75.81 378 VAL A O 1
ATOM 2679 N N . PHE A 1 379 ? -62.151 -42.239 -5.114 1.00 71.06 379 PHE A N 1
ATOM 2680 C CA . PHE A 1 379 ? -63.024 -43.014 -6.001 1.00 71.06 379 PHE A CA 1
ATOM 2681 C C . PHE A 1 379 ? -64.122 -43.762 -5.234 1.00 71.06 379 PHE A C 1
ATOM 2683 O O . PHE A 1 379 ? -65.286 -43.759 -5.641 1.00 71.06 379 PHE A O 1
ATOM 2690 N N . MET A 1 380 ? -63.782 -44.359 -4.090 1.00 72.19 380 MET A N 1
ATOM 2691 C CA . MET A 1 380 ? -64.747 -45.027 -3.215 1.00 72.19 380 MET A CA 1
ATOM 2692 C C . MET A 1 380 ? -65.732 -44.034 -2.592 1.00 72.19 380 MET A C 1
ATOM 2694 O O . MET A 1 380 ? -66.923 -44.335 -2.494 1.00 72.19 380 MET A O 1
ATOM 2698 N N . ARG A 1 381 ? -65.277 -42.826 -2.232 1.00 69.38 381 ARG A N 1
ATOM 2699 C CA . ARG A 1 381 ? -66.147 -41.753 -1.725 1.00 69.38 381 ARG A CA 1
ATOM 2700 C C . ARG A 1 381 ? -67.126 -41.266 -2.798 1.00 69.38 381 ARG A C 1
ATOM 2702 O O . ARG A 1 381 ? -68.304 -41.099 -2.498 1.00 69.38 381 ARG A O 1
ATOM 2709 N N . ARG A 1 382 ? -66.680 -41.138 -4.058 1.00 67.38 382 ARG A N 1
ATOM 2710 C CA . ARG A 1 382 ? -67.558 -40.850 -5.212 1.00 67.38 382 ARG A CA 1
ATOM 2711 C C . ARG A 1 382 ? -68.564 -41.972 -5.497 1.00 67.38 382 ARG A C 1
ATOM 2713 O O . ARG A 1 382 ? -69.723 -41.680 -5.781 1.00 67.38 382 ARG A O 1
ATOM 2720 N N . ARG A 1 383 ? -68.167 -43.245 -5.380 1.00 62.38 383 ARG A N 1
ATOM 2721 C CA . ARG A 1 383 ? -69.091 -44.387 -5.538 1.00 62.38 383 ARG A CA 1
ATOM 2722 C C . ARG A 1 383 ? -70.138 -44.468 -4.423 1.00 62.38 383 ARG A C 1
ATOM 2724 O O . ARG A 1 383 ? -71.284 -44.788 -4.698 1.00 62.38 383 ARG A O 1
ATOM 2731 N N . ARG A 1 384 ? -69.791 -44.131 -3.176 1.00 59.47 384 ARG A N 1
ATOM 2732 C CA . ARG A 1 384 ? -70.772 -44.077 -2.074 1.00 59.47 384 ARG A CA 1
ATOM 2733 C C . ARG A 1 384 ? -71.749 -42.908 -2.201 1.00 59.47 384 ARG A C 1
ATOM 2735 O O . ARG A 1 384 ? -72.903 -43.062 -1.834 1.00 59.47 384 ARG A O 1
ATOM 2742 N N . ALA A 1 385 ? -71.323 -41.780 -2.770 1.00 57.69 385 ALA A N 1
ATOM 2743 C CA . ALA A 1 385 ? -72.209 -40.646 -3.047 1.00 57.69 385 ALA A CA 1
ATOM 2744 C C . ALA A 1 385 ? -73.221 -40.907 -4.186 1.00 57.69 385 ALA A C 1
ATOM 2746 O O . ALA A 1 385 ? -74.153 -40.130 -4.354 1.00 57.69 385 ALA A O 1
ATOM 2747 N N . THR A 1 386 ? -73.048 -41.985 -4.960 1.00 55.34 386 THR A N 1
ATOM 2748 C CA . THR A 1 386 ? -73.936 -42.374 -6.075 1.00 55.34 386 THR A CA 1
ATOM 2749 C C . THR A 1 386 ? -74.789 -43.612 -5.774 1.00 55.34 386 THR A C 1
ATOM 2751 O O . THR A 1 386 ? -75.592 -44.009 -6.612 1.00 55.34 386 THR A O 1
ATOM 2754 N N . ALA A 1 387 ? -74.661 -44.203 -4.580 1.00 54.41 387 ALA A N 1
ATOM 2755 C CA . ALA A 1 387 ? -75.477 -45.330 -4.138 1.00 54.41 387 ALA A CA 1
ATOM 2756 C C . ALA A 1 387 ? -76.616 -44.838 -3.229 1.00 54.41 387 ALA A C 1
ATOM 2758 O O . ALA A 1 387 ? -76.458 -44.713 -2.015 1.00 54.41 387 ALA A O 1
ATOM 2759 N N . THR A 1 388 ? -77.765 -44.535 -3.828 1.00 53.53 388 THR A N 1
ATOM 2760 C CA . THR A 1 388 ? -79.045 -44.333 -3.135 1.00 53.53 388 THR A CA 1
ATOM 2761 C C . THR A 1 388 ? -79.539 -45.676 -2.579 1.00 53.53 388 THR A C 1
ATOM 2763 O O . THR A 1 388 ? -79.591 -46.641 -3.342 1.00 53.53 388 THR A O 1
ATOM 2766 N N . PRO A 1 389 ? -79.914 -45.787 -1.292 1.00 54.44 389 PRO A N 1
ATOM 2767 C CA . PRO A 1 389 ? -80.590 -46.979 -0.792 1.00 54.44 389 PRO A CA 1
ATOM 2768 C C . PRO A 1 389 ? -82.059 -46.972 -1.247 1.00 54.44 389 PRO A C 1
ATOM 2770 O O . PRO A 1 389 ? -82.755 -45.975 -1.052 1.00 54.44 389 PRO A O 1
ATOM 2773 N N . THR A 1 390 ? -82.504 -48.063 -1.873 1.00 46.22 390 THR A N 1
ATOM 2774 C CA . THR A 1 390 ? -83.926 -48.411 -2.056 1.00 46.22 390 THR A CA 1
ATOM 2775 C C . THR A 1 390 ? -84.480 -49.088 -0.820 1.00 46.22 390 THR A C 1
ATOM 2777 O O . THR A 1 390 ? -83.749 -49.966 -0.300 1.00 46.22 390 THR A O 1
#

Foldseek 3Di:
DLVVVPQVVLQVVLVVLLVPADPQQASADDDDPDAPHQLVVLLVNLVSNLSRHPCSLVLLQDDPSNNNVLRSVLCLQVQWDDPDDLAIAHFRGRDDPPDDQQRGDGWLLSLLSCLQSLLVVCVSNVVRDQWDDRPNDIDGSVSSNRNSLVHNLVQADPQLAAAIADSVRDTDDGDLLSLLSNLQSNVPPPDDRDPSNVSSQVVNVVQQDPPPRARVPDPVSRVSNVVSDDDDDDQQQDQLCPQPHRPVNCVVVVHDSNHNDVVVVCPPPVVPPVQEAEAEDEEEDEAQDKDKDADDAAAFKDWPDWDDAPQWDADRHGRIIIGGHHDFDWTWTWIDHPNYIYTYIYGYDYDPPPVPPPPPVPDPPVNVVVVVVVVVVVVVVVVVVVDDDD

Radius of gyration: 29.93 Å; chains: 1; bounding box: 108×77×57 Å

pLDDT: mean 79.3, std 14.41, range [39.19, 97.25]